Protein AF-A0A1V5T8A8-F1 (afdb_monomer_lite)

Foldseek 3Di:
DDDDDDDDDDDCPPVVVVVVVVVVVCVVVPPPPDPDPDPVVVVVVVPPDPDVVVVVVVVVVVVVVVVVVVVVVVVCVVVVPDDDDDPVVVVVVVLVVLLVQLVVLVVQLVVLVVVLVVLVVVLVVVLVVLVLVLVLQLLLLVLDPDDPVVSVVVNVVSVVVSVVVNVVSCVVSVVVNVVSVVSNVVSVVSNVVRDPVSNVVSVVVCVVPDPPVVVVVVVVVVVVVVVVVVVVVVVVVVVVVSVVVSVVVSVVSNVVSVVVVVVCCLQPPDDPDPLLVVLVVVVVPDPPPPDDPPPDPPDDPDPVPQDPVNVVVLVSNLVSLLVNLVVVLSRDDPDCVNVVSVVVSVVSVVVSVVVVVVVVVVVVVVVVVVVVVVVVVVVVVVVVVVVVVVVVVVVVVVVVVVVVVVVVVVVVVVVVVVVVVVVVVVVVVVPPPPPPVPPPVPPVPPVVPVVVVLVVCVVLVFQWFFQAQPDVFWTFIDGRQVCLVVQQPVQKAKKFWADPPGHGFWIWIWGDDPPRGTTTPGTDGDPPDGDDGGTTIGRDDD

Structure (mmCIF, N/CA/C/O backbone):
data_AF-A0A1V5T8A8-F1
#
_entry.id   AF-A0A1V5T8A8-F1
#
loop_
_atom_site.group_PDB
_atom_site.id
_atom_site.type_symbol
_atom_site.label_atom_id
_atom_site.label_alt_id
_atom_site.label_comp_id
_atom_site.label_asym_id
_atom_site.label_entity_id
_atom_site.label_seq_id
_atom_site.pdbx_PDB_ins_code
_atom_site.Cartn_x
_atom_site.Cartn_y
_atom_site.Cartn_z
_atom_site.occupancy
_atom_site.B_iso_or_equiv
_atom_site.auth_seq_id
_atom_site.auth_comp_id
_atom_site.auth_asym_id
_atom_site.auth_atom_id
_atom_site.pdbx_PDB_model_num
ATOM 1 N N . MET A 1 1 ? -7.784 -29.658 47.180 1.00 33.53 1 MET A N 1
ATOM 2 C CA . MET A 1 1 ? -7.733 -30.513 45.980 1.00 33.53 1 MET A CA 1
ATOM 3 C C . MET A 1 1 ? -7.025 -29.698 44.925 1.00 33.53 1 MET A C 1
ATOM 5 O O . MET A 1 1 ? -7.577 -28.691 44.500 1.00 33.53 1 MET A O 1
ATOM 9 N N . ASP A 1 2 ? -5.785 -30.075 44.631 1.00 36.66 2 ASP A N 1
ATOM 10 C CA . ASP A 1 2 ? -4.949 -29.460 43.602 1.00 36.66 2 ASP A CA 1
ATOM 11 C C . ASP A 1 2 ? -5.489 -29.826 42.221 1.00 36.66 2 ASP A C 1
ATOM 13 O O . ASP A 1 2 ? -5.793 -30.991 41.969 1.00 36.66 2 ASP A O 1
ATOM 17 N N . ASN A 1 3 ? -5.602 -28.842 41.333 1.00 31.80 3 ASN A N 1
ATOM 18 C CA . ASN A 1 3 ? -5.760 -29.086 39.905 1.00 31.80 3 ASN A CA 1
ATOM 19 C C . ASN A 1 3 ? -4.848 -28.121 39.148 1.00 31.80 3 ASN A C 1
ATOM 21 O O . ASN A 1 3 ? -5.209 -26.981 38.856 1.00 31.80 3 ASN A O 1
ATOM 25 N N . ASP A 1 4 ? -3.652 -28.624 38.852 1.00 34.47 4 ASP A N 1
ATOM 26 C CA . ASP A 1 4 ? -2.705 -28.050 37.909 1.00 34.47 4 ASP A CA 1
ATOM 27 C C . ASP A 1 4 ? -3.312 -28.052 36.501 1.00 34.47 4 ASP A C 1
ATOM 29 O O . ASP A 1 4 ? -3.495 -29.100 35.874 1.00 34.47 4 ASP A O 1
ATOM 33 N N . TYR A 1 5 ? -3.591 -26.863 35.971 1.00 35.16 5 TYR A N 1
ATOM 34 C CA . TYR A 1 5 ? -3.894 -26.690 34.555 1.00 35.16 5 TYR A CA 1
ATOM 35 C C . TYR A 1 5 ? -2.584 -26.784 33.759 1.00 35.16 5 TYR A C 1
ATOM 37 O O . TYR A 1 5 ? -1.827 -25.821 33.634 1.00 35.16 5 TYR A O 1
ATOM 45 N N . LYS A 1 6 ? -2.299 -27.974 33.219 1.00 36.78 6 LYS A N 1
ATOM 46 C CA . LYS A 1 6 ? -1.290 -28.161 32.170 1.00 36.78 6 LYS A CA 1
ATOM 47 C C . LYS A 1 6 ? -1.781 -27.491 30.888 1.00 36.78 6 LYS A C 1
ATOM 49 O O . LYS A 1 6 ? -2.694 -27.986 30.233 1.00 36.78 6 LYS A O 1
ATOM 54 N N . VAL A 1 7 ? -1.151 -26.376 30.534 1.00 34.00 7 VAL A N 1
ATOM 55 C CA . VAL A 1 7 ? -1.319 -25.709 29.240 1.00 34.00 7 VAL A CA 1
ATOM 56 C C . VAL A 1 7 ? -0.709 -26.600 28.156 1.00 34.00 7 VAL A C 1
ATOM 58 O O . VAL A 1 7 ? 0.489 -26.886 28.170 1.00 34.00 7 VAL A O 1
ATOM 61 N N . VAL A 1 8 ? -1.553 -27.068 27.237 1.00 33.59 8 VAL A N 1
ATOM 62 C CA . VAL A 1 8 ? -1.148 -27.785 26.026 1.00 33.59 8 VAL A CA 1
ATOM 63 C C . VAL A 1 8 ? -0.569 -26.762 25.053 1.00 33.59 8 VAL A C 1
ATOM 65 O O . VAL A 1 8 ? -1.260 -25.854 24.603 1.00 33.59 8 VAL A O 1
ATOM 68 N N . ALA A 1 9 ? 0.723 -26.894 24.770 1.00 35.62 9 ALA A N 1
ATOM 69 C CA . ALA A 1 9 ? 1.424 -26.104 23.774 1.00 35.62 9 ALA A CA 1
ATOM 70 C C . ALA A 1 9 ? 1.116 -26.647 22.371 1.00 35.62 9 ALA A C 1
ATOM 72 O O . ALA A 1 9 ? 1.514 -27.764 22.042 1.00 35.62 9 ALA A O 1
ATOM 73 N N . GLY A 1 10 ? 0.441 -25.844 21.549 1.00 36.66 10 GLY A N 1
ATOM 74 C CA . GLY A 1 10 ? 0.303 -26.090 20.115 1.00 36.66 10 GLY A CA 1
ATOM 75 C C . GLY A 1 10 ? -0.947 -25.449 19.524 1.00 36.66 10 GLY A C 1
ATOM 76 O O . GLY A 1 10 ? -1.948 -26.139 19.440 1.00 36.66 10 GLY A O 1
ATOM 77 N N . GLU A 1 11 ? -0.862 -24.152 19.176 1.00 36.62 11 GLU A N 1
ATOM 78 C CA . GLU A 1 11 ? -1.618 -23.423 18.113 1.00 36.62 11 GLU A CA 1
ATOM 79 C C . GLU A 1 11 ? -1.717 -21.888 18.321 1.00 36.62 11 GLU A C 1
ATOM 81 O O . GLU A 1 11 ? -2.344 -21.195 17.529 1.00 36.62 11 GLU A O 1
ATOM 86 N N . ASP A 1 12 ? -1.042 -21.295 19.314 1.00 37.47 12 ASP A N 1
ATOM 87 C CA . ASP A 1 12 ? -1.157 -19.848 19.609 1.00 37.47 12 ASP A CA 1
ATOM 88 C C . ASP A 1 12 ? 0.021 -18.980 19.112 1.00 37.47 12 ASP A C 1
ATOM 90 O O . ASP A 1 12 ? 0.523 -18.120 19.840 1.00 37.47 12 ASP A O 1
ATOM 94 N N . THR A 1 13 ? 0.503 -19.160 17.878 1.00 39.34 13 THR A N 1
ATOM 95 C CA . THR A 1 13 ? 1.603 -18.322 17.340 1.00 39.34 13 THR A CA 1
ATOM 96 C C . THR A 1 13 ? 1.157 -17.016 16.672 1.00 39.34 13 THR A C 1
ATOM 98 O O . THR A 1 13 ? 1.940 -16.066 16.656 1.00 39.34 13 THR A O 1
ATOM 101 N N . GLU A 1 14 ? -0.087 -16.895 16.194 1.00 40.00 14 GLU A N 1
ATOM 102 C CA . GLU A 1 14 ? -0.593 -15.626 15.629 1.00 40.00 14 GLU A CA 1
ATOM 103 C C . GLU A 1 14 ? -1.316 -14.747 16.657 1.00 40.00 14 GLU A C 1
ATOM 105 O O . GLU A 1 14 ? -1.090 -13.536 16.707 1.00 40.00 14 GLU A O 1
ATOM 110 N N . ARG A 1 15 ? -2.102 -15.346 17.564 1.00 42.12 15 ARG A N 1
ATOM 111 C CA . ARG A 1 15 ? -2.783 -14.613 18.649 1.00 42.12 15 ARG A CA 1
ATOM 112 C C . ARG A 1 15 ? -1.805 -13.949 19.621 1.00 42.12 15 ARG A C 1
ATOM 114 O O . ARG A 1 15 ? -2.069 -12.841 20.086 1.00 42.12 15 ARG A O 1
ATOM 121 N N . ASN A 1 16 ? -0.652 -14.576 19.867 1.00 36.88 16 ASN A N 1
ATOM 122 C CA . ASN A 1 16 ? 0.383 -14.013 20.736 1.00 36.88 16 ASN A CA 1
ATOM 123 C C . ASN A 1 16 ? 1.059 -12.773 20.146 1.00 36.88 16 ASN A C 1
ATOM 125 O O . ASN A 1 16 ? 1.419 -11.878 20.903 1.00 36.88 16 ASN A O 1
ATOM 129 N N . LYS A 1 17 ? 1.222 -12.679 18.818 1.00 36.81 17 LYS A N 1
ATOM 130 C CA . LYS A 1 17 ? 1.854 -11.502 18.201 1.00 36.81 17 LYS A CA 1
ATOM 131 C C . LYS A 1 17 ? 0.969 -10.267 18.357 1.00 36.81 17 LYS A C 1
ATOM 133 O O . LYS A 1 17 ? 1.447 -9.247 18.839 1.00 36.81 17 LYS A O 1
ATOM 138 N N . VAL A 1 18 ? -0.331 -10.384 18.081 1.00 45.72 18 VAL A N 1
ATOM 139 C CA . VAL A 1 18 ? -1.297 -9.282 18.256 1.00 45.72 18 VAL A CA 1
ATOM 140 C C . VAL A 1 18 ? -1.450 -8.889 19.737 1.00 45.72 18 VAL A C 1
ATOM 142 O O . VAL A 1 18 ? -1.528 -7.703 20.058 1.00 45.72 18 VAL A O 1
ATOM 145 N N . GLN A 1 19 ? -1.404 -9.856 20.664 1.00 40.72 19 GLN A N 1
ATOM 146 C CA . GLN A 1 19 ? -1.419 -9.569 22.105 1.00 40.72 19 GLN A CA 1
ATOM 147 C C . GLN A 1 19 ? -0.121 -8.927 22.614 1.00 40.72 19 GLN A C 1
ATOM 149 O O . GLN A 1 19 ? -0.190 -8.089 23.514 1.00 40.72 19 GLN A O 1
ATOM 154 N N . LEU A 1 20 ? 1.045 -9.237 22.034 1.00 42.56 20 LEU A N 1
ATOM 155 C CA . LEU A 1 20 ? 2.309 -8.600 22.420 1.00 42.56 20 LEU A CA 1
ATOM 156 C C . LEU A 1 20 ? 2.307 -7.098 22.092 1.00 42.56 20 LEU A C 1
ATOM 158 O O . LEU A 1 20 ? 2.737 -6.300 22.926 1.00 42.56 20 LEU A O 1
ATOM 162 N N . PHE A 1 21 ? 1.759 -6.703 20.937 1.00 45.31 21 PHE A N 1
ATOM 163 C CA . PHE A 1 21 ? 1.681 -5.295 20.520 1.00 45.31 21 PHE A CA 1
ATOM 164 C C . PHE A 1 21 ? 0.625 -4.493 21.296 1.00 45.31 21 PHE A C 1
ATOM 166 O O . PHE A 1 21 ? 0.893 -3.360 21.693 1.00 45.31 21 PHE A O 1
ATOM 173 N N . LEU A 1 22 ? -0.524 -5.095 21.623 1.00 48.53 22 LEU A N 1
ATOM 174 C CA . LEU A 1 22 ? -1.540 -4.474 22.488 1.00 48.53 22 LEU A CA 1
ATOM 175 C C . LEU A 1 22 ? -1.114 -4.415 23.967 1.00 48.53 22 LEU A C 1
ATOM 177 O O . LEU A 1 22 ? -1.538 -3.528 24.703 1.00 48.53 22 LEU A O 1
ATOM 181 N N . SER A 1 23 ? -0.257 -5.330 24.432 1.00 49.88 23 SER A N 1
ATOM 182 C CA . SER A 1 23 ? 0.177 -5.362 25.838 1.00 49.88 23 SER A CA 1
ATOM 183 C C . SER A 1 23 ? 1.047 -4.165 26.239 1.00 49.88 23 SER A C 1
ATOM 185 O O . SER A 1 23 ? 0.997 -3.735 27.394 1.00 49.88 23 SER A O 1
ATOM 187 N N . ASN A 1 24 ? 1.813 -3.597 25.300 1.00 42.34 24 ASN A N 1
ATOM 188 C CA . ASN A 1 24 ? 2.680 -2.448 25.566 1.00 42.34 24 ASN A CA 1
ATOM 189 C C . ASN A 1 24 ? 1.893 -1.131 25.656 1.00 42.34 24 ASN A C 1
ATOM 191 O O . ASN A 1 24 ? 2.228 -0.295 26.494 1.00 42.34 24 ASN A O 1
ATOM 195 N N . SER A 1 25 ? 0.813 -0.970 24.887 1.00 45.44 25 SER A N 1
ATOM 196 C CA . SER A 1 25 ? -0.089 0.189 24.976 1.00 45.44 25 SER A CA 1
ATOM 197 C C . SER A 1 25 ? -1.062 0.078 26.161 1.00 45.44 25 SER A C 1
ATOM 199 O O . SER A 1 25 ? -1.275 1.056 26.882 1.00 45.44 25 SER A O 1
ATOM 201 N N . LEU A 1 26 ? -1.547 -1.131 26.472 1.00 44.12 26 LEU A N 1
ATOM 202 C CA . LEU A 1 26 ? -2.392 -1.405 27.645 1.00 44.12 26 LEU A CA 1
ATOM 203 C C . LEU A 1 26 ? -1.619 -1.403 28.982 1.00 44.12 26 LEU A C 1
ATOM 205 O O . LEU A 1 26 ? -2.228 -1.278 30.044 1.00 44.12 26 LEU A O 1
ATOM 209 N N . LYS A 1 27 ? -0.280 -1.496 28.977 1.00 42.84 27 LYS A N 1
ATOM 210 C CA . LYS A 1 27 ? 0.548 -1.398 30.200 1.00 42.84 27 LYS A CA 1
ATOM 211 C C . LYS A 1 27 ? 0.484 -0.025 30.871 1.00 42.84 27 LYS A C 1
ATOM 213 O O . LYS A 1 27 ? 0.759 0.071 32.065 1.00 42.84 27 LYS A O 1
ATOM 218 N N . SER A 1 28 ? 0.080 1.014 30.142 1.00 40.41 28 SER A N 1
ATOM 219 C CA . SER A 1 28 ? -0.171 2.344 30.712 1.00 40.41 28 SER A CA 1
ATOM 220 C C . SER A 1 28 ? -1.431 2.407 31.596 1.00 40.41 28 SER A C 1
ATOM 222 O O . SER A 1 28 ? -1.601 3.369 32.340 1.00 40.41 28 SER A O 1
ATOM 224 N N . ILE A 1 29 ? -2.279 1.366 31.569 1.00 42.81 29 ILE A N 1
ATOM 225 C CA . ILE A 1 29 ? -3.621 1.351 32.178 1.00 42.81 29 ILE A CA 1
ATOM 226 C C . ILE A 1 29 ? -3.627 0.745 33.595 1.00 42.81 29 ILE A C 1
ATOM 228 O O . ILE A 1 29 ? -4.573 0.944 34.349 1.00 42.81 29 ILE A O 1
ATOM 232 N N . ARG A 1 30 ? -2.560 0.060 34.032 1.00 35.62 30 ARG A N 1
ATOM 233 C CA . ARG A 1 30 ? -2.426 -0.399 35.430 1.00 35.62 30 ARG A CA 1
ATOM 234 C C . ARG A 1 30 ? -1.570 0.567 36.246 1.00 35.62 30 ARG A C 1
ATOM 236 O O . ARG A 1 30 ? -0.397 0.305 36.499 1.00 35.62 30 ARG A O 1
ATOM 243 N N . ARG A 1 31 ? -2.169 1.667 36.698 1.00 36.31 31 ARG A N 1
ATOM 244 C CA . ARG A 1 31 ? -1.661 2.465 37.827 1.00 36.31 31 ARG A CA 1
ATOM 245 C C . ARG A 1 31 ? -2.631 2.412 39.007 1.00 36.31 31 ARG A C 1
ATOM 247 O O . ARG A 1 31 ? -3.007 3.439 39.544 1.00 36.31 31 ARG A O 1
ATOM 254 N N . ASP A 1 32 ? -2.970 1.201 39.435 1.00 36.19 32 ASP A N 1
ATOM 255 C CA . ASP A 1 32 ? -3.509 0.969 40.775 1.00 36.19 32 ASP A CA 1
ATOM 256 C C . ASP A 1 32 ? -2.408 0.345 41.630 1.00 36.19 32 ASP A C 1
ATOM 258 O O . ASP A 1 32 ? -2.313 -0.870 41.794 1.00 36.19 32 ASP A O 1
ATOM 262 N N . THR A 1 33 ? -1.519 1.190 42.147 1.00 35.84 33 THR A N 1
ATOM 263 C CA . THR A 1 33 ? -0.765 0.844 43.354 1.00 35.84 33 THR A CA 1
ATOM 264 C C . THR A 1 33 ? -1.581 1.344 44.542 1.00 35.84 33 THR A C 1
ATOM 266 O O . THR A 1 33 ? -1.665 2.562 44.722 1.00 35.84 33 THR A O 1
ATOM 269 N N . PRO A 1 34 ? -2.196 0.460 45.348 1.00 37.91 34 PRO A N 1
ATOM 270 C CA . PRO A 1 34 ? -2.836 0.882 46.581 1.00 37.91 34 PRO A CA 1
ATOM 271 C C . PRO A 1 34 ? -1.753 1.444 47.504 1.00 37.91 34 PRO A C 1
ATOM 273 O O . PRO A 1 34 ? -0.774 0.768 47.820 1.00 37.91 34 PRO A O 1
ATOM 276 N N . ILE A 1 35 ? -1.912 2.701 47.914 1.00 41.31 35 ILE A N 1
ATOM 277 C CA . ILE A 1 35 ? -1.101 3.297 48.974 1.00 41.31 35 ILE A CA 1
ATOM 278 C C . ILE A 1 35 ? -1.518 2.584 50.264 1.00 41.31 35 ILE A C 1
ATOM 280 O O . ILE A 1 35 ? -2.525 2.932 50.877 1.00 41.31 35 ILE A O 1
ATOM 284 N N . SER A 1 36 ? -0.795 1.529 50.643 1.00 38.91 36 SER A N 1
ATOM 285 C CA . SER A 1 36 ? -1.018 0.850 51.916 1.00 38.91 36 SER A CA 1
ATOM 286 C C . SER A 1 36 ? -0.518 1.754 53.039 1.00 38.91 36 SER A C 1
ATOM 288 O O . SER A 1 36 ? 0.684 1.991 53.169 1.00 38.91 36 SER A O 1
ATOM 290 N N . TYR A 1 37 ? -1.444 2.279 53.836 1.00 42.69 37 TYR A N 1
ATOM 291 C CA . TYR A 1 37 ? -1.119 2.958 55.083 1.00 42.69 37 TYR A CA 1
ATOM 292 C C . TYR A 1 37 ? -0.595 1.911 56.076 1.00 42.69 37 TYR A C 1
ATOM 294 O O . TYR A 1 37 ? -1.356 1.085 56.578 1.00 42.69 37 TYR A O 1
ATOM 302 N N . ASP A 1 38 ? 0.720 1.899 56.279 1.00 53.09 38 ASP A N 1
ATOM 303 C CA . ASP A 1 38 ? 1.415 0.912 57.101 1.00 53.09 38 ASP A CA 1
ATOM 304 C C . ASP A 1 38 ? 1.398 1.346 58.577 1.00 53.09 38 ASP A C 1
ATOM 306 O O . ASP A 1 38 ? 2.147 2.228 59.009 1.00 53.09 38 ASP A O 1
ATOM 310 N N . LEU A 1 39 ? 0.493 0.738 59.349 1.00 59.09 39 LEU A N 1
ATOM 311 C CA . LEU A 1 39 ? 0.332 0.986 60.784 1.00 59.09 39 LEU A CA 1
ATOM 312 C C . LEU A 1 39 ? 1.588 0.594 61.580 1.00 59.09 39 LEU A C 1
ATOM 314 O O . LEU A 1 39 ? 1.850 1.195 62.625 1.00 59.09 39 LEU A O 1
ATOM 318 N N . GLU A 1 40 ? 2.397 -0.352 61.089 1.00 59.75 40 GLU A N 1
ATOM 319 C CA . GLU A 1 40 ? 3.650 -0.758 61.729 1.00 59.75 40 GLU A CA 1
ATOM 320 C C . GLU A 1 40 ? 4.695 0.371 61.694 1.00 59.75 40 GLU A C 1
ATOM 322 O O . GLU A 1 40 ? 5.435 0.564 62.667 1.00 59.75 40 GLU A O 1
ATOM 327 N N . TYR A 1 41 ? 4.733 1.160 60.613 1.00 61.59 41 TYR A N 1
ATOM 328 C CA . TYR A 1 41 ? 5.660 2.288 60.473 1.00 61.59 41 TYR A CA 1
ATOM 329 C C . TYR A 1 41 ? 5.347 3.420 61.466 1.00 61.59 41 TYR A C 1
ATOM 331 O O . TYR A 1 41 ? 6.248 3.944 62.130 1.00 61.59 41 TYR A O 1
ATOM 339 N N . GLU A 1 42 ? 4.067 3.753 61.641 1.00 63.03 42 GLU A N 1
ATOM 340 C CA . GLU A 1 42 ? 3.614 4.776 62.597 1.00 63.03 42 GLU A CA 1
ATOM 341 C C . GLU A 1 42 ? 3.785 4.316 64.061 1.00 63.03 42 GLU A C 1
ATOM 343 O O . GLU A 1 42 ? 4.237 5.085 64.919 1.00 63.03 42 GLU A O 1
ATOM 348 N N . PHE A 1 43 ? 3.545 3.031 64.362 1.00 56.28 43 PHE A N 1
ATOM 349 C CA . PHE A 1 43 ? 3.823 2.457 65.689 1.00 56.28 43 PHE A CA 1
ATOM 350 C C . PHE A 1 43 ? 5.321 2.436 66.033 1.00 56.28 43 PHE A C 1
ATOM 352 O O . PHE A 1 43 ? 5.700 2.601 67.197 1.00 56.28 43 PHE A O 1
ATOM 359 N N . GLY A 1 44 ? 6.202 2.289 65.038 1.00 62.41 44 GLY A N 1
ATOM 360 C CA . GLY A 1 44 ? 7.652 2.379 65.228 1.00 62.41 44 GLY A CA 1
ATOM 361 C C . GLY A 1 44 ? 8.108 3.754 65.728 1.00 62.41 44 GLY A C 1
ATOM 362 O O . GLY A 1 44 ? 9.055 3.853 66.516 1.00 62.41 44 GLY A O 1
ATOM 363 N N . ARG A 1 45 ? 7.394 4.815 65.339 1.00 57.41 45 ARG A N 1
ATOM 364 C CA . ARG A 1 45 ? 7.734 6.206 65.658 1.00 57.41 45 ARG A CA 1
ATOM 365 C C . ARG A 1 45 ? 7.317 6.630 67.072 1.00 57.41 45 ARG A C 1
ATOM 367 O O . ARG A 1 45 ? 7.967 7.485 67.669 1.00 57.41 45 ARG A O 1
ATOM 374 N N . THR A 1 46 ? 6.302 5.994 67.658 1.00 54.75 46 THR A N 1
ATOM 375 C CA . THR A 1 46 ? 5.843 6.276 69.035 1.00 54.75 46 THR A CA 1
ATOM 376 C C . THR A 1 46 ? 6.671 5.574 70.117 1.00 54.75 46 THR A C 1
ATOM 378 O O . THR A 1 46 ? 6.646 5.981 71.278 1.00 54.75 46 THR A O 1
ATOM 381 N N . LYS A 1 47 ? 7.485 4.568 69.765 1.00 54.66 47 LYS A N 1
ATOM 382 C CA . LYS A 1 47 ? 8.270 3.783 70.738 1.00 54.66 47 LYS A CA 1
ATOM 383 C C . LYS A 1 47 ? 9.517 4.499 71.287 1.00 54.66 47 LYS A C 1
ATOM 385 O O . LYS A 1 47 ? 10.074 4.046 72.288 1.00 54.66 47 LYS A O 1
ATOM 390 N N . GLN A 1 48 ? 9.964 5.593 70.660 1.00 55.72 48 GLN A N 1
ATOM 391 C CA . GLN A 1 48 ? 11.207 6.292 71.032 1.00 55.72 48 GLN A CA 1
ATOM 392 C C . GLN A 1 48 ? 11.020 7.487 71.982 1.00 55.72 48 GLN A C 1
ATOM 394 O O . GLN A 1 48 ? 11.967 7.833 72.682 1.00 55.72 48 GLN A O 1
ATOM 399 N N . ASN A 1 49 ? 9.813 8.051 72.104 1.00 55.47 49 ASN A N 1
ATOM 400 C CA . ASN A 1 49 ? 9.518 9.123 73.062 1.00 55.47 49 ASN A CA 1
ATOM 401 C C . ASN A 1 49 ? 8.663 8.588 74.216 1.00 55.47 49 ASN A C 1
ATOM 403 O O . ASN A 1 49 ? 7.446 8.756 74.247 1.00 55.47 49 ASN A O 1
ATOM 407 N N . LYS A 1 50 ? 9.308 7.920 75.180 1.00 57.16 50 LYS A N 1
ATOM 408 C CA . LYS A 1 50 ? 8.665 7.586 76.457 1.00 57.16 50 LYS A CA 1
ATOM 409 C C . LYS A 1 50 ? 8.499 8.868 77.269 1.00 57.16 50 LYS A C 1
ATOM 411 O O . LYS A 1 50 ? 9.426 9.293 77.952 1.00 57.16 50 LYS A O 1
ATOM 416 N N . ASP A 1 51 ? 7.329 9.483 77.178 1.00 63.84 51 ASP A N 1
ATOM 417 C CA . ASP A 1 51 ? 6.991 10.633 78.006 1.00 63.84 51 ASP A CA 1
ATOM 418 C C . ASP A 1 51 ? 6.671 10.166 79.438 1.00 63.84 51 ASP A C 1
ATOM 420 O O . ASP A 1 51 ? 5.620 9.579 79.715 1.00 63.84 51 ASP A O 1
ATOM 424 N N . TYR A 1 52 ? 7.607 10.391 80.363 1.00 65.00 52 TYR A N 1
ATOM 425 C CA . TYR A 1 52 ? 7.445 10.066 81.784 1.00 65.00 52 TYR A CA 1
ATOM 426 C C . TYR A 1 52 ? 6.261 10.814 82.428 1.00 65.00 52 TYR A C 1
ATOM 428 O O . TYR A 1 52 ? 5.749 10.370 83.459 1.00 65.00 52 TYR A O 1
ATOM 436 N N . PHE A 1 53 ? 5.781 11.900 81.811 1.00 68.00 53 PHE A N 1
ATOM 437 C CA . PHE A 1 53 ? 4.589 12.625 82.242 1.00 68.00 53 PHE A CA 1
ATOM 438 C C . PHE A 1 53 ? 3.295 11.830 82.000 1.00 68.00 53 PHE A C 1
ATOM 440 O O . PHE A 1 53 ? 2.431 11.770 82.872 1.00 68.00 53 PHE A O 1
ATOM 447 N N . ALA A 1 54 ? 3.178 11.128 80.869 1.00 65.62 54 ALA A N 1
ATOM 448 C CA . ALA A 1 54 ? 2.014 10.284 80.590 1.00 65.62 54 ALA A CA 1
ATOM 449 C C . ALA A 1 54 ? 1.933 9.083 81.552 1.00 65.62 54 ALA A C 1
ATOM 451 O O . ALA A 1 54 ? 0.856 8.727 82.032 1.00 65.62 54 ALA A O 1
ATOM 452 N N . ILE A 1 55 ? 3.084 8.494 81.900 1.00 71.38 55 ILE A N 1
ATOM 453 C CA . ILE A 1 55 ? 3.158 7.379 82.859 1.00 71.38 55 ILE A CA 1
ATOM 454 C C . ILE A 1 55 ? 2.751 7.836 84.271 1.00 71.38 55 ILE A C 1
ATOM 456 O O . ILE A 1 55 ? 2.056 7.096 84.970 1.00 71.38 55 ILE A O 1
ATOM 460 N N . SER A 1 56 ? 3.124 9.050 84.694 1.00 70.75 56 SER A N 1
ATOM 461 C CA . SER A 1 56 ? 2.753 9.567 86.020 1.00 70.75 56 SER A CA 1
ATOM 462 C C . SER A 1 56 ? 1.254 9.876 86.141 1.00 70.75 56 SER A C 1
ATOM 464 O O . SER A 1 56 ? 0.667 9.625 87.196 1.00 70.75 56 SER A O 1
ATOM 466 N N . ILE A 1 57 ? 0.606 10.325 85.059 1.00 78.25 57 ILE A N 1
ATOM 467 C CA . ILE A 1 57 ? -0.853 10.510 85.004 1.00 78.25 57 ILE A CA 1
ATOM 468 C C . ILE A 1 57 ? -1.579 9.167 85.115 1.00 78.25 57 ILE A C 1
ATOM 470 O O . ILE A 1 57 ? -2.497 9.033 85.922 1.00 78.25 57 ILE A O 1
ATOM 474 N N . ILE A 1 58 ? -1.152 8.148 84.363 1.00 78.00 58 ILE A N 1
ATOM 475 C CA . ILE A 1 58 ? -1.772 6.814 84.428 1.00 78.00 58 ILE A CA 1
ATOM 476 C C . ILE A 1 58 ? -1.619 6.218 85.836 1.00 78.00 58 ILE A C 1
ATOM 478 O O . ILE A 1 58 ? -2.574 5.664 86.382 1.00 78.00 58 ILE A O 1
ATOM 482 N N . ALA A 1 59 ? -0.448 6.380 86.460 1.00 79.88 59 ALA A N 1
ATOM 483 C CA . ALA A 1 59 ? -0.212 5.918 87.825 1.00 79.88 59 ALA A CA 1
ATOM 484 C C . ALA A 1 59 ? -1.087 6.650 88.859 1.00 79.88 59 ALA A C 1
ATOM 486 O O . ALA A 1 59 ? -1.616 6.008 89.767 1.00 79.88 59 ALA A O 1
ATOM 487 N N . SER A 1 60 ? -1.288 7.967 88.724 1.00 77.56 60 SER A N 1
ATOM 488 C CA . SER A 1 60 ? -2.126 8.731 89.660 1.00 77.56 60 SER A CA 1
ATOM 489 C C . SER A 1 60 ? -3.605 8.347 89.557 1.00 77.56 60 SER A C 1
ATOM 491 O O . SER A 1 60 ? -4.258 8.157 90.584 1.00 77.56 60 SER A O 1
ATOM 493 N N . VAL A 1 61 ? -4.112 8.129 88.339 1.00 79.06 61 VAL A N 1
ATOM 494 C CA . VAL A 1 61 ? -5.483 7.653 88.101 1.00 79.06 61 VAL A CA 1
ATOM 495 C C . VAL A 1 61 ? -5.669 6.242 88.657 1.00 79.06 61 VAL A C 1
ATOM 497 O O . VAL A 1 61 ? -6.665 5.979 89.327 1.00 79.06 61 VAL A O 1
ATOM 500 N N . ALA A 1 62 ? -4.698 5.345 88.465 1.00 79.31 62 ALA A N 1
ATOM 501 C CA . ALA A 1 62 ? -4.758 3.995 89.023 1.00 79.31 62 ALA A CA 1
ATOM 502 C C . ALA A 1 62 ? -4.800 4.004 90.563 1.00 79.31 62 ALA A C 1
ATOM 504 O O . ALA A 1 62 ? -5.619 3.304 91.160 1.00 79.31 62 ALA A O 1
ATOM 505 N N . ILE A 1 63 ? -3.979 4.836 91.216 1.00 84.06 63 ILE A N 1
ATOM 506 C CA . ILE A 1 63 ? -3.993 4.997 92.681 1.00 84.06 63 ILE A CA 1
ATOM 507 C C . ILE A 1 63 ? -5.336 5.565 93.153 1.00 84.06 63 ILE A C 1
ATOM 509 O O . ILE A 1 63 ? -5.881 5.101 94.155 1.00 84.06 63 ILE A O 1
ATOM 513 N N . LEU A 1 64 ? -5.896 6.532 92.425 1.00 81.81 64 LEU A N 1
ATOM 514 C CA . LEU A 1 64 ? -7.190 7.127 92.747 1.00 81.81 64 LEU A CA 1
ATOM 515 C C . LEU A 1 64 ? -8.327 6.102 92.643 1.00 81.81 64 LEU A C 1
ATOM 517 O O . LEU A 1 64 ? -9.161 6.031 93.542 1.00 81.81 64 LEU A O 1
ATOM 521 N N . ILE A 1 65 ? -8.324 5.254 91.610 1.00 81.19 65 ILE A N 1
ATOM 522 C CA . ILE A 1 65 ? -9.295 4.160 91.463 1.00 81.19 65 ILE A CA 1
ATOM 523 C C . ILE A 1 65 ? -9.172 3.174 92.629 1.00 81.19 65 ILE A C 1
ATOM 525 O O . ILE A 1 65 ? -10.186 2.808 93.221 1.00 81.19 65 ILE A O 1
ATOM 529 N N . ILE A 1 66 ? -7.952 2.788 93.018 1.00 81.56 66 ILE A N 1
ATOM 530 C CA . ILE A 1 66 ? -7.727 1.890 94.163 1.00 81.56 66 ILE A CA 1
ATOM 531 C C . ILE A 1 66 ? -8.241 2.527 95.464 1.00 81.56 66 ILE A C 1
ATOM 533 O O . ILE A 1 66 ? -8.916 1.860 96.249 1.00 81.56 66 ILE A O 1
ATOM 537 N N . ALA A 1 67 ? -7.980 3.818 95.681 1.00 79.94 67 ALA A N 1
ATOM 538 C CA . ALA A 1 67 ? -8.438 4.543 96.864 1.00 79.94 67 ALA A CA 1
ATOM 539 C C . ALA A 1 67 ? -9.970 4.649 96.921 1.00 79.94 67 ALA A C 1
ATOM 541 O O . ALA A 1 67 ? -10.569 4.336 97.951 1.00 79.94 67 ALA A O 1
ATOM 542 N N . VAL A 1 68 ? -10.616 5.022 95.811 1.00 80.44 68 VAL A N 1
ATOM 543 C CA . VAL A 1 68 ? -12.082 5.094 95.706 1.00 80.44 68 VAL A CA 1
ATOM 544 C C . VAL A 1 68 ? -12.696 3.715 95.922 1.00 80.44 68 VAL A C 1
ATOM 546 O O . VAL A 1 68 ? -13.628 3.579 96.711 1.00 80.44 68 VAL A O 1
ATOM 549 N N . SER A 1 69 ? -12.134 2.673 95.310 1.00 78.62 69 SER A N 1
ATOM 550 C CA . SER A 1 69 ? -12.609 1.300 95.483 1.00 78.62 69 SER A CA 1
ATOM 551 C C . SER A 1 69 ? -12.454 0.824 96.933 1.00 78.62 69 SER A C 1
ATOM 553 O O . SER A 1 69 ? -13.351 0.165 97.460 1.00 78.62 69 SER A O 1
ATOM 555 N N . GLY A 1 70 ? -11.370 1.201 97.620 1.00 79.56 70 GLY A N 1
ATOM 556 C CA . GLY A 1 70 ? -11.171 0.932 99.048 1.00 79.56 70 GLY A CA 1
ATOM 557 C C . GLY A 1 70 ? -12.194 1.643 99.940 1.00 79.56 70 GLY A C 1
ATOM 558 O O . GLY A 1 70 ? -12.762 1.021 100.839 1.00 79.56 70 GLY A O 1
ATOM 559 N N . ILE A 1 71 ? -12.491 2.916 99.657 1.00 79.44 71 ILE A N 1
ATOM 560 C CA . ILE A 1 71 ? -13.509 3.704 100.371 1.00 79.44 71 ILE A CA 1
ATOM 561 C C . ILE A 1 71 ? -14.902 3.096 100.168 1.00 79.44 71 ILE A C 1
ATOM 563 O O . ILE A 1 71 ? -15.619 2.882 101.144 1.00 79.44 71 ILE A O 1
ATOM 567 N N . VAL A 1 72 ? -15.268 2.762 98.927 1.00 79.00 72 VAL A N 1
ATOM 568 C CA . VAL A 1 72 ? -16.555 2.134 98.585 1.00 79.00 72 VAL A CA 1
ATOM 569 C C . VAL A 1 72 ? -16.685 0.777 99.272 1.00 79.00 72 VAL A C 1
ATOM 571 O O . VAL A 1 72 ? -17.702 0.505 99.903 1.00 79.00 72 VAL A O 1
ATOM 574 N N . THR A 1 73 ? -15.635 -0.046 99.246 1.00 79.44 73 THR A N 1
ATOM 575 C CA . THR A 1 73 ? -15.634 -1.357 99.912 1.00 79.44 73 THR A CA 1
ATOM 576 C C . THR A 1 73 ? -15.807 -1.213 101.424 1.00 79.44 73 THR A C 1
ATOM 578 O O . THR A 1 73 ? -16.608 -1.928 102.023 1.00 79.44 73 THR A O 1
ATOM 581 N N . ALA A 1 74 ? -15.120 -0.257 102.057 1.00 74.00 74 ALA A N 1
ATOM 582 C CA . ALA A 1 74 ? -15.274 0.018 103.485 1.00 74.00 74 ALA A CA 1
ATOM 583 C C . ALA A 1 74 ? -16.676 0.554 103.831 1.00 74.00 74 ALA A C 1
ATOM 585 O O . ALA A 1 74 ? -17.236 0.189 104.867 1.00 74.00 74 ALA A O 1
ATOM 586 N N . PHE A 1 75 ? -17.264 1.379 102.962 1.00 75.88 75 PHE A N 1
ATO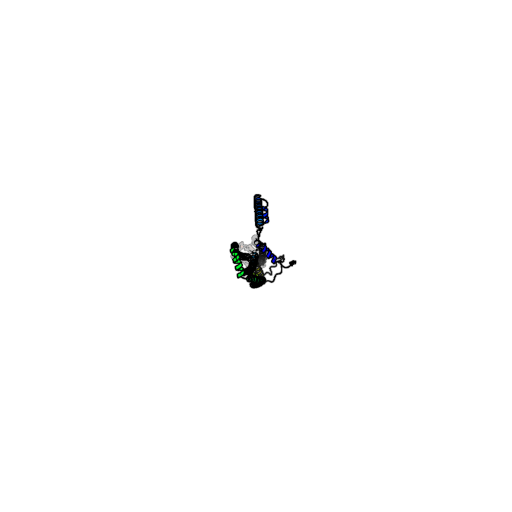M 587 C CA . PHE A 1 75 ? -18.609 1.933 103.132 1.00 75.88 75 PHE A CA 1
ATOM 588 C C . PHE A 1 75 ? -19.702 0.865 102.976 1.00 75.88 75 PHE A C 1
ATOM 590 O O . PHE A 1 75 ? -20.629 0.802 103.788 1.00 75.88 75 PHE A O 1
ATOM 597 N N . ILE A 1 76 ? -19.553 -0.030 101.995 1.00 69.06 76 ILE A N 1
ATOM 598 C CA . ILE A 1 76 ? -20.433 -1.187 101.787 1.00 69.06 76 ILE A CA 1
ATOM 599 C C . ILE A 1 76 ? -20.326 -2.142 102.973 1.00 69.06 76 ILE A C 1
ATOM 601 O O . ILE A 1 76 ? -21.345 -2.540 103.526 1.00 69.06 76 ILE A O 1
ATOM 605 N N . ASN A 1 77 ? -19.116 -2.462 103.437 1.00 66.06 77 ASN A N 1
ATOM 606 C CA . ASN A 1 77 ? -18.936 -3.393 104.554 1.00 66.06 77 ASN A CA 1
ATOM 607 C C . ASN A 1 77 ? -19.501 -2.833 105.876 1.00 66.06 77 ASN A C 1
ATOM 609 O O . ASN A 1 77 ? -19.948 -3.586 106.740 1.00 66.06 77 ASN A O 1
ATOM 613 N N . ARG A 1 78 ? -19.548 -1.499 106.019 1.00 62.44 78 ARG A N 1
ATOM 614 C CA . ARG A 1 78 ? -20.192 -0.816 107.151 1.00 62.44 78 ARG A CA 1
ATOM 615 C C . ARG A 1 78 ? -21.721 -0.762 107.027 1.00 62.44 78 ARG A C 1
ATOM 617 O O . ARG A 1 78 ? -22.388 -0.799 108.055 1.00 62.44 78 ARG A O 1
ATOM 624 N N . SER A 1 79 ? -22.258 -0.728 105.805 1.00 57.75 79 SER A N 1
ATOM 625 C CA . SER A 1 79 ? -23.708 -0.731 105.527 1.00 57.75 79 SER A CA 1
ATOM 626 C C . SER A 1 79 ? -24.320 -2.133 105.382 1.00 57.75 79 SER A C 1
ATOM 628 O O . SER A 1 79 ? -25.533 -2.274 105.458 1.00 57.75 79 SER A O 1
ATOM 630 N N . SER A 1 80 ? -23.509 -3.182 105.208 1.00 48.34 80 SER A N 1
ATOM 631 C CA . SER A 1 80 ? -23.971 -4.559 104.950 1.00 48.34 80 SER A CA 1
ATOM 632 C C . SER A 1 80 ? -24.307 -5.365 106.220 1.00 48.34 80 SER A C 1
ATOM 634 O O . SER A 1 80 ? -24.704 -6.528 106.155 1.00 48.34 80 SER A O 1
ATOM 636 N N . ARG A 1 81 ? -24.203 -4.768 107.416 1.00 50.69 81 ARG A N 1
ATOM 637 C CA . ARG A 1 81 ? -24.789 -5.364 108.627 1.00 50.69 81 ARG A CA 1
ATOM 638 C C . ARG A 1 81 ? -26.257 -4.953 108.724 1.00 50.69 81 ARG A C 1
ATOM 640 O O . ARG A 1 81 ? -26.558 -3.913 109.296 1.00 50.69 81 ARG A O 1
ATOM 647 N N . ASN A 1 82 ? -27.119 -5.829 108.207 1.00 51.62 82 ASN A N 1
ATOM 648 C CA . ASN A 1 82 ? -28.590 -5.817 108.228 1.00 51.62 82 ASN A CA 1
ATOM 649 C C . ASN A 1 82 ? -29.255 -5.239 106.973 1.00 51.62 82 ASN A C 1
ATOM 651 O O . ASN A 1 82 ? -29.768 -4.125 106.995 1.00 51.62 82 ASN A O 1
ATOM 655 N N . VAL A 1 83 ? -29.363 -6.053 105.922 1.00 46.56 83 VAL A N 1
ATOM 656 C CA . VAL A 1 83 ? -30.437 -5.897 104.932 1.00 46.56 83 VAL A CA 1
ATOM 657 C C . VAL A 1 83 ? -31.047 -7.275 104.678 1.00 46.56 83 VAL A C 1
ATOM 659 O O . VAL A 1 83 ? -30.370 -8.190 104.215 1.00 46.56 83 VAL A O 1
ATOM 662 N N . ALA A 1 84 ? -32.312 -7.433 105.065 1.00 43.59 84 ALA A N 1
ATOM 663 C CA . ALA A 1 84 ? -33.121 -8.607 104.766 1.00 43.59 84 ALA A CA 1
ATOM 664 C C . ALA A 1 84 ? -33.477 -8.600 103.271 1.00 43.59 84 ALA A C 1
ATOM 666 O O . ALA A 1 84 ? -33.856 -7.562 102.734 1.00 43.59 84 ALA A O 1
ATOM 667 N N . VAL A 1 85 ? -33.322 -9.743 102.603 1.00 49.38 85 VAL A N 1
ATOM 668 C CA . VAL A 1 85 ? -33.624 -9.891 101.173 1.00 49.38 85 VAL A CA 1
ATOM 669 C C . VAL A 1 85 ? -35.138 -10.004 100.999 1.00 49.38 85 VAL A C 1
ATOM 671 O O . VAL A 1 85 ? -35.734 -10.997 101.414 1.00 49.38 85 VAL A O 1
ATOM 674 N N . ASP A 1 86 ? -35.737 -8.972 100.409 1.00 42.00 86 ASP A N 1
ATOM 675 C CA . ASP A 1 86 ? -37.150 -8.914 100.032 1.00 42.00 86 ASP A CA 1
ATOM 676 C C . ASP A 1 86 ? -37.363 -9.548 98.640 1.00 42.00 86 ASP A C 1
ATOM 678 O O . ASP A 1 86 ? -36.510 -9.460 97.753 1.00 42.00 86 ASP A O 1
ATOM 682 N N . ILE A 1 87 ? -38.494 -10.227 98.451 1.00 50.53 87 ILE A N 1
ATOM 683 C CA . ILE A 1 87 ? -38.813 -11.105 97.304 1.00 50.53 87 ILE A CA 1
ATOM 684 C C . ILE A 1 87 ? -39.200 -10.309 96.033 1.00 50.53 87 ILE A C 1
ATOM 686 O O . ILE A 1 87 ? -39.471 -10.887 94.984 1.00 50.53 87 ILE A O 1
ATOM 690 N N . THR A 1 88 ? -39.125 -8.980 96.063 1.00 55.03 88 THR A N 1
ATOM 691 C CA . THR A 1 88 ? -39.376 -8.072 94.925 1.00 55.03 88 THR A CA 1
ATOM 692 C C . THR A 1 88 ? -38.275 -8.068 93.853 1.00 55.03 88 THR A C 1
ATOM 694 O O . THR A 1 88 ? -38.514 -7.644 92.728 1.00 55.03 88 THR A O 1
ATOM 697 N N . VAL A 1 89 ? -37.086 -8.614 94.135 1.00 52.66 89 VAL A N 1
ATOM 698 C CA . VAL A 1 89 ? -35.960 -8.667 93.171 1.00 52.66 89 VAL A CA 1
ATOM 699 C C . VAL A 1 89 ? -36.185 -9.695 92.043 1.00 52.66 89 VAL A C 1
ATOM 701 O O . VAL A 1 89 ? -35.565 -9.609 90.981 1.00 52.66 89 VAL A O 1
ATOM 704 N N . PHE A 1 90 ? -37.086 -10.666 92.229 1.00 48.28 90 PHE A N 1
ATOM 705 C CA . PHE A 1 90 ? -37.332 -11.724 91.240 1.00 48.28 90 PHE A CA 1
ATOM 706 C C . PHE A 1 90 ? -38.292 -11.317 90.103 1.00 48.28 90 PHE A C 1
ATOM 708 O O . PHE A 1 90 ? -38.212 -11.907 89.025 1.00 48.28 90 PHE A O 1
ATOM 715 N N . GLU A 1 91 ? -39.139 -10.295 90.287 1.00 54.41 91 GLU A N 1
ATOM 716 C CA . GLU A 1 91 ? -39.960 -9.722 89.200 1.00 54.41 91 GLU A CA 1
ATOM 717 C C . GLU A 1 91 ? -39.115 -8.871 88.234 1.00 54.41 91 GLU A C 1
ATOM 719 O O . GLU A 1 91 ? -39.218 -9.042 87.016 1.00 54.41 91 GLU A O 1
ATOM 724 N N . ASP A 1 92 ? -38.189 -8.062 88.760 1.00 53.66 92 ASP A N 1
ATOM 725 C CA . ASP A 1 92 ? -37.258 -7.234 87.971 1.00 53.66 92 ASP A CA 1
ATOM 726 C C . ASP A 1 92 ? -36.298 -8.066 87.098 1.00 53.66 92 ASP A C 1
ATOM 728 O O . ASP A 1 92 ? -35.987 -7.705 85.958 1.00 53.66 92 ASP A O 1
ATOM 732 N N . LEU A 1 93 ? -35.847 -9.225 87.597 1.00 55.06 93 LEU A N 1
ATOM 733 C CA . LEU A 1 93 ? -34.993 -10.155 86.844 1.00 55.06 93 LEU A CA 1
ATOM 734 C C . LEU A 1 93 ? -35.719 -10.789 85.648 1.00 55.06 93 LEU A C 1
ATOM 736 O O . LEU A 1 93 ? -35.096 -11.049 84.616 1.00 55.06 93 LEU A O 1
ATOM 740 N N . ASN A 1 94 ? -37.028 -11.021 85.758 1.00 59.06 94 ASN A N 1
ATOM 741 C CA . ASN A 1 94 ? -37.831 -11.567 84.666 1.00 59.06 94 ASN A CA 1
ATOM 742 C C . ASN A 1 94 ? -38.090 -10.502 83.585 1.00 59.06 94 ASN A C 1
ATOM 744 O O . ASN A 1 94 ? -37.951 -10.782 82.396 1.00 59.06 94 ASN A O 1
ATOM 748 N N . LEU A 1 95 ? -38.368 -9.258 83.991 1.00 64.94 95 LEU A N 1
ATOM 749 C CA . LEU A 1 95 ? -38.590 -8.137 83.074 1.00 64.94 95 LEU A CA 1
ATOM 750 C C . LEU A 1 95 ? -37.341 -7.816 82.243 1.00 64.94 95 LEU A C 1
ATOM 752 O O . LEU A 1 95 ? -37.422 -7.651 81.025 1.00 64.94 95 LEU A O 1
ATOM 756 N N . LYS A 1 96 ? -36.167 -7.795 82.887 1.00 67.31 96 LYS A N 1
ATOM 757 C CA . LYS A 1 96 ? -34.884 -7.574 82.209 1.00 67.31 96 LYS A CA 1
ATOM 758 C C . LYS A 1 96 ? -34.575 -8.673 81.194 1.00 67.31 96 LYS A C 1
ATOM 760 O O . LYS A 1 96 ? -34.182 -8.359 80.076 1.00 67.31 96 LYS A O 1
ATOM 765 N N . ASN A 1 97 ? -34.808 -9.937 81.546 1.00 70.38 97 ASN A N 1
ATOM 766 C CA . ASN A 1 97 ? -34.598 -11.057 80.628 1.00 70.38 97 ASN A CA 1
ATOM 767 C C . ASN A 1 97 ? -35.550 -11.016 79.426 1.00 70.38 97 ASN A C 1
ATOM 769 O O . ASN A 1 97 ? -35.115 -11.291 78.312 1.00 70.38 97 ASN A O 1
ATOM 773 N N . VAL A 1 98 ? -36.823 -10.651 79.624 1.00 71.06 98 VAL A N 1
ATOM 774 C CA . VAL A 1 98 ? -37.789 -10.480 78.523 1.00 71.06 98 VAL A CA 1
ATOM 775 C C . VAL A 1 98 ? -37.367 -9.334 77.602 1.00 71.06 98 VAL A C 1
ATOM 777 O O . VAL A 1 98 ? -37.420 -9.486 76.384 1.00 71.06 98 VAL A O 1
ATOM 780 N N . LEU A 1 99 ? -36.893 -8.219 78.163 1.00 69.56 99 LEU A N 1
ATOM 781 C CA . LEU A 1 99 ? -36.409 -7.078 77.389 1.00 69.56 99 LEU A CA 1
ATOM 782 C C . LEU A 1 99 ? -35.112 -7.395 76.625 1.00 69.56 99 LEU A C 1
ATOM 784 O O . LEU A 1 99 ? -34.991 -7.017 75.463 1.00 69.56 99 LEU A O 1
ATOM 788 N N . ASP A 1 100 ? -34.168 -8.111 77.240 1.00 76.88 100 ASP A N 1
ATOM 789 C CA . ASP A 1 100 ? -32.929 -8.546 76.584 1.00 76.88 100 ASP A CA 1
ATOM 790 C C . ASP A 1 100 ? -33.217 -9.580 75.478 1.00 76.88 100 ASP A C 1
ATOM 792 O O . ASP A 1 100 ? -32.602 -9.520 74.412 1.00 76.88 100 ASP A O 1
ATOM 796 N N . LEU A 1 101 ? -34.185 -10.491 75.673 1.00 78.00 101 LEU A N 1
ATOM 797 C CA . LEU A 1 101 ? -34.633 -11.416 74.622 1.00 78.00 101 LEU A CA 1
ATOM 798 C C . LEU A 1 101 ? -35.303 -10.674 73.460 1.00 78.00 101 LEU A C 1
ATOM 800 O O . LEU A 1 101 ? -35.006 -10.973 72.305 1.00 78.00 101 LEU A O 1
ATOM 804 N N . ALA A 1 102 ? -36.180 -9.713 73.763 1.00 76.50 102 ALA A N 1
ATOM 805 C CA . ALA A 1 102 ? -36.861 -8.901 72.760 1.00 76.50 102 ALA A CA 1
ATOM 806 C C . ALA A 1 102 ? -35.857 -8.064 71.958 1.00 76.50 102 ALA A C 1
ATOM 808 O O . ALA A 1 102 ? -35.888 -8.085 70.730 1.00 76.50 102 ALA A O 1
ATOM 809 N N . LYS A 1 103 ? -34.896 -7.421 72.634 1.00 77.12 103 LYS A N 1
ATOM 810 C CA . LYS A 1 103 ? -33.815 -6.673 71.984 1.00 77.12 103 LYS A CA 1
ATOM 811 C C . LYS A 1 103 ? -32.959 -7.576 71.100 1.00 77.12 103 LYS A C 1
ATOM 813 O O . LYS A 1 103 ? -32.667 -7.225 69.967 1.00 77.12 103 LYS A O 1
ATOM 818 N N . LYS A 1 104 ? -32.611 -8.775 71.573 1.00 81.06 104 LYS A N 1
ATOM 819 C CA . LYS A 1 104 ? -31.859 -9.755 70.778 1.00 81.06 104 LYS A CA 1
ATOM 820 C C . LYS A 1 104 ? -32.640 -10.230 69.547 1.00 81.06 104 LYS A C 1
ATOM 822 O O . LYS A 1 104 ? -32.028 -10.496 68.515 1.00 81.06 104 LYS A O 1
ATOM 827 N N . ALA A 1 105 ? -33.965 -10.345 69.642 1.00 79.81 105 ALA A N 1
ATOM 828 C CA . ALA A 1 105 ? -34.826 -10.678 68.509 1.00 79.81 105 ALA A CA 1
ATOM 829 C C . ALA A 1 105 ? -34.933 -9.518 67.502 1.00 79.81 105 ALA A C 1
ATOM 831 O O . ALA A 1 105 ? -34.827 -9.761 66.301 1.00 79.81 105 ALA A O 1
ATOM 832 N N . GLU A 1 106 ? -35.065 -8.272 67.974 1.00 73.69 106 GLU A N 1
ATOM 833 C CA . GLU A 1 106 ? -35.011 -7.057 67.143 1.00 73.69 106 GLU A CA 1
ATOM 834 C C . GLU A 1 106 ? -33.645 -6.924 66.440 1.00 73.69 106 GLU A C 1
ATOM 836 O O . GLU A 1 106 ? -33.598 -6.774 65.221 1.00 73.69 106 GLU A O 1
ATOM 841 N N . ASP A 1 107 ? -32.534 -7.092 67.167 1.00 78.19 107 ASP A N 1
ATOM 842 C CA . ASP A 1 107 ? -31.170 -7.064 66.616 1.00 78.19 107 ASP A CA 1
ATOM 843 C C . ASP A 1 107 ? -30.953 -8.175 65.571 1.00 78.19 107 ASP A C 1
ATOM 845 O O . ASP A 1 107 ? -30.272 -7.971 64.562 1.00 78.19 107 ASP A O 1
ATOM 849 N N . ASN A 1 108 ? -31.537 -9.360 65.785 1.00 83.31 108 ASN A N 1
ATOM 850 C CA . ASN A 1 108 ? -31.492 -10.451 64.813 1.00 83.31 108 ASN A CA 1
ATOM 851 C C . ASN A 1 108 ? -32.279 -10.103 63.540 1.00 83.31 108 ASN A C 1
ATOM 853 O O . ASN A 1 108 ? -31.755 -10.275 62.439 1.00 83.31 108 ASN A O 1
ATOM 857 N N . LEU A 1 109 ? -33.500 -9.571 63.675 1.00 79.69 109 LEU A N 1
ATOM 858 C CA . LEU A 1 109 ? -34.306 -9.110 62.541 1.00 79.69 109 LEU A CA 1
ATOM 859 C C . LEU A 1 109 ? -33.563 -8.041 61.732 1.00 79.69 109 LEU A C 1
ATOM 861 O O . LEU A 1 109 ? -33.453 -8.167 60.510 1.00 79.69 109 LEU A O 1
ATOM 865 N N . ASP A 1 110 ? -33.002 -7.038 62.407 1.00 76.06 110 ASP A N 1
ATOM 866 C CA . ASP A 1 110 ? -32.202 -5.990 61.776 1.00 76.06 110 ASP A CA 1
ATOM 867 C C . ASP A 1 110 ? -30.970 -6.574 61.075 1.00 76.06 110 ASP A C 1
ATOM 869 O O . ASP A 1 110 ? -30.688 -6.219 59.930 1.00 76.06 110 ASP A O 1
ATOM 873 N N . SER A 1 111 ? -30.257 -7.512 61.706 1.00 83.69 111 SER A N 1
ATOM 874 C CA . SER A 1 111 ? -29.088 -8.165 61.108 1.00 83.69 111 SER A CA 1
ATOM 875 C C . SER A 1 111 ? -29.440 -8.926 59.828 1.00 83.69 111 SER A C 1
ATOM 877 O O . SER A 1 111 ? -28.753 -8.774 58.813 1.00 83.69 111 SER A O 1
ATOM 879 N N . VAL A 1 112 ? -30.512 -9.726 59.838 1.00 83.38 112 VAL A N 1
ATOM 880 C CA . VAL A 1 112 ? -30.952 -10.479 58.653 1.00 83.38 112 VAL A CA 1
ATOM 881 C C . VAL A 1 112 ? -31.444 -9.531 57.558 1.00 83.38 112 VAL A C 1
ATOM 883 O O . VAL A 1 112 ? -31.080 -9.706 56.393 1.00 83.38 112 VAL A O 1
ATOM 886 N N . LEU A 1 113 ? -32.192 -8.483 57.915 1.00 78.75 113 LEU A N 1
ATOM 887 C CA . LEU A 1 113 ? -32.646 -7.462 56.971 1.00 78.75 113 LEU A CA 1
ATOM 888 C C . LEU A 1 113 ? -31.466 -6.741 56.307 1.00 78.75 113 LEU A C 1
ATOM 890 O O . LEU A 1 113 ? -31.458 -6.581 55.087 1.00 78.75 113 LEU A O 1
ATOM 894 N N . GLN A 1 114 ? -30.448 -6.346 57.078 1.00 76.44 114 GLN A N 1
ATOM 895 C CA . GLN A 1 114 ? -29.236 -5.723 56.539 1.00 76.44 114 GLN A CA 1
ATOM 896 C C . GLN A 1 114 ? -28.479 -6.671 55.607 1.00 76.44 114 GLN A C 1
ATOM 898 O O . GLN A 1 114 ? -28.081 -6.259 54.520 1.00 76.44 114 GLN A O 1
ATOM 903 N N . LYS A 1 115 ? -28.333 -7.952 55.971 1.00 84.31 115 LYS A N 1
ATOM 904 C CA . LYS A 1 115 ? -27.708 -8.961 55.098 1.00 84.31 115 LYS A CA 1
ATOM 905 C C . LYS A 1 115 ? -28.462 -9.123 53.780 1.00 84.31 115 LYS A C 1
ATOM 907 O O . LYS A 1 115 ? -27.827 -9.191 52.732 1.00 84.31 115 LYS A O 1
ATOM 912 N N . ARG A 1 116 ? -29.797 -9.129 53.812 1.00 85.62 116 ARG A N 1
ATOM 913 C CA . ARG A 1 116 ? -30.644 -9.180 52.611 1.00 85.62 116 ARG A CA 1
ATOM 914 C C . ARG A 1 116 ? -30.442 -7.957 51.720 1.00 85.62 116 ARG A C 1
ATOM 916 O O . ARG A 1 116 ? -30.209 -8.112 50.527 1.00 85.62 116 ARG A O 1
ATOM 923 N N . ILE A 1 117 ? -30.497 -6.755 52.294 1.00 76.88 117 ILE A N 1
ATOM 924 C CA . ILE A 1 117 ? -30.291 -5.499 51.555 1.00 76.88 117 ILE A CA 1
ATOM 925 C C . ILE A 1 117 ? -28.887 -5.463 50.941 1.00 76.88 117 ILE A C 1
ATOM 927 O O . ILE A 1 117 ? -28.743 -5.141 49.764 1.00 76.88 117 ILE A O 1
ATOM 931 N N . ALA A 1 118 ? -27.859 -5.847 51.702 1.00 78.44 118 ALA A N 1
ATOM 932 C CA . ALA A 1 118 ? -26.488 -5.921 51.209 1.00 78.44 118 ALA A CA 1
ATOM 933 C C . ALA A 1 118 ? -26.347 -6.938 50.066 1.00 78.44 118 ALA A C 1
ATOM 935 O O . ALA A 1 118 ? -25.731 -6.630 49.048 1.00 78.44 118 ALA A O 1
ATOM 936 N N . ARG A 1 119 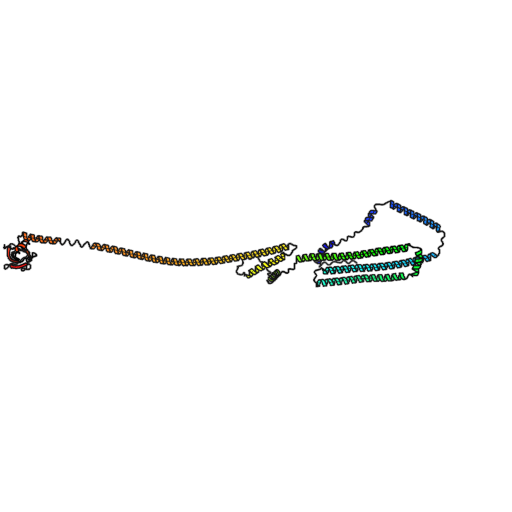? -26.961 -8.124 50.184 1.00 85.81 119 ARG A N 1
ATOM 937 C CA . ARG A 1 119 ? -26.919 -9.149 49.128 1.00 85.81 119 ARG A CA 1
ATOM 938 C C . ARG A 1 119 ? -27.642 -8.696 47.859 1.00 85.81 119 ARG A C 1
ATOM 940 O O . ARG A 1 119 ? -27.129 -8.917 46.767 1.00 85.81 119 ARG A O 1
ATOM 947 N N . GLN A 1 120 ? -28.774 -8.009 48.005 1.00 81.62 120 GLN A N 1
ATOM 948 C CA . GLN A 1 120 ? -29.506 -7.400 46.894 1.00 81.62 120 GLN A CA 1
ATOM 949 C C . GLN A 1 120 ? -28.700 -6.284 46.212 1.00 81.62 120 GLN A C 1
ATOM 951 O O . GLN A 1 120 ? -28.730 -6.186 44.988 1.00 81.62 120 GLN A O 1
ATOM 956 N N . SER A 1 121 ? -27.978 -5.458 46.979 1.00 74.75 121 SER A N 1
ATOM 957 C CA . SER A 1 121 ? -27.072 -4.446 46.418 1.00 74.75 121 SER A CA 1
ATOM 958 C C . SER A 1 121 ? -25.971 -5.095 45.595 1.00 74.75 121 SER A C 1
ATOM 960 O O . SER A 1 121 ? -25.805 -4.735 44.440 1.00 74.75 121 SER A O 1
ATOM 962 N N . LEU A 1 122 ? -25.273 -6.090 46.155 1.00 85.25 122 LEU A N 1
ATOM 963 C CA . LEU A 1 122 ? -24.195 -6.794 45.452 1.00 85.25 122 LEU A CA 1
ATOM 964 C C . LEU A 1 122 ? -24.680 -7.401 44.132 1.00 85.25 122 LEU A C 1
ATOM 966 O O . LEU A 1 122 ? -23.991 -7.302 43.123 1.00 85.25 122 LEU A O 1
ATOM 970 N N . PHE A 1 123 ? -25.891 -7.967 44.118 1.00 87.88 123 PHE A N 1
ATOM 971 C CA . PHE A 1 123 ? -26.509 -8.449 42.886 1.00 87.88 123 PHE A CA 1
ATOM 972 C C . PHE A 1 123 ? -26.699 -7.332 41.850 1.00 87.88 123 PHE A C 1
ATOM 974 O O . PHE A 1 123 ? -26.389 -7.531 40.678 1.00 87.88 123 PHE A O 1
ATOM 981 N N . GLN A 1 124 ? -27.216 -6.169 42.260 1.00 83.38 124 GLN A N 1
ATOM 982 C CA . GLN A 1 124 ? -27.403 -5.031 41.355 1.00 83.38 124 GLN A CA 1
ATOM 983 C C . GLN A 1 124 ? -26.068 -4.494 40.832 1.00 83.38 124 GLN A C 1
ATOM 985 O O . GLN A 1 124 ? -25.959 -4.231 39.637 1.00 83.38 124 GLN A O 1
ATOM 990 N N . ASP A 1 125 ? -25.053 -4.407 41.691 1.00 79.19 125 ASP A N 1
ATOM 991 C CA . ASP A 1 125 ? -23.716 -3.934 41.332 1.00 79.19 125 ASP A CA 1
ATOM 992 C C . ASP A 1 125 ? -23.037 -4.893 40.330 1.00 79.19 125 ASP A C 1
ATOM 994 O O . ASP A 1 125 ? -22.499 -4.469 39.306 1.00 79.19 125 ASP A O 1
ATOM 998 N N . GLU A 1 126 ? -23.101 -6.208 40.568 1.00 87.25 126 GLU A N 1
ATOM 999 C CA . GLU A 1 126 ? -22.572 -7.218 39.639 1.00 87.25 126 GLU A CA 1
ATOM 1000 C C . GLU A 1 126 ? -23.355 -7.269 38.321 1.00 87.25 126 GLU A C 1
ATOM 1002 O O . GLU A 1 126 ? -22.755 -7.434 37.256 1.00 87.25 126 GLU A O 1
ATOM 1007 N N . LEU A 1 127 ? -24.677 -7.073 38.361 1.00 90.00 127 LEU A N 1
ATOM 1008 C CA . LEU A 1 127 ? -25.508 -7.003 37.160 1.00 90.00 127 LEU A CA 1
ATOM 1009 C C . LEU A 1 127 ? -25.172 -5.770 36.310 1.00 90.00 127 LEU A C 1
ATOM 1011 O O . LEU A 1 127 ? -25.042 -5.900 35.092 1.00 90.00 127 LEU A O 1
ATOM 1015 N N . ALA A 1 128 ? -24.991 -4.605 36.937 1.00 82.00 128 ALA A N 1
ATOM 1016 C CA . ALA A 1 128 ? -24.589 -3.376 36.257 1.00 82.00 128 ALA A CA 1
ATOM 1017 C C . ALA A 1 128 ? -23.203 -3.521 35.610 1.00 82.00 128 ALA A C 1
ATOM 1019 O O . ALA A 1 128 ? -23.021 -3.170 34.443 1.00 82.00 128 ALA A O 1
ATOM 1020 N N . ASN A 1 129 ? -22.244 -4.128 36.319 1.00 82.00 129 ASN A N 1
ATOM 1021 C CA . ASN A 1 129 ? -20.919 -4.432 35.773 1.00 82.00 129 ASN A CA 1
ATOM 1022 C C . ASN A 1 129 ? -20.990 -5.369 34.557 1.00 82.00 129 ASN A C 1
ATOM 1024 O O . ASN A 1 129 ? -20.301 -5.142 33.561 1.00 82.00 129 ASN A O 1
ATOM 1028 N N . LEU A 1 130 ? -21.827 -6.408 34.616 1.00 88.81 130 LEU A N 1
ATOM 1029 C CA . LEU A 1 130 ? -22.026 -7.334 33.502 1.00 88.81 130 LEU A CA 1
ATOM 1030 C C . LEU A 1 130 ? -22.672 -6.638 32.290 1.00 88.81 130 LEU A C 1
ATOM 1032 O O . LEU A 1 130 ? -22.272 -6.878 31.152 1.00 88.81 130 LEU A O 1
ATOM 1036 N N . GLU A 1 131 ? -23.651 -5.759 32.516 1.00 87.06 131 GLU A N 1
ATOM 1037 C CA . GLU A 1 131 ? -24.288 -4.971 31.455 1.00 87.06 131 GLU A CA 1
ATOM 1038 C C . GLU A 1 131 ? -23.314 -3.980 30.810 1.00 87.06 131 GLU A C 1
ATOM 1040 O O . GLU A 1 131 ? -23.302 -3.832 29.587 1.00 87.06 131 GLU A O 1
ATOM 1045 N N . LEU A 1 132 ? -22.442 -3.354 31.601 1.00 80.38 132 LEU A N 1
ATOM 1046 C CA . LEU A 1 132 ? -21.389 -2.479 31.094 1.00 80.38 132 LEU A CA 1
ATOM 1047 C C . LEU A 1 132 ? -20.392 -3.238 30.208 1.00 80.38 132 LEU A C 1
ATOM 1049 O O . LEU A 1 132 ? -20.041 -2.750 29.132 1.00 80.38 132 LEU A O 1
ATOM 1053 N N . GLN A 1 133 ? -19.957 -4.432 30.628 1.00 81.56 133 GLN A N 1
ATOM 1054 C CA . GLN A 1 133 ? -19.076 -5.292 29.827 1.00 81.56 133 GLN A CA 1
ATOM 1055 C C . GLN A 1 133 ? -19.725 -5.654 28.491 1.00 81.56 133 GLN A C 1
ATOM 1057 O O . GLN A 1 133 ? -19.120 -5.450 27.440 1.00 81.56 133 GLN A O 1
ATOM 1062 N N . TYR A 1 134 ? -20.986 -6.089 28.523 1.00 89.25 134 TYR A N 1
ATOM 1063 C CA . TYR A 1 134 ? -21.761 -6.381 27.321 1.00 89.25 134 TYR A CA 1
ATOM 1064 C C . TYR A 1 134 ? -21.868 -5.167 26.387 1.00 89.25 134 TYR A C 1
ATOM 1066 O O . TYR A 1 134 ? -21.581 -5.271 25.194 1.00 89.25 134 TYR A O 1
ATOM 1074 N N . ARG A 1 135 ? -22.226 -3.990 26.915 1.00 84.75 135 ARG A N 1
ATOM 1075 C CA . ARG A 1 135 ? -22.325 -2.757 26.118 1.00 84.75 135 ARG A CA 1
ATOM 1076 C C . ARG A 1 135 ? -20.991 -2.389 25.472 1.00 84.75 135 ARG A C 1
ATOM 1078 O O . ARG A 1 135 ? -20.977 -2.049 24.292 1.00 84.75 135 ARG A O 1
ATOM 1085 N N . SER A 1 136 ? -19.895 -2.495 26.223 1.00 76.12 136 SER A N 1
ATOM 1086 C CA . SER A 1 136 ? -18.546 -2.239 25.716 1.00 76.12 136 SER A CA 1
ATOM 1087 C C . SER A 1 136 ? -18.175 -3.209 24.592 1.00 76.12 136 SER A C 1
ATOM 1089 O O . SER A 1 136 ? -17.701 -2.767 23.551 1.00 76.12 136 SER A O 1
ATOM 1091 N N . GLU A 1 137 ? -18.444 -4.509 24.737 1.00 82.31 137 GLU A N 1
ATOM 1092 C CA . GLU A 1 137 ? -18.171 -5.493 23.681 1.00 82.31 137 GLU A CA 1
ATOM 1093 C C . GLU A 1 137 ? -18.966 -5.215 22.398 1.00 82.31 137 GLU A C 1
ATOM 1095 O O . GLU A 1 137 ? -18.408 -5.272 21.300 1.00 82.31 137 GLU A O 1
ATOM 1100 N N . ILE A 1 138 ? -20.248 -4.857 22.515 1.00 87.88 138 ILE A N 1
ATOM 1101 C CA . ILE A 1 138 ? -21.087 -4.495 21.363 1.00 87.88 138 ILE A CA 1
ATOM 1102 C C . ILE A 1 138 ? -20.565 -3.237 20.658 1.00 87.88 138 ILE A C 1
ATOM 1104 O O . ILE A 1 138 ? -20.537 -3.190 19.426 1.00 87.88 138 ILE A O 1
ATOM 1108 N N . GLU A 1 139 ? -20.129 -2.232 21.414 1.00 80.12 139 GLU A N 1
ATOM 1109 C CA . GLU A 1 139 ? -19.559 -1.001 20.862 1.00 80.12 139 GLU A CA 1
ATOM 1110 C C . GLU A 1 139 ? -18.243 -1.276 20.118 1.00 80.12 139 GLU A C 1
ATOM 1112 O O . GLU A 1 139 ? -18.060 -0.821 18.986 1.00 80.12 139 GLU A O 1
ATOM 1117 N N . VAL A 1 140 ? -17.383 -2.131 20.684 1.00 77.19 140 VAL A N 1
ATOM 1118 C CA . VAL A 1 140 ? -16.150 -2.598 20.035 1.00 77.19 140 VAL A CA 1
ATOM 1119 C C . VAL A 1 140 ? -16.445 -3.335 18.724 1.00 77.19 140 VAL A C 1
ATOM 1121 O O . VAL A 1 140 ? -15.765 -3.110 17.724 1.00 77.19 140 VAL A O 1
ATOM 1124 N N . LEU A 1 141 ? -17.481 -4.177 18.670 1.00 83.56 141 LEU A N 1
ATOM 1125 C CA . LEU A 1 141 ? -17.900 -4.834 17.423 1.00 83.56 141 LEU A CA 1
ATOM 1126 C C . LEU A 1 141 ? -18.412 -3.845 16.361 1.00 83.56 141 LEU A C 1
ATOM 1128 O O . LEU A 1 141 ? -18.324 -4.134 15.163 1.00 83.56 141 LEU A O 1
ATOM 1132 N N . GLY A 1 142 ? -18.946 -2.695 16.782 1.00 79.12 142 GLY A N 1
ATOM 1133 C CA . GLY A 1 142 ? -19.414 -1.630 15.895 1.00 79.12 142 GLY A CA 1
ATOM 1134 C C . GLY A 1 142 ? -18.282 -0.917 15.156 1.00 79.12 142 GLY A C 1
ATOM 1135 O O . GLY A 1 142 ? -18.439 -0.583 13.983 1.00 79.12 142 GLY A O 1
ATOM 1136 N N . VAL A 1 143 ? -17.133 -0.735 15.811 1.00 78.62 143 VAL A N 1
ATOM 1137 C CA . VAL A 1 143 ? -15.969 -0.025 15.245 1.00 78.62 143 VAL A CA 1
ATOM 1138 C C . VAL A 1 143 ? -15.007 -0.935 14.471 1.00 78.62 143 VAL A C 1
ATOM 1140 O O . VAL A 1 143 ? -14.192 -0.451 13.689 1.00 78.62 143 VAL A O 1
ATOM 1143 N N . GLN A 1 144 ? -15.097 -2.257 14.636 1.00 73.19 144 GLN A N 1
ATOM 1144 C CA . GLN A 1 144 ? -14.271 -3.205 13.882 1.00 73.19 144 GLN A CA 1
ATOM 1145 C C . GLN A 1 144 ? -14.704 -3.310 12.402 1.00 73.19 144 GLN A C 1
ATOM 1147 O O . GLN A 1 144 ? -15.894 -3.448 12.085 1.00 73.19 144 GLN A O 1
ATOM 1152 N N . ARG A 1 145 ? -13.722 -3.342 11.480 1.00 73.62 145 ARG A N 1
ATOM 1153 C CA . ARG A 1 145 ? -13.922 -3.703 10.058 1.00 73.62 145 ARG A CA 1
ATOM 1154 C C . ARG A 1 145 ? -14.171 -5.209 9.928 1.00 73.62 145 ARG A C 1
ATOM 1156 O O . ARG A 1 145 ? -13.300 -5.969 9.532 1.00 73.62 145 ARG A O 1
ATOM 1163 N N . LEU A 1 146 ? -15.374 -5.627 10.297 1.00 80.31 146 LEU A N 1
ATOM 1164 C CA . LEU A 1 146 ? -15.893 -6.972 10.060 1.00 80.31 146 LEU A CA 1
ATOM 1165 C C . LEU A 1 146 ? -16.859 -6.941 8.879 1.00 80.31 146 LEU A C 1
ATOM 1167 O O . LEU A 1 146 ? -17.603 -5.964 8.707 1.00 80.31 146 LEU A O 1
ATOM 1171 N N . SER A 1 147 ? -16.907 -8.026 8.107 1.00 81.88 147 SER A N 1
ATOM 1172 C CA . SER A 1 147 ? -18.012 -8.232 7.173 1.00 81.88 147 SER A CA 1
ATOM 1173 C C . SER A 1 147 ? -19.344 -8.289 7.936 1.00 81.88 147 SER A C 1
ATOM 1175 O O . SER A 1 147 ? -19.395 -8.603 9.129 1.00 81.88 147 SER A O 1
ATOM 1177 N N . ASN A 1 148 ? -20.460 -8.003 7.258 1.00 82.75 148 ASN A N 1
ATOM 1178 C CA . ASN A 1 148 ? -21.780 -8.043 7.902 1.00 82.75 148 ASN A CA 1
ATOM 1179 C C . ASN A 1 148 ? -22.105 -9.429 8.488 1.00 82.75 148 ASN A C 1
ATOM 1181 O O . ASN A 1 148 ? -22.709 -9.515 9.557 1.00 82.75 148 ASN A O 1
ATOM 1185 N N . SER A 1 149 ? -21.654 -10.497 7.821 1.00 83.06 149 SER A N 1
ATOM 1186 C CA . SER A 1 149 ? -21.812 -11.877 8.290 1.00 83.06 149 SER A CA 1
ATOM 1187 C C . SER A 1 149 ? -21.021 -12.134 9.576 1.00 83.06 149 SER A C 1
ATOM 1189 O O . SER A 1 149 ? -21.587 -12.576 10.576 1.00 83.06 149 SER A O 1
ATOM 1191 N N . GLU A 1 150 ? -19.731 -11.782 9.599 1.00 84.50 150 GLU A N 1
ATOM 1192 C CA . GLU A 1 150 ? -18.877 -11.965 10.781 1.00 84.50 150 GLU A CA 1
ATOM 1193 C C . GLU A 1 150 ? -19.345 -11.119 11.965 1.00 84.50 150 GLU A C 1
ATOM 1195 O O . GLU A 1 150 ? -19.362 -11.599 13.099 1.00 84.50 150 GLU A O 1
ATOM 1200 N N . ARG A 1 151 ? -19.773 -9.874 11.712 1.00 88.94 151 ARG A N 1
ATOM 1201 C CA . ARG A 1 151 ? -20.341 -8.999 12.744 1.00 88.94 151 ARG A CA 1
ATOM 1202 C C . ARG A 1 151 ? -21.590 -9.621 13.358 1.00 88.94 151 ARG A C 1
ATOM 1204 O O . ARG A 1 151 ? -21.716 -9.635 14.580 1.00 88.94 151 ARG A O 1
ATOM 1211 N N . SER A 1 152 ? -22.491 -10.156 12.533 1.00 90.75 152 SER A N 1
ATOM 1212 C CA . SER A 1 152 ? -23.696 -10.833 13.018 1.00 90.75 152 SER A CA 1
ATOM 1213 C C . SER A 1 152 ? -23.349 -12.065 13.855 1.00 90.75 152 SER A C 1
ATOM 1215 O O . SER A 1 152 ? -23.882 -12.216 14.950 1.00 90.75 152 SER A O 1
ATOM 1217 N N . ALA A 1 153 ? -22.428 -12.912 13.384 1.00 91.31 153 ALA A N 1
ATOM 1218 C CA . ALA A 1 153 ? -22.019 -14.120 14.098 1.00 91.31 153 ALA A CA 1
ATOM 1219 C C . ALA A 1 153 ? -21.388 -13.799 15.463 1.00 91.31 153 ALA A C 1
ATOM 1221 O O . ALA A 1 153 ? -21.764 -14.387 16.479 1.00 91.31 153 ALA A O 1
ATOM 1222 N N . LYS A 1 154 ? -20.474 -12.818 15.510 1.00 91.44 154 LYS A N 1
ATOM 1223 C CA . LYS A 1 154 ? -19.864 -12.361 16.767 1.00 91.44 154 LYS A CA 1
ATOM 1224 C C . LYS A 1 154 ? -20.885 -11.733 17.708 1.00 91.44 154 LYS A C 1
ATOM 1226 O O . LYS A 1 154 ? -20.842 -12.010 18.901 1.00 91.44 154 LYS A O 1
ATOM 1231 N N . ARG A 1 155 ? -21.821 -10.935 17.190 1.00 94.00 155 ARG A N 1
ATOM 1232 C CA . ARG A 1 155 ? -22.886 -10.346 18.008 1.00 94.00 155 ARG A CA 1
ATOM 1233 C C . ARG A 1 155 ? -23.760 -11.419 18.651 1.00 94.00 155 ARG A C 1
ATOM 1235 O O . ARG A 1 155 ? -23.971 -11.369 19.852 1.00 94.00 155 ARG A O 1
ATOM 1242 N N . THR A 1 156 ? -24.188 -12.429 17.893 1.00 94.69 156 THR A N 1
ATOM 1243 C CA . THR A 1 156 ? -24.961 -13.553 18.443 1.00 94.69 156 THR A CA 1
ATOM 1244 C C . THR A 1 156 ? -24.192 -14.301 19.535 1.00 94.69 156 THR A C 1
ATOM 1246 O O . THR A 1 156 ? -24.780 -14.681 20.548 1.00 94.69 156 THR A O 1
ATOM 1249 N N . LEU A 1 157 ? -22.877 -14.482 19.369 1.00 93.69 157 LEU A N 1
ATOM 1250 C CA . LEU A 1 157 ? -22.034 -15.087 20.399 1.00 93.69 157 LEU A CA 1
ATOM 1251 C C . LEU A 1 157 ? -22.015 -14.241 21.683 1.00 93.69 157 LEU A C 1
ATOM 1253 O O . LEU A 1 157 ? -22.245 -14.789 22.763 1.00 93.69 157 LEU A O 1
ATOM 1257 N N . VAL A 1 158 ? -21.803 -12.927 21.568 1.00 93.19 158 VAL A N 1
ATOM 1258 C CA . VAL A 1 158 ? -21.823 -11.986 22.703 1.00 93.19 158 VAL A CA 1
ATOM 1259 C C . VAL A 1 158 ? -23.191 -11.994 23.395 1.00 93.19 158 VAL A C 1
ATOM 1261 O O . VAL A 1 158 ? -23.254 -12.175 24.610 1.00 93.19 158 VAL A O 1
ATOM 1264 N N . ASP A 1 159 ? -24.287 -11.919 22.634 1.00 94.94 159 ASP A N 1
ATOM 1265 C CA . ASP A 1 159 ? -25.659 -11.952 23.160 1.00 94.94 159 ASP A CA 1
ATOM 1266 C C . ASP A 1 159 ? -25.928 -13.243 23.955 1.00 94.94 159 ASP A C 1
ATOM 1268 O O . ASP A 1 159 ? -26.450 -13.208 25.073 1.00 94.94 159 ASP A O 1
ATOM 1272 N N . SER A 1 160 ? -25.537 -14.398 23.402 1.00 95.69 160 SER A N 1
ATOM 1273 C CA . SER A 1 160 ? -25.718 -15.699 24.059 1.00 95.69 160 SER A CA 1
ATOM 1274 C C . SER A 1 160 ? -24.873 -15.841 25.329 1.00 95.69 160 SER A C 1
ATOM 1276 O O . SER A 1 160 ? -25.350 -16.371 26.336 1.00 95.69 160 SER A O 1
ATOM 1278 N N . THR A 1 161 ? -23.647 -15.311 25.310 1.00 93.88 161 THR A N 1
ATOM 1279 C CA . THR A 1 161 ? -22.728 -15.329 26.452 1.00 93.88 161 THR A CA 1
ATOM 1280 C C . THR A 1 161 ? -23.261 -14.449 27.578 1.00 93.88 161 THR A C 1
ATOM 1282 O O . THR A 1 161 ? -23.358 -14.906 28.717 1.00 93.88 161 THR A O 1
ATOM 1285 N N . TYR A 1 162 ? -23.700 -13.227 27.261 1.00 95.25 162 TYR A N 1
ATOM 1286 C CA . TYR A 1 162 ? -24.327 -12.316 28.219 1.00 95.25 162 TYR A CA 1
ATOM 1287 C C . TYR A 1 162 ? -25.584 -12.929 28.845 1.00 95.25 162 TYR A C 1
ATOM 1289 O O . TYR A 1 162 ? -25.725 -12.931 30.068 1.00 95.25 162 TYR A O 1
ATOM 1297 N N . ALA A 1 163 ? -26.475 -13.510 28.034 1.00 96.25 163 ALA A N 1
ATOM 1298 C CA . ALA A 1 163 ? -27.679 -14.166 28.537 1.00 96.25 163 ALA A CA 1
ATOM 1299 C C . ALA A 1 163 ? -27.348 -15.330 29.489 1.00 96.25 163 ALA A C 1
ATOM 1301 O O . ALA A 1 163 ? -27.966 -15.453 30.550 1.00 96.25 163 ALA A O 1
ATOM 1302 N N . GLY A 1 164 ? -26.349 -16.152 29.147 1.00 96.06 164 GLY A N 1
ATOM 1303 C CA . GLY A 1 164 ? -25.867 -17.243 29.996 1.00 96.06 164 GLY A CA 1
ATOM 1304 C C . GLY A 1 164 ? -25.302 -16.748 31.328 1.00 96.06 164 GLY A C 1
ATOM 1305 O O . GLY A 1 164 ? -25.726 -17.209 32.389 1.00 96.06 164 GLY A O 1
ATOM 1306 N N . LEU A 1 165 ? -24.398 -15.765 31.291 1.00 94.94 165 LEU A N 1
ATOM 1307 C CA . LEU A 1 165 ? -23.799 -15.169 32.489 1.00 94.94 165 LEU A CA 1
ATOM 1308 C C . LEU A 1 165 ? -24.850 -14.505 33.384 1.00 94.94 165 LEU A C 1
ATOM 1310 O O . LEU A 1 165 ? -24.857 -14.742 34.590 1.00 94.94 165 LEU A O 1
ATOM 1314 N N . ARG A 1 166 ? -25.785 -13.745 32.804 1.00 95.81 166 ARG A N 1
ATOM 1315 C CA . ARG A 1 166 ? -26.877 -13.089 33.536 1.00 95.81 166 ARG A CA 1
ATOM 1316 C C . ARG A 1 166 ? -27.778 -14.099 34.240 1.00 95.81 166 ARG A C 1
ATOM 1318 O O . ARG A 1 166 ? -28.148 -13.884 35.392 1.00 95.81 166 ARG A O 1
ATOM 1325 N N . ASN A 1 167 ? -28.127 -15.196 33.570 1.00 95.56 167 ASN A N 1
ATOM 1326 C CA . ASN A 1 167 ? -28.966 -16.243 34.154 1.00 95.56 167 ASN A CA 1
ATOM 1327 C C . ASN A 1 167 ? -28.244 -16.999 35.275 1.00 95.56 167 ASN A C 1
ATOM 1329 O O . ASN A 1 167 ? -28.854 -17.273 36.309 1.00 95.56 167 ASN A O 1
ATOM 1333 N N . ASN A 1 168 ? -26.952 -17.289 35.105 1.00 94.62 168 ASN A N 1
ATOM 1334 C CA . ASN A 1 168 ? -26.132 -17.915 36.144 1.00 94.62 168 ASN A CA 1
ATOM 1335 C C . ASN A 1 168 ? -25.998 -17.005 37.371 1.00 94.62 168 ASN A C 1
ATOM 1337 O O . ASN A 1 168 ? -26.223 -17.455 38.495 1.00 94.62 168 ASN A O 1
ATOM 1341 N N . LEU A 1 169 ? -25.714 -15.718 37.148 1.00 93.56 169 LEU A N 1
ATOM 1342 C CA . LEU A 1 169 ? -25.643 -14.705 38.196 1.00 93.56 169 LEU A CA 1
ATOM 1343 C C . LEU A 1 169 ? -26.972 -14.618 38.953 1.00 93.56 169 LEU A C 1
ATOM 1345 O O . LEU A 1 169 ? -27.009 -14.777 40.171 1.00 93.56 169 LEU A O 1
ATOM 1349 N N . LYS A 1 170 ? -28.083 -14.459 38.227 1.00 93.69 170 LYS A N 1
ATOM 1350 C CA . LYS A 1 170 ? -29.420 -14.410 38.821 1.00 93.69 170 LYS A CA 1
ATOM 1351 C C . LYS A 1 170 ? -29.735 -15.664 39.640 1.00 93.69 170 LYS A C 1
ATOM 1353 O O . LYS A 1 170 ? -30.195 -15.539 40.766 1.00 93.69 170 LYS A O 1
ATOM 1358 N N . SER A 1 171 ? -29.453 -16.852 39.110 1.00 93.44 171 SER A N 1
ATOM 1359 C CA . SER A 1 171 ? -29.743 -18.116 39.801 1.00 93.44 171 SER A CA 1
ATOM 1360 C C . SER A 1 171 ? -28.945 -18.262 41.100 1.00 93.44 171 SER A C 1
ATOM 1362 O O . SER A 1 171 ? -29.493 -18.703 42.109 1.00 93.44 171 SER A O 1
ATOM 1364 N N . SER A 1 172 ? -27.670 -17.853 41.099 1.00 90.38 172 SER A N 1
ATOM 1365 C CA . SER A 1 172 ? -26.826 -17.885 42.300 1.00 90.38 172 SER A CA 1
ATOM 1366 C C . SER A 1 172 ? -27.369 -16.968 43.396 1.00 90.38 172 SER A C 1
ATOM 1368 O O . SER A 1 172 ? -27.439 -17.370 44.555 1.00 90.38 172 SER A O 1
ATOM 1370 N N . TYR A 1 173 ? -27.774 -15.748 43.040 1.00 93.44 173 TYR A N 1
ATOM 1371 C CA . TYR A 1 173 ? -28.285 -14.779 44.009 1.00 93.44 173 TYR A CA 1
ATOM 1372 C C . TYR A 1 173 ? -29.718 -15.081 44.455 1.00 93.44 173 TYR A C 1
ATOM 1374 O O . TYR A 1 173 ? -30.017 -14.910 45.633 1.00 93.44 173 TYR A O 1
ATOM 1382 N N . ASP A 1 174 ? -30.594 -15.563 43.568 1.00 90.88 174 ASP A N 1
ATOM 1383 C CA . ASP A 1 174 ? -31.973 -15.933 43.915 1.00 90.88 174 ASP A CA 1
ATOM 1384 C C . ASP A 1 174 ? -31.999 -17.024 45.001 1.00 90.88 174 ASP A C 1
ATOM 1386 O O . ASP A 1 174 ? -32.800 -16.946 45.932 1.00 90.88 174 ASP A O 1
ATOM 1390 N N . SER A 1 175 ? -31.084 -18.001 44.933 1.00 91.00 175 SER A N 1
ATOM 1391 C CA . SER A 1 175 ? -30.928 -19.036 45.965 1.00 91.00 175 SER A CA 1
ATOM 1392 C C . SER A 1 175 ? -30.549 -18.444 47.329 1.00 91.00 175 SER A C 1
ATOM 1394 O O . SER A 1 175 ? -31.179 -18.746 48.345 1.00 91.00 175 SER A O 1
ATOM 1396 N N . ASP A 1 176 ? -29.543 -17.567 47.364 1.00 87.75 176 ASP A N 1
ATOM 1397 C CA . ASP A 1 176 ? -29.095 -16.930 48.606 1.00 87.75 176 ASP A CA 1
ATOM 1398 C C . ASP A 1 176 ? -30.172 -16.012 49.190 1.00 87.75 176 ASP A C 1
ATOM 1400 O O . ASP A 1 176 ? -30.431 -16.029 50.396 1.00 87.75 176 ASP A O 1
ATOM 1404 N N . MET A 1 177 ? -30.837 -15.232 48.339 1.00 88.81 177 MET A N 1
ATOM 1405 C CA . MET A 1 177 ? -31.915 -14.334 48.742 1.00 88.81 177 MET A CA 1
ATOM 1406 C C . MET A 1 177 ? -33.120 -15.101 49.282 1.00 88.81 177 MET A C 1
ATOM 1408 O O . MET A 1 177 ? -33.666 -14.690 50.301 1.00 88.81 177 MET A O 1
ATOM 1412 N N . ALA A 1 178 ? -33.479 -16.246 48.694 1.00 92.69 178 ALA A N 1
ATOM 1413 C CA . ALA A 1 178 ? -34.537 -17.104 49.224 1.00 92.69 178 ALA A CA 1
ATOM 1414 C C . ALA A 1 178 ? -34.211 -17.618 50.638 1.00 92.69 178 ALA A C 1
ATOM 1416 O O . ALA A 1 178 ? -35.087 -17.651 51.503 1.00 92.69 178 ALA A O 1
ATOM 1417 N N . SER A 1 179 ? -32.947 -17.966 50.908 1.00 91.31 179 SER A N 1
ATOM 1418 C CA . SER A 1 179 ? -32.519 -18.379 52.253 1.00 91.31 179 SER A CA 1
ATOM 1419 C C . SER A 1 179 ? -32.616 -17.237 53.275 1.00 91.31 179 SER A C 1
ATOM 1421 O O . SER A 1 179 ? -33.052 -17.447 54.409 1.00 91.31 179 SER A O 1
ATOM 1423 N N . LEU A 1 180 ? -32.272 -16.012 52.862 1.00 89.31 180 LEU A N 1
ATOM 1424 C CA . LEU A 1 180 ? -32.379 -14.812 53.692 1.00 89.31 180 LEU A CA 1
ATOM 1425 C C . LEU A 1 180 ? -33.836 -14.396 53.909 1.00 89.31 180 LEU A C 1
ATOM 1427 O O . LEU A 1 180 ? -34.166 -13.950 55.003 1.00 89.31 180 LEU A O 1
ATOM 1431 N N . ASP A 1 181 ? -34.708 -14.575 52.917 1.00 90.44 181 ASP A N 1
ATOM 1432 C CA . ASP A 1 181 ? -36.143 -14.303 53.030 1.00 90.44 181 ASP A CA 1
ATOM 1433 C C . ASP A 1 181 ? -36.815 -15.248 54.037 1.00 90.44 181 ASP A C 1
ATOM 1435 O O . ASP A 1 181 ? -37.606 -14.794 54.864 1.00 90.44 181 ASP A O 1
ATOM 1439 N N . LEU A 1 182 ? -36.445 -16.535 54.042 1.00 93.50 182 LEU A N 1
ATOM 1440 C CA . LEU A 1 182 ? -36.893 -17.488 55.066 1.00 93.50 182 LEU A CA 1
ATOM 1441 C C . LEU A 1 182 ? -36.399 -17.092 56.464 1.00 93.50 182 LEU A C 1
ATOM 1443 O O . LEU A 1 182 ? -37.190 -17.031 57.403 1.00 93.50 182 LEU A O 1
ATOM 1447 N N . ALA A 1 183 ? -35.113 -16.754 56.601 1.00 90.44 183 ALA A N 1
ATOM 1448 C CA . ALA A 1 183 ? -34.553 -16.303 57.875 1.00 90.44 183 ALA A CA 1
ATOM 1449 C C . ALA A 1 183 ? -35.204 -15.001 58.376 1.00 90.44 183 ALA A C 1
ATOM 1451 O O . ALA A 1 183 ? -35.368 -14.810 59.581 1.00 90.44 183 ALA A O 1
ATOM 1452 N N . LEU A 1 184 ? -35.585 -14.106 57.461 1.00 85.62 184 LEU A N 1
ATOM 1453 C CA . LEU A 1 184 ? -36.263 -12.853 57.778 1.00 85.62 184 LEU A CA 1
ATOM 1454 C C . LEU A 1 184 ? -37.688 -13.108 58.273 1.00 85.62 184 LEU A C 1
ATOM 1456 O O . LEU A 1 184 ? -38.130 -12.461 59.217 1.00 85.62 184 LEU A O 1
ATOM 1460 N N . GLU A 1 185 ? -38.397 -14.054 57.661 1.00 89.12 185 GLU A N 1
ATOM 1461 C CA . GLU A 1 185 ? -39.725 -14.476 58.104 1.00 89.12 185 GLU A CA 1
ATOM 1462 C C . GLU A 1 185 ? -39.680 -15.117 59.499 1.00 89.12 185 GLU A C 1
ATOM 1464 O O . GLU A 1 185 ? -40.493 -14.789 60.364 1.00 89.12 185 GLU A O 1
ATOM 1469 N N . ASP A 1 186 ? -38.686 -15.965 59.767 1.00 89.44 186 ASP A N 1
ATOM 1470 C CA . ASP A 1 186 ? -38.489 -16.554 61.094 1.00 89.44 186 ASP A CA 1
ATOM 1471 C C . ASP A 1 186 ? -38.118 -15.496 62.144 1.00 89.44 186 ASP A C 1
ATOM 1473 O O . ASP A 1 186 ? -38.652 -15.511 63.256 1.00 89.44 186 ASP A O 1
ATOM 1477 N N . ALA A 1 187 ? -37.257 -14.534 61.798 1.00 81.19 187 ALA A N 1
ATOM 1478 C CA . ALA A 1 187 ? -36.918 -13.418 62.678 1.00 81.19 187 ALA A CA 1
ATOM 1479 C C . ALA A 1 187 ? -38.135 -12.518 62.962 1.00 81.19 187 ALA A C 1
ATOM 1481 O O . ALA A 1 187 ? -38.338 -12.107 64.105 1.00 81.19 187 ALA A O 1
ATOM 1482 N N . LYS A 1 188 ? -38.994 -12.263 61.963 1.00 81.75 188 LYS A N 1
ATOM 1483 C CA . LYS A 1 188 ? -40.263 -11.539 62.153 1.00 81.75 188 LYS A CA 1
ATOM 1484 C C . LYS A 1 188 ? -41.186 -12.268 63.118 1.00 81.75 188 LYS A C 1
ATOM 1486 O O . LYS A 1 188 ? -41.673 -11.647 64.057 1.00 81.75 188 LYS A O 1
ATOM 1491 N N . LYS A 1 189 ? -41.370 -13.580 62.950 1.00 86.25 189 LYS A N 1
ATOM 1492 C CA . LYS A 1 189 ? -42.183 -14.397 63.866 1.00 86.25 189 LYS A CA 1
ATOM 1493 C C . LYS A 1 189 ? -41.643 -14.377 65.293 1.00 86.25 189 LYS A C 1
ATOM 1495 O O . LYS A 1 189 ? -42.428 -14.321 66.235 1.00 86.25 189 LYS A O 1
ATOM 1500 N N . GLN A 1 190 ? -40.319 -14.397 65.470 1.00 83.00 190 GLN A N 1
ATOM 1501 C CA . GLN A 1 190 ? -39.703 -14.256 66.792 1.00 83.00 190 GLN A CA 1
ATOM 1502 C C . GLN A 1 190 ? -40.059 -12.910 67.424 1.00 83.00 190 GLN A C 1
ATOM 1504 O O . GLN A 1 190 ? -40.498 -12.894 68.569 1.00 83.00 190 GLN A O 1
ATOM 1509 N N . VAL A 1 191 ? -39.954 -11.806 66.682 1.00 80.00 191 VAL A N 1
ATOM 1510 C CA . VAL A 1 191 ? -40.342 -10.472 67.170 1.00 80.00 191 VAL A CA 1
ATOM 1511 C C . VAL A 1 191 ? -41.845 -10.392 67.473 1.00 80.00 191 VAL A C 1
ATOM 1513 O O . VAL A 1 191 ? -42.229 -9.877 68.519 1.00 80.00 191 VAL A O 1
ATOM 1516 N N . GLU A 1 192 ? -42.703 -10.945 66.613 1.00 78.88 192 GLU A N 1
ATOM 1517 C CA . GLU A 1 192 ? -44.163 -10.958 66.799 1.00 78.88 192 GLU A CA 1
ATOM 1518 C C . GLU A 1 192 ? -44.626 -11.829 67.974 1.00 78.88 192 GLU A C 1
ATOM 1520 O O . GLU A 1 192 ? -45.674 -11.559 68.560 1.00 78.88 192 GLU A O 1
ATOM 1525 N N . SER A 1 193 ? -43.851 -12.853 68.348 1.00 77.56 193 SER A N 1
ATOM 1526 C CA . SER A 1 193 ? -44.146 -13.707 69.506 1.00 77.56 193 SER A CA 1
ATOM 1527 C C . SER A 1 193 ? -44.017 -12.980 70.851 1.00 77.56 193 SER A C 1
ATOM 1529 O O . SER A 1 193 ? -44.544 -13.455 71.861 1.00 77.56 193 SER A O 1
ATOM 1531 N N . PHE A 1 194 ? -43.363 -11.814 70.875 1.00 75.88 194 PHE A N 1
ATOM 1532 C CA . PHE A 1 194 ? -43.347 -10.943 72.042 1.00 75.88 194 PHE A CA 1
ATOM 1533 C C . PHE A 1 194 ? -44.598 -10.059 72.047 1.00 75.88 194 PHE A C 1
ATOM 1535 O O . PHE A 1 194 ? -44.813 -9.228 71.166 1.00 75.88 194 PHE A O 1
ATOM 1542 N N . ASP A 1 195 ? -45.437 -10.238 73.068 1.00 63.78 195 ASP A N 1
ATOM 1543 C CA . ASP A 1 195 ? -46.673 -9.478 73.244 1.00 63.78 195 ASP A CA 1
ATOM 1544 C C . ASP A 1 195 ? -46.362 -7.973 73.362 1.00 63.78 195 ASP A C 1
ATOM 1546 O O . ASP A 1 195 ? -45.793 -7.523 74.365 1.00 63.78 195 ASP A O 1
ATOM 1550 N N . LYS A 1 196 ? -46.721 -7.189 72.330 1.00 62.78 196 LYS A N 1
ATOM 1551 C CA . LYS A 1 196 ? -46.458 -5.737 72.244 1.00 62.78 196 LYS A CA 1
ATOM 1552 C C . LYS A 1 196 ? -46.878 -4.995 73.511 1.00 62.78 196 LYS A C 1
ATOM 1554 O O . LYS A 1 196 ? -46.207 -4.044 73.889 1.00 62.78 196 LYS A O 1
ATOM 1559 N N . LYS A 1 197 ? -47.944 -5.439 74.189 1.00 58.31 197 LYS A N 1
ATOM 1560 C CA . LYS A 1 197 ? -48.396 -4.845 75.456 1.00 58.31 197 LYS A CA 1
ATOM 1561 C C . LYS A 1 197 ? -47.404 -5.052 76.599 1.00 58.31 197 LYS A C 1
ATOM 1563 O O . LYS A 1 197 ? -47.082 -4.091 77.280 1.00 58.31 197 LYS A O 1
ATOM 1568 N N . ARG A 1 198 ? -46.867 -6.264 76.769 1.00 60.78 198 ARG A N 1
ATOM 1569 C CA . ARG A 1 198 ? -45.878 -6.569 77.819 1.00 60.78 198 ARG A CA 1
ATOM 1570 C C . ARG A 1 198 ? -44.528 -5.908 77.568 1.00 60.78 198 ARG A C 1
ATOM 1572 O O . ARG A 1 198 ? -43.874 -5.492 78.517 1.00 60.78 198 ARG A O 1
ATOM 1579 N N . VAL A 1 199 ? -44.111 -5.809 76.306 1.00 62.78 199 VAL A N 1
ATOM 1580 C CA . VAL A 1 199 ? -42.878 -5.099 75.927 1.00 62.78 199 VAL A CA 1
ATOM 1581 C C . VAL A 1 199 ? -43.034 -3.594 76.142 1.00 62.78 199 VAL A C 1
ATOM 1583 O O . VAL A 1 199 ? -42.104 -2.963 76.634 1.00 62.78 199 VAL A O 1
ATOM 1586 N N . GLU A 1 200 ? -44.200 -3.020 75.836 1.00 62.75 200 GLU A N 1
ATOM 1587 C CA . GLU A 1 200 ? -44.439 -1.589 76.034 1.00 62.75 200 GLU A CA 1
ATOM 1588 C C . GLU A 1 200 ? -44.648 -1.231 77.516 1.00 62.75 200 GLU A C 1
ATOM 1590 O O . GLU A 1 200 ? -44.091 -0.239 77.966 1.00 62.75 200 GLU A O 1
ATOM 1595 N N . GLU A 1 201 ? -45.315 -2.074 78.315 1.00 62.06 201 GLU A N 1
ATOM 1596 C CA . GLU A 1 201 ? -45.397 -1.939 79.784 1.00 62.06 201 GLU A CA 1
ATOM 1597 C C . GLU A 1 201 ? -44.005 -2.041 80.445 1.00 62.06 201 GLU A C 1
ATOM 1599 O O . GLU A 1 201 ? -43.661 -1.233 81.310 1.00 62.06 201 GLU A O 1
ATOM 1604 N N . ALA A 1 202 ? -43.156 -2.972 79.985 1.00 60.72 202 ALA A N 1
ATOM 1605 C CA . ALA A 1 202 ? -41.755 -3.078 80.405 1.00 60.72 202 ALA A CA 1
ATOM 1606 C C . ALA A 1 202 ? -40.916 -1.861 79.974 1.00 60.72 202 ALA A C 1
ATOM 1608 O O . ALA A 1 202 ? -40.042 -1.403 80.715 1.00 60.72 202 ALA A O 1
ATOM 1609 N N . ARG A 1 203 ? -41.177 -1.319 78.776 1.00 60.47 203 ARG A N 1
ATOM 1610 C CA . ARG A 1 203 ? -40.546 -0.093 78.269 1.00 60.47 203 ARG A CA 1
ATOM 1611 C C . ARG A 1 203 ? -41.012 1.134 79.040 1.00 60.47 203 ARG A C 1
ATOM 1613 O O . ARG A 1 203 ? -40.173 1.975 79.310 1.00 60.47 203 ARG A O 1
ATOM 1620 N N . GLU A 1 204 ? -42.277 1.257 79.429 1.00 63.41 204 GLU A N 1
ATOM 1621 C CA . GLU A 1 204 ? -42.777 2.389 80.223 1.00 63.41 204 GLU A CA 1
ATOM 1622 C C . GLU A 1 204 ? -42.210 2.396 81.648 1.00 63.41 204 GLU A C 1
ATOM 1624 O O . GLU A 1 204 ? -41.761 3.443 82.118 1.00 63.41 204 GLU A O 1
ATOM 1629 N N . GLN A 1 205 ? -42.119 1.232 82.301 1.00 56.81 205 GLN A N 1
ATOM 1630 C CA . GLN A 1 205 ? -41.460 1.109 83.608 1.00 56.81 205 GLN A CA 1
ATOM 1631 C C . GLN A 1 205 ? -39.955 1.426 83.543 1.00 56.81 205 GLN A C 1
ATOM 1633 O O . GLN A 1 205 ? -39.398 1.959 84.501 1.00 56.81 205 GLN A O 1
ATOM 1638 N N . LYS A 1 206 ? -39.300 1.177 82.399 1.00 55.31 206 LYS A N 1
ATOM 1639 C CA . LYS A 1 206 ? -37.877 1.484 82.173 1.00 55.31 206 LYS A CA 1
ATOM 1640 C C . LYS A 1 206 ? -37.614 2.897 81.617 1.00 55.31 206 LYS A C 1
ATOM 1642 O O . LYS A 1 206 ? -36.572 3.474 81.915 1.00 55.31 206 LYS A O 1
ATOM 1647 N N . LYS A 1 207 ? -38.556 3.494 80.873 1.00 57.97 207 LYS A N 1
ATOM 1648 C CA . LYS A 1 207 ? -38.514 4.877 80.337 1.00 57.97 207 LYS A CA 1
ATOM 1649 C C . LYS A 1 207 ? -38.457 5.924 81.452 1.00 57.97 207 LYS A C 1
ATOM 1651 O O . LYS A 1 207 ? -37.857 6.975 81.265 1.00 57.97 207 LYS A O 1
ATOM 1656 N N . LEU A 1 208 ? -39.005 5.620 82.633 1.00 54.59 208 LEU A N 1
ATOM 1657 C CA . LEU A 1 208 ? -38.837 6.436 83.845 1.00 54.59 208 LEU A CA 1
ATOM 1658 C C . LEU A 1 208 ? -37.382 6.485 84.360 1.00 54.59 208 LEU A C 1
ATOM 1660 O O . LEU A 1 208 ? -37.078 7.318 85.212 1.00 54.59 208 LEU A O 1
ATOM 1664 N N . LEU A 1 209 ? -36.487 5.632 83.848 1.00 52.06 209 LEU A N 1
ATOM 1665 C CA . LEU A 1 209 ? -35.125 5.450 84.351 1.00 52.06 209 LEU A CA 1
ATOM 1666 C C . LEU A 1 209 ? -34.001 5.665 83.322 1.00 52.06 209 LEU A C 1
ATOM 1668 O O . LEU A 1 209 ? -32.861 5.772 83.764 1.00 52.06 209 LEU A O 1
ATOM 1672 N N . ASP A 1 210 ? -34.253 5.779 82.007 1.00 58.22 210 ASP A N 1
ATOM 1673 C CA . ASP A 1 210 ? -33.140 5.832 81.037 1.00 58.22 210 ASP A CA 1
ATOM 1674 C C . ASP A 1 210 ? -33.363 6.720 79.788 1.00 58.22 210 ASP A C 1
ATOM 1676 O O . ASP A 1 210 ? -33.649 6.256 78.686 1.00 58.22 210 ASP A O 1
ATOM 1680 N N . ASN A 1 211 ? -33.136 8.031 79.948 1.00 59.19 211 ASN A N 1
ATOM 1681 C CA . ASN A 1 211 ? -33.034 9.017 78.853 1.00 59.19 211 ASN A CA 1
ATOM 1682 C C . ASN A 1 211 ? -31.828 8.776 77.916 1.00 59.19 211 ASN A C 1
ATOM 1684 O O . ASN A 1 211 ? -31.750 9.361 76.837 1.00 59.19 211 ASN A O 1
ATOM 1688 N N . GLN A 1 212 ? -30.853 7.956 78.321 1.00 56.16 212 GLN A N 1
ATOM 1689 C CA . GLN A 1 212 ? -29.640 7.703 77.535 1.00 56.16 212 GLN A CA 1
ATOM 1690 C C . GLN A 1 212 ? -29.903 6.777 76.342 1.00 56.16 212 GLN A C 1
ATOM 1692 O O . GLN A 1 212 ? -29.200 6.855 75.334 1.00 56.16 212 GLN A O 1
ATOM 1697 N N . GLN A 1 213 ? -30.932 5.930 76.429 1.00 57.81 213 GLN A N 1
ATOM 1698 C CA . GLN A 1 213 ? -31.225 4.932 75.406 1.00 57.81 213 GLN A CA 1
ATOM 1699 C C . GLN A 1 213 ? -31.844 5.562 74.145 1.00 57.81 213 GLN A C 1
ATOM 1701 O O . GLN A 1 213 ? -31.433 5.227 73.037 1.00 57.81 213 GLN A O 1
ATOM 1706 N N . ASP A 1 214 ? -32.735 6.545 74.304 1.00 65.12 214 ASP A N 1
ATOM 1707 C CA . ASP A 1 214 ? -33.327 7.288 73.180 1.00 65.12 214 ASP A CA 1
ATOM 1708 C C . ASP A 1 214 ? -32.290 8.159 72.451 1.00 65.12 214 ASP A C 1
ATOM 1710 O O . ASP A 1 214 ? -32.296 8.249 71.223 1.00 65.12 214 ASP A O 1
ATOM 1714 N N . VAL A 1 215 ? -31.353 8.766 73.192 1.00 70.19 215 VAL A N 1
ATOM 1715 C CA . VAL A 1 215 ? -30.235 9.525 72.602 1.00 70.19 215 VAL A CA 1
ATOM 1716 C C . VAL A 1 215 ? -29.328 8.602 71.789 1.00 70.19 215 VAL A C 1
ATOM 1718 O O . VAL A 1 215 ? -28.959 8.946 70.668 1.00 70.19 215 VAL A O 1
ATOM 1721 N N . PHE A 1 216 ? -29.021 7.414 72.315 1.00 61.94 216 PHE A N 1
ATOM 1722 C CA . PHE A 1 216 ? -28.204 6.424 71.618 1.00 61.94 216 PHE A CA 1
ATOM 1723 C C . PHE A 1 216 ? -28.868 5.917 70.327 1.00 61.94 216 PHE A C 1
ATOM 1725 O O . PHE A 1 216 ? -28.203 5.820 69.296 1.00 61.94 216 PHE A O 1
ATOM 1732 N N . GLU A 1 217 ? -30.177 5.645 70.338 1.00 69.25 217 GLU A N 1
ATOM 1733 C CA . GLU A 1 217 ? -30.909 5.244 69.125 1.00 69.25 217 GLU A CA 1
ATOM 1734 C C . GLU A 1 217 ? -30.984 6.382 68.092 1.00 69.25 217 GLU A C 1
ATOM 1736 O O . GLU A 1 217 ? -30.783 6.147 66.898 1.00 69.25 217 GLU A O 1
ATOM 1741 N N . LEU A 1 218 ? -31.176 7.635 68.525 1.00 72.00 218 LEU A N 1
ATOM 1742 C CA . LEU A 1 218 ? -31.134 8.802 67.634 1.00 72.00 218 LEU A CA 1
ATOM 1743 C C . LEU A 1 218 ? -29.744 9.025 67.018 1.00 72.00 218 LEU A C 1
ATOM 1745 O O . LEU A 1 218 ? -29.643 9.359 65.834 1.00 72.00 218 LEU A O 1
ATOM 1749 N N . GLU A 1 219 ? -28.668 8.842 67.787 1.00 68.50 219 GLU A N 1
ATOM 1750 C CA . GLU A 1 219 ? -27.295 8.895 67.271 1.00 68.50 219 GLU A CA 1
ATOM 1751 C C . GLU A 1 219 ? -27.032 7.766 66.274 1.00 68.50 219 GLU A C 1
ATOM 1753 O O . GLU A 1 219 ? -26.532 8.024 65.178 1.00 68.50 219 GLU A O 1
ATOM 1758 N N . LYS A 1 220 ? -27.444 6.535 66.591 1.00 70.94 220 LYS A N 1
ATOM 1759 C CA . LYS A 1 220 ? -27.350 5.378 65.691 1.00 70.94 220 LYS A CA 1
ATOM 1760 C C . LYS A 1 220 ? -28.091 5.632 64.377 1.00 70.94 220 LYS A C 1
ATOM 1762 O O . LYS A 1 220 ? -27.555 5.337 63.309 1.00 70.94 220 LYS A O 1
ATOM 1767 N N . GLN A 1 221 ? -29.284 6.221 64.433 1.00 73.50 221 GLN A N 1
ATOM 1768 C CA . GLN A 1 221 ? -30.064 6.553 63.244 1.00 73.50 221 GLN A CA 1
ATOM 1769 C C . GLN A 1 221 ? -29.411 7.669 62.419 1.00 73.50 221 GLN A C 1
ATOM 1771 O O . GLN A 1 221 ? -29.281 7.519 61.207 1.00 73.50 221 GLN A O 1
ATOM 1776 N N . ARG A 1 222 ? -28.884 8.727 63.053 1.00 74.81 222 ARG A N 1
ATOM 1777 C CA . ARG A 1 222 ? -28.097 9.761 62.352 1.00 74.81 222 ARG A CA 1
ATOM 1778 C C . ARG A 1 222 ? -26.856 9.197 61.672 1.00 74.81 222 ARG A C 1
ATOM 1780 O O . ARG A 1 222 ? -26.558 9.591 60.548 1.00 74.81 222 ARG A O 1
ATOM 1787 N N . ILE A 1 223 ? -26.138 8.296 62.340 1.00 65.62 223 ILE A N 1
ATOM 1788 C CA . ILE A 1 223 ? -24.959 7.630 61.780 1.00 65.62 223 ILE A CA 1
ATOM 1789 C C . ILE A 1 223 ? -25.365 6.784 6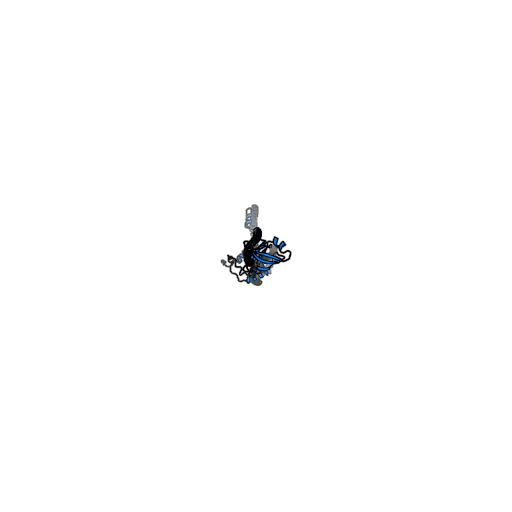0.567 1.00 65.62 223 ILE A C 1
ATOM 1791 O O . ILE A 1 223 ? -24.736 6.878 59.514 1.00 65.62 223 ILE A O 1
ATOM 1795 N N . LYS A 1 224 ? -26.452 6.012 60.678 1.00 68.56 224 LYS A N 1
ATOM 1796 C CA . LYS A 1 224 ? -26.992 5.197 59.581 1.00 68.56 224 LYS A CA 1
ATOM 1797 C C . LYS A 1 224 ? -27.411 6.048 58.381 1.00 68.56 224 LYS A C 1
ATOM 1799 O O . LYS A 1 224 ? -27.062 5.710 57.254 1.00 68.56 224 LYS A O 1
ATOM 1804 N N . ASP A 1 225 ? -28.102 7.159 58.616 1.00 74.19 225 ASP A N 1
ATOM 1805 C CA . ASP A 1 225 ? -28.524 8.083 57.560 1.00 74.19 225 ASP A CA 1
ATOM 1806 C C . ASP A 1 225 ? -27.326 8.791 56.909 1.00 74.19 225 ASP A C 1
ATOM 1808 O O . ASP A 1 225 ? -27.310 8.996 55.694 1.00 74.19 225 ASP A O 1
ATOM 1812 N N . GLY A 1 226 ? -26.307 9.142 57.703 1.00 75.62 226 GLY A N 1
ATOM 1813 C CA . GLY A 1 226 ? -25.047 9.713 57.225 1.00 75.62 226 GLY A CA 1
ATOM 1814 C C . GLY A 1 226 ? -24.326 8.769 56.266 1.00 75.62 226 GLY A C 1
ATOM 1815 O O . GLY A 1 226 ? -24.089 9.132 55.113 1.00 75.62 226 GLY A O 1
ATOM 1816 N N . TYR A 1 227 ? -24.075 7.531 56.699 1.00 69.75 227 TYR A N 1
ATOM 1817 C CA . TYR A 1 227 ? -23.462 6.510 55.847 1.00 69.75 227 TYR A CA 1
ATOM 1818 C C . TYR A 1 227 ? -24.344 6.131 54.654 1.00 69.75 227 TYR A C 1
ATOM 1820 O O . TYR A 1 227 ? -23.822 5.899 53.570 1.00 69.75 227 TYR A O 1
ATOM 1828 N N . GLY A 1 228 ? -25.671 6.115 54.806 1.00 72.06 228 GLY A N 1
ATOM 1829 C CA . GLY A 1 228 ? -26.597 5.856 53.701 1.00 72.06 228 GLY A CA 1
ATOM 1830 C C . GLY A 1 228 ? -26.464 6.878 52.569 1.00 72.06 228 GLY A C 1
ATOM 1831 O O . GLY A 1 228 ? -26.396 6.500 51.401 1.00 72.06 228 GLY A O 1
ATOM 1832 N N . LYS A 1 229 ? -26.352 8.169 52.904 1.00 79.00 229 LYS A N 1
ATOM 1833 C CA . LYS A 1 229 ? -26.113 9.235 51.914 1.00 79.00 229 LYS A CA 1
ATOM 1834 C C . LYS A 1 229 ? -24.730 9.146 51.275 1.00 79.00 229 LYS A C 1
ATOM 1836 O O . LYS A 1 229 ? -24.589 9.416 50.083 1.00 79.00 229 LYS A O 1
ATOM 1841 N N . GLU A 1 230 ? -23.715 8.787 52.054 1.00 72.56 230 GLU A N 1
ATOM 1842 C CA . GLU A 1 230 ? -22.349 8.638 51.554 1.00 72.56 230 GLU A CA 1
ATOM 1843 C C . GLU A 1 230 ? -22.228 7.452 50.591 1.00 72.56 230 GLU A C 1
ATOM 1845 O O . GLU A 1 230 ? -21.671 7.607 49.508 1.00 72.56 230 GLU A O 1
ATOM 1850 N N . ILE A 1 231 ? -22.844 6.310 50.919 1.00 71.06 231 ILE A N 1
ATOM 1851 C CA . ILE A 1 231 ? -22.938 5.142 50.030 1.00 71.06 231 ILE A CA 1
ATOM 1852 C C . ILE A 1 231 ? -23.623 5.518 48.716 1.00 71.06 231 ILE A C 1
ATOM 1854 O O . ILE A 1 231 ? -23.125 5.165 47.651 1.00 71.06 231 ILE A O 1
ATOM 1858 N N . GLU A 1 232 ? -24.729 6.261 48.769 1.00 75.31 232 GLU A N 1
ATOM 1859 C CA . GLU A 1 232 ? -25.433 6.678 47.555 1.00 75.31 232 GLU A CA 1
ATOM 1860 C C . GLU A 1 232 ? -24.584 7.625 46.694 1.00 75.31 232 GLU A C 1
ATOM 1862 O O . GLU A 1 232 ? -24.493 7.464 45.480 1.00 75.31 232 GLU A O 1
ATOM 1867 N N . THR A 1 233 ? -23.871 8.559 47.328 1.00 80.12 233 THR A N 1
ATOM 1868 C CA . THR A 1 233 ? -22.932 9.453 46.630 1.00 80.12 233 THR A CA 1
ATOM 1869 C C . THR A 1 233 ? -21.791 8.666 45.978 1.00 80.12 233 THR A C 1
ATOM 1871 O O . THR A 1 233 ? -21.415 8.941 44.838 1.00 80.12 233 THR A O 1
ATOM 1874 N N . LEU A 1 234 ? -21.245 7.668 46.680 1.00 71.88 234 LEU A N 1
ATOM 1875 C CA . LEU A 1 234 ? -20.199 6.790 46.158 1.00 71.88 234 LEU A CA 1
ATOM 1876 C C . LEU A 1 234 ? -20.697 5.941 44.985 1.00 71.88 234 LEU A C 1
ATOM 1878 O O . LEU A 1 234 ? -19.950 5.774 44.025 1.00 71.88 234 LEU A O 1
ATOM 1882 N N . ARG A 1 235 ? -21.944 5.456 45.018 1.00 73.75 235 ARG A N 1
ATOM 1883 C CA . ARG A 1 235 ? -22.553 4.718 43.900 1.00 73.75 235 ARG A CA 1
ATOM 1884 C C . ARG A 1 235 ? -22.676 5.568 42.645 1.00 73.75 235 ARG A C 1
ATOM 1886 O O . ARG A 1 235 ? -22.187 5.149 41.601 1.00 73.75 235 ARG A O 1
ATOM 1893 N N . VAL A 1 236 ? -23.240 6.773 42.759 1.00 82.12 236 VAL A N 1
ATOM 1894 C CA . VAL A 1 236 ? -23.357 7.708 41.625 1.00 82.12 236 VAL A CA 1
ATOM 1895 C C . VAL A 1 236 ? -21.978 8.010 41.034 1.00 82.12 236 VAL A C 1
ATOM 1897 O O . VAL A 1 236 ? -21.794 7.971 39.820 1.00 82.12 236 VAL A O 1
ATOM 1900 N N . ARG A 1 237 ? -20.973 8.239 41.890 1.00 78.12 237 ARG A N 1
ATOM 1901 C CA . ARG A 1 237 ? -19.599 8.497 41.443 1.00 78.12 237 ARG A CA 1
ATOM 1902 C C . ARG A 1 237 ? -18.957 7.282 40.771 1.00 78.12 237 ARG A C 1
ATOM 1904 O O . ARG A 1 237 ? -18.217 7.445 39.805 1.00 78.12 237 ARG A O 1
ATOM 1911 N N . MET A 1 238 ? -19.212 6.076 41.273 1.00 71.50 238 MET A N 1
ATOM 1912 C CA . MET A 1 238 ? -18.703 4.843 40.672 1.00 71.50 238 MET A CA 1
ATOM 1913 C C . MET A 1 238 ? -19.314 4.615 39.286 1.00 71.50 238 MET A C 1
ATOM 1915 O O . MET A 1 238 ? -18.585 4.294 38.352 1.00 71.50 238 MET A O 1
ATOM 1919 N N . GLU A 1 239 ? -20.620 4.842 39.132 1.00 74.94 239 GLU A N 1
ATOM 1920 C CA . GLU A 1 239 ? -21.314 4.768 37.842 1.00 74.94 239 GLU A CA 1
ATOM 1921 C C . GLU A 1 239 ? -20.756 5.793 36.838 1.00 74.94 239 GLU A C 1
ATOM 1923 O O . GLU A 1 239 ? -20.513 5.465 35.674 1.00 74.94 239 GLU A O 1
ATOM 1928 N N . GLU A 1 240 ? -20.481 7.021 37.283 1.00 79.38 240 GLU A N 1
ATOM 1929 C CA . GLU A 1 240 ? -19.863 8.061 36.453 1.00 79.38 240 GLU A CA 1
ATOM 1930 C C . GLU A 1 240 ? -18.457 7.653 35.979 1.00 79.38 240 GLU A C 1
ATOM 1932 O O . GLU A 1 240 ? -18.187 7.677 34.776 1.00 79.38 240 GLU A O 1
ATOM 1937 N N . ILE A 1 241 ? -17.600 7.173 36.890 1.00 73.19 241 ILE A N 1
ATOM 1938 C CA . ILE A 1 241 ? -16.246 6.678 36.573 1.00 73.19 241 ILE A CA 1
ATOM 1939 C C . ILE A 1 241 ? -16.302 5.490 35.604 1.00 73.19 241 ILE A C 1
ATOM 1941 O O . ILE A 1 241 ? -15.476 5.370 34.697 1.00 73.19 241 ILE A O 1
ATOM 1945 N N . GLN A 1 242 ? -17.256 4.580 35.783 1.00 71.25 242 GLN A N 1
ATOM 1946 C CA . GLN A 1 242 ? -17.433 3.431 34.899 1.00 71.25 242 GLN A CA 1
ATOM 1947 C C . GLN A 1 242 ? -17.844 3.851 33.485 1.00 71.25 242 GLN A C 1
ATOM 1949 O O . GLN A 1 242 ? -17.268 3.364 32.508 1.00 71.25 242 GLN A O 1
ATOM 1954 N N . ASN A 1 243 ? -18.789 4.785 33.370 1.00 74.31 243 ASN A N 1
ATOM 1955 C CA . ASN A 1 243 ? -19.231 5.331 32.090 1.00 74.31 243 ASN A CA 1
ATOM 1956 C C . ASN A 1 243 ? -18.117 6.116 31.382 1.00 74.31 243 ASN A C 1
ATOM 1958 O O . ASN A 1 243 ? -17.945 5.980 30.169 1.00 74.31 243 ASN A O 1
ATOM 1962 N N . GLU A 1 244 ? -17.335 6.904 32.121 1.00 77.81 244 GLU A N 1
ATOM 1963 C CA . GLU A 1 244 ? -16.178 7.624 31.585 1.00 77.81 244 GLU A CA 1
ATOM 1964 C C . GLU A 1 244 ? -15.107 6.654 31.073 1.00 77.81 244 GLU A C 1
ATOM 1966 O O . GLU A 1 244 ? -14.650 6.779 29.938 1.00 77.81 244 GLU A O 1
ATOM 1971 N N . ASN A 1 245 ? -14.773 5.619 31.849 1.00 71.06 245 ASN A N 1
ATOM 1972 C CA . ASN A 1 245 ? -13.824 4.588 31.428 1.00 71.06 245 ASN A CA 1
ATOM 1973 C C . ASN A 1 245 ? -14.289 3.824 30.181 1.00 71.06 245 ASN A C 1
ATOM 1975 O O . ASN A 1 245 ? -13.465 3.492 29.328 1.00 71.06 245 ASN A O 1
ATOM 1979 N N . ALA A 1 246 ? -15.586 3.529 30.062 1.00 69.94 246 ALA A N 1
ATOM 1980 C CA . ALA A 1 246 ? -16.137 2.900 28.865 1.00 69.94 246 ALA A CA 1
ATOM 1981 C C . ALA A 1 246 ? -15.976 3.808 27.636 1.00 69.94 246 ALA A C 1
ATOM 1983 O O . ALA A 1 246 ? -15.459 3.356 26.617 1.00 69.94 246 ALA A O 1
ATOM 1984 N N . ARG A 1 247 ? -16.311 5.101 27.761 1.00 75.50 247 ARG A N 1
ATOM 1985 C CA . ARG A 1 247 ? -16.111 6.090 26.688 1.00 75.50 247 ARG A CA 1
ATOM 1986 C C . ARG A 1 247 ? -14.648 6.218 26.281 1.00 75.50 247 ARG A C 1
ATOM 1988 O O . ARG A 1 247 ? -14.350 6.139 25.096 1.00 75.50 247 ARG A O 1
ATOM 1995 N N . LEU A 1 248 ? -13.736 6.346 27.246 1.00 75.44 248 LEU A N 1
ATOM 1996 C CA . LEU A 1 248 ? -12.300 6.455 26.980 1.00 75.44 248 LEU A CA 1
ATOM 1997 C C . LEU A 1 248 ? -11.767 5.239 26.220 1.00 75.44 248 LEU A C 1
ATOM 1999 O O . LEU A 1 248 ? -10.996 5.400 25.277 1.00 75.44 248 LEU A O 1
ATOM 2003 N N . LYS A 1 249 ? -12.197 4.026 26.587 1.00 70.69 249 LYS A N 1
ATOM 2004 C CA . LYS A 1 249 ? -11.835 2.810 25.846 1.00 70.69 249 LYS A CA 1
ATOM 2005 C C . LYS A 1 249 ? -12.349 2.854 24.413 1.00 70.69 249 LYS A C 1
ATOM 2007 O O . LYS A 1 249 ? -11.595 2.529 23.501 1.00 70.69 249 LYS A O 1
ATOM 2012 N N . THR A 1 250 ? -13.596 3.263 24.208 1.00 72.56 250 THR A N 1
ATOM 2013 C CA . THR A 1 250 ? -14.176 3.379 22.867 1.00 72.56 250 THR A CA 1
ATOM 2014 C C . THR A 1 250 ? -13.434 4.411 22.023 1.00 72.56 250 THR A C 1
ATOM 2016 O O . THR A 1 250 ? -13.055 4.099 20.896 1.00 72.56 250 THR A O 1
ATOM 2019 N N . ASP A 1 251 ? -13.150 5.595 22.563 1.00 76.94 251 ASP A N 1
ATOM 2020 C CA . ASP A 1 251 ? -12.413 6.650 21.859 1.00 76.94 251 ASP A CA 1
ATOM 2021 C C . ASP A 1 251 ? -10.979 6.223 21.525 1.00 76.94 251 ASP A C 1
ATOM 2023 O O . ASP A 1 251 ? -10.494 6.470 20.419 1.00 76.94 251 ASP A O 1
ATOM 2027 N N . GLN A 1 252 ? -10.304 5.518 22.437 1.00 73.94 252 GLN A N 1
ATOM 2028 C CA . GLN A 1 252 ? -8.978 4.952 22.185 1.00 73.94 252 GLN A CA 1
ATOM 2029 C C . GLN A 1 252 ? -9.013 3.876 21.101 1.00 73.94 252 GLN A C 1
ATOM 2031 O O . GLN A 1 252 ? -8.158 3.879 20.220 1.00 73.94 252 GLN A O 1
ATOM 2036 N N . ILE A 1 253 ? -9.999 2.974 21.127 1.00 74.00 253 ILE A N 1
ATOM 2037 C CA . ILE A 1 253 ? -10.153 1.946 20.089 1.00 74.00 253 ILE A CA 1
ATOM 2038 C C . ILE A 1 253 ? -10.471 2.600 18.749 1.00 74.00 253 ILE A C 1
ATOM 2040 O O . ILE A 1 253 ? -9.895 2.204 17.744 1.00 74.00 253 ILE A O 1
ATOM 2044 N N . LYS A 1 254 ? -11.335 3.616 18.721 1.00 75.88 254 LYS A N 1
ATOM 2045 C CA . LYS A 1 254 ? -11.637 4.382 17.512 1.00 75.88 254 LYS A CA 1
ATOM 2046 C C . LYS A 1 254 ? -10.379 5.036 16.944 1.00 75.88 254 LYS A C 1
ATOM 2048 O O . LYS A 1 254 ? -10.097 4.854 15.768 1.00 75.88 254 LYS A O 1
ATOM 2053 N N . THR A 1 255 ? -9.599 5.708 17.788 1.00 79.00 255 THR A N 1
ATOM 2054 C CA . THR A 1 255 ? -8.327 6.334 17.393 1.00 79.00 255 THR A CA 1
ATOM 2055 C C . THR A 1 255 ? -7.355 5.297 16.832 1.00 79.00 255 THR A C 1
ATOM 2057 O O . THR A 1 255 ? -6.787 5.493 15.764 1.00 79.00 255 THR A O 1
ATOM 2060 N N . LEU A 1 256 ? -7.217 4.154 17.510 1.00 74.38 256 LEU A N 1
ATOM 2061 C CA . LEU A 1 256 ? -6.360 3.053 17.077 1.00 74.38 256 LEU A CA 1
ATOM 2062 C C . LEU A 1 256 ? -6.828 2.473 15.734 1.00 74.38 256 LEU A C 1
ATOM 2064 O O . LEU A 1 256 ? -6.018 2.200 14.855 1.00 74.38 256 LEU A O 1
ATOM 2068 N N . VAL A 1 257 ? -8.139 2.294 15.557 1.00 75.50 257 VAL A N 1
ATOM 2069 C CA . VAL A 1 257 ? -8.734 1.829 14.299 1.00 75.50 257 VAL A CA 1
ATOM 2070 C C . VAL A 1 257 ? -8.484 2.836 13.179 1.00 75.50 257 VAL A C 1
ATOM 2072 O O . VAL A 1 257 ? -8.119 2.411 12.090 1.00 75.50 257 VAL A O 1
ATOM 2075 N N . GLU A 1 258 ? -8.644 4.136 13.418 1.00 79.44 258 GLU A N 1
ATOM 2076 C CA . GLU A 1 258 ? -8.367 5.193 12.434 1.00 79.44 258 GLU A CA 1
ATOM 2077 C C . GLU A 1 258 ? -6.877 5.244 12.049 1.00 79.44 258 GLU A C 1
ATOM 2079 O O . GLU A 1 258 ? -6.544 5.336 10.864 1.00 79.44 258 GLU A O 1
ATOM 2084 N N . GLU A 1 259 ? -5.976 5.107 13.024 1.00 77.75 259 GLU A N 1
ATOM 2085 C CA . GLU A 1 259 ? -4.526 5.041 12.807 1.00 77.75 259 GLU A CA 1
ATOM 2086 C C . GLU A 1 259 ? -4.146 3.818 11.961 1.00 77.75 259 GLU A C 1
ATOM 2088 O O . GLU A 1 259 ? -3.514 3.961 10.913 1.00 77.75 259 GLU A O 1
ATOM 2093 N N . TYR A 1 260 ? -4.613 2.622 12.340 1.00 77.88 260 TYR A N 1
ATOM 2094 C CA . TYR A 1 260 ? -4.375 1.411 11.553 1.00 77.88 260 TYR A CA 1
ATOM 2095 C C . TYR A 1 260 ? -5.050 1.459 10.185 1.00 77.88 260 TYR A C 1
ATOM 2097 O O . TYR A 1 260 ? -4.494 0.934 9.231 1.00 77.88 260 TYR A O 1
ATOM 2105 N N . GLN A 1 261 ? -6.224 2.077 10.046 1.00 75.69 261 GLN A N 1
ATOM 2106 C CA . GLN A 1 261 ? -6.867 2.242 8.740 1.00 75.69 261 GLN A CA 1
ATOM 2107 C C . GLN A 1 261 ? -6.038 3.127 7.819 1.00 75.69 261 GLN A C 1
ATOM 2109 O O . GLN A 1 261 ? -5.865 2.785 6.653 1.00 75.69 261 GLN A O 1
ATOM 2114 N N . THR A 1 262 ? -5.503 4.227 8.345 1.00 79.94 262 THR A N 1
ATOM 2115 C CA . THR A 1 262 ? -4.610 5.115 7.595 1.00 79.94 262 THR A CA 1
ATOM 2116 C C . THR A 1 262 ? -3.337 4.379 7.190 1.00 79.94 262 THR A C 1
ATOM 2118 O O . THR A 1 262 ? -2.891 4.491 6.052 1.00 79.94 262 THR A O 1
ATOM 2121 N N . HIS A 1 263 ? -2.792 3.565 8.093 1.00 76.81 263 HIS A N 1
ATOM 2122 C CA . HIS A 1 263 ? -1.602 2.765 7.835 1.00 76.81 263 HIS A CA 1
ATOM 2123 C C . HIS A 1 263 ? -1.842 1.652 6.801 1.00 76.81 263 HIS A C 1
ATOM 2125 O O . HIS A 1 263 ? -1.071 1.515 5.857 1.00 76.81 263 HIS A O 1
ATOM 2131 N N . ILE A 1 264 ? -2.949 0.908 6.913 1.00 75.12 264 ILE A N 1
ATOM 2132 C CA . ILE A 1 264 ? -3.348 -0.116 5.934 1.00 75.12 264 ILE A CA 1
ATOM 2133 C C . ILE A 1 264 ? -3.568 0.525 4.565 1.00 75.12 264 ILE A C 1
ATOM 2135 O O . ILE A 1 264 ? -3.033 0.026 3.588 1.00 75.12 264 ILE A O 1
ATOM 2139 N N . ALA A 1 265 ? -4.288 1.647 4.484 1.00 75.38 265 ALA A N 1
ATOM 2140 C CA . ALA A 1 265 ? -4.529 2.333 3.213 1.00 75.38 265 ALA A CA 1
ATOM 2141 C C . ALA A 1 265 ? -3.242 2.864 2.553 1.00 75.38 265 ALA A C 1
ATOM 2143 O O . ALA A 1 265 ? -3.211 3.040 1.338 1.00 75.38 265 ALA A O 1
ATOM 2144 N N . ALA A 1 266 ? -2.186 3.125 3.331 1.00 75.31 266 ALA A N 1
ATOM 2145 C CA . ALA A 1 266 ? -0.884 3.530 2.804 1.00 75.31 266 ALA A CA 1
ATOM 2146 C C . ALA A 1 266 ? -0.072 2.356 2.223 1.00 75.31 266 ALA A C 1
ATOM 2148 O O . ALA A 1 266 ? 0.734 2.571 1.316 1.00 75.31 266 ALA A O 1
ATOM 2149 N N . ILE A 1 267 ? -0.276 1.140 2.742 1.00 74.62 267 ILE A N 1
ATOM 2150 C CA . ILE A 1 267 ? 0.458 -0.075 2.347 1.00 74.62 267 ILE A CA 1
ATOM 2151 C C . ILE A 1 267 ? -0.307 -0.881 1.285 1.00 74.62 267 ILE A C 1
ATOM 2153 O O . ILE A 1 267 ? 0.310 -1.463 0.398 1.00 74.62 267 ILE A O 1
ATOM 2157 N N . ASP A 1 268 ? -1.635 -0.900 1.366 1.00 71.50 268 ASP A N 1
ATOM 2158 C CA . ASP A 1 268 ? -2.548 -1.607 0.463 1.00 71.50 268 ASP A CA 1
ATOM 2159 C C . ASP A 1 268 ? -3.639 -0.644 -0.044 1.00 71.50 268 ASP A C 1
ATOM 2161 O O . ASP A 1 268 ? -4.782 -0.652 0.431 1.00 71.50 268 ASP A O 1
ATOM 2165 N N . PRO A 1 269 ? -3.267 0.292 -0.931 1.00 74.25 269 PRO A N 1
ATOM 2166 C CA . PRO A 1 269 ? -4.216 1.224 -1.513 1.00 74.25 269 PRO A CA 1
ATOM 2167 C C . PRO A 1 269 ? -5.139 0.513 -2.514 1.00 74.25 269 PRO A C 1
ATOM 2169 O O . PRO A 1 269 ? -4.683 -0.171 -3.425 1.00 74.25 269 PRO A O 1
ATOM 2172 N N . ASP A 1 270 ? -6.444 0.750 -2.388 1.00 72.19 270 ASP A N 1
ATOM 2173 C CA . ASP A 1 270 ? -7.432 0.324 -3.384 1.00 72.19 270 ASP A CA 1
ATOM 2174 C C . ASP A 1 270 ? -7.292 1.215 -4.631 1.00 72.19 270 ASP A C 1
ATOM 2176 O O . ASP A 1 270 ? -7.663 2.395 -4.621 1.00 72.19 270 ASP A O 1
ATOM 2180 N N . TRP A 1 271 ? -6.645 0.696 -5.675 1.00 69.69 271 TRP A N 1
ATOM 2181 C CA . TRP A 1 271 ? -6.408 1.423 -6.919 1.00 69.69 271 TRP A CA 1
ATOM 2182 C C . TRP A 1 271 ? -7.503 1.125 -7.937 1.00 69.69 271 TRP A C 1
ATOM 2184 O O . TRP A 1 271 ? -7.520 0.062 -8.546 1.00 69.69 271 TRP A O 1
ATOM 2194 N N . ASP A 1 272 ? -8.359 2.114 -8.187 1.00 76.00 272 ASP A N 1
ATOM 2195 C CA . ASP A 1 272 ? -9.202 2.151 -9.385 1.00 76.00 272 ASP A CA 1
ATOM 2196 C C . ASP A 1 272 ? -8.394 2.788 -10.530 1.00 76.00 272 ASP A C 1
ATOM 2198 O O . ASP A 1 272 ? -8.402 4.008 -10.732 1.00 76.00 272 ASP A O 1
ATOM 2202 N N . ASP A 1 273 ? -7.583 1.972 -11.209 1.00 80.75 273 ASP A N 1
ATOM 2203 C CA . ASP A 1 273 ? -6.692 2.406 -12.285 1.00 80.75 273 ASP A CA 1
ATOM 2204 C C . ASP A 1 273 ? -6.905 1.587 -13.559 1.00 80.75 273 ASP A C 1
ATOM 2206 O O . ASP A 1 273 ? -6.225 0.596 -13.826 1.00 80.75 273 ASP A O 1
ATOM 2210 N N . LEU A 1 274 ? -7.794 2.104 -14.407 1.00 83.06 274 LEU A N 1
ATOM 2211 C CA . LEU A 1 274 ? -8.106 1.547 -15.724 1.00 83.06 274 LEU A CA 1
ATOM 2212 C C . LEU A 1 274 ? -6.868 1.319 -16.609 1.00 83.06 274 LEU A C 1
ATOM 2214 O O . LEU A 1 274 ? -6.892 0.451 -17.480 1.00 83.06 274 LEU A O 1
ATOM 2218 N N . THR A 1 275 ? -5.796 2.096 -16.424 1.00 79.31 275 THR A N 1
ATOM 2219 C CA . THR A 1 275 ? -4.559 1.957 -17.209 1.00 79.31 275 THR A CA 1
ATOM 2220 C C . THR A 1 275 ? -3.737 0.775 -16.707 1.00 79.31 275 THR A C 1
ATOM 2222 O O . THR A 1 275 ? -3.258 -0.027 -17.508 1.00 79.31 275 THR A O 1
ATOM 2225 N N . ALA A 1 276 ? -3.601 0.637 -15.386 1.00 80.00 276 ALA A N 1
ATOM 2226 C CA . ALA A 1 276 ? -2.959 -0.525 -14.779 1.00 80.00 276 ALA A CA 1
ATOM 2227 C C . ALA A 1 276 ? -3.720 -1.812 -15.127 1.00 80.00 276 ALA A C 1
ATOM 2229 O O . ALA A 1 276 ? -3.103 -2.784 -15.561 1.00 80.00 276 ALA A O 1
ATOM 2230 N N . ASP A 1 277 ? -5.051 -1.786 -15.038 1.00 82.44 277 ASP A N 1
ATOM 2231 C CA . ASP A 1 277 ? -5.911 -2.913 -15.400 1.00 82.44 277 ASP A CA 1
ATOM 2232 C C . ASP A 1 277 ? -5.767 -3.296 -16.872 1.00 82.44 277 ASP A C 1
ATOM 2234 O O . ASP A 1 277 ? -5.725 -4.482 -17.202 1.00 82.44 277 ASP A O 1
ATOM 2238 N N . ALA A 1 278 ? -5.661 -2.316 -17.775 1.00 81.00 278 ALA A N 1
ATOM 2239 C CA . ALA A 1 278 ? -5.421 -2.582 -19.190 1.00 81.00 278 ALA A CA 1
ATOM 2240 C C . ALA A 1 278 ? -4.101 -3.343 -19.400 1.00 81.00 278 ALA A C 1
ATOM 2242 O O . ALA A 1 278 ? -4.102 -4.367 -20.084 1.00 81.00 278 ALA A O 1
ATOM 2243 N N . TYR A 1 279 ? -3.009 -2.911 -18.760 1.00 78.00 279 TYR A N 1
ATOM 2244 C CA . TYR A 1 279 ? -1.714 -3.594 -18.852 1.00 78.00 279 TYR A CA 1
ATOM 2245 C C . TYR A 1 279 ? -1.720 -4.986 -18.211 1.00 78.00 279 TYR A C 1
ATOM 2247 O O . TYR A 1 279 ? -1.162 -5.923 -18.780 1.00 78.00 279 TYR A O 1
ATOM 2255 N N . ILE A 1 280 ? -2.365 -5.150 -17.052 1.00 79.31 280 ILE A N 1
ATOM 2256 C CA . ILE A 1 280 ? -2.489 -6.450 -16.373 1.00 79.31 280 ILE A CA 1
ATOM 2257 C C . ILE A 1 280 ? -3.255 -7.440 -17.258 1.00 79.31 280 ILE A C 1
ATOM 2259 O O . ILE A 1 280 ? -2.805 -8.569 -17.454 1.00 79.31 280 ILE A O 1
ATOM 2263 N N . ASN A 1 281 ? -4.380 -7.011 -17.833 1.00 81.25 281 ASN A N 1
ATOM 2264 C CA . ASN A 1 281 ? -5.196 -7.845 -18.712 1.00 81.25 281 ASN A CA 1
ATOM 2265 C C . ASN A 1 281 ? -4.488 -8.167 -20.036 1.00 81.25 281 ASN A C 1
ATOM 2267 O O . ASN A 1 281 ? -4.591 -9.294 -20.520 1.00 81.25 281 ASN A O 1
ATOM 2271 N N . GLU A 1 282 ? -3.755 -7.208 -20.613 1.00 76.06 282 GLU A N 1
ATOM 2272 C CA . GLU A 1 282 ? -2.942 -7.434 -21.813 1.00 76.06 282 GLU A CA 1
ATOM 2273 C C . GLU A 1 282 ? -1.860 -8.490 -21.548 1.00 76.06 282 GLU A C 1
ATOM 2275 O O . GLU A 1 282 ? -1.725 -9.428 -22.331 1.00 76.06 282 GLU A O 1
ATOM 2280 N N . ILE A 1 283 ? -1.136 -8.398 -20.426 1.00 68.75 283 ILE A N 1
ATOM 2281 C CA . ILE A 1 283 ? -0.067 -9.345 -20.067 1.00 68.75 283 ILE A CA 1
ATOM 2282 C C . ILE A 1 283 ? -0.628 -10.735 -19.733 1.00 68.75 283 ILE A C 1
ATOM 2284 O O . ILE A 1 283 ? -0.040 -11.737 -20.135 1.00 68.75 283 ILE A O 1
ATOM 2288 N N . ALA A 1 284 ? -1.780 -10.818 -19.063 1.00 72.94 284 ALA A N 1
ATOM 2289 C CA . ALA A 1 284 ? -2.426 -12.088 -18.718 1.00 72.94 284 ALA A CA 1
ATOM 2290 C C . ALA A 1 284 ? -2.860 -12.917 -19.943 1.00 72.94 284 ALA A C 1
ATOM 2292 O O . ALA A 1 284 ? -3.074 -14.124 -19.830 1.00 72.94 284 ALA A O 1
ATOM 2293 N N . ALA A 1 285 ? -2.995 -12.289 -21.116 1.00 72.69 285 ALA A N 1
ATOM 2294 C CA . ALA A 1 285 ? -3.299 -12.979 -22.367 1.00 72.69 285 ALA A CA 1
ATOM 2295 C C . ALA A 1 285 ? -2.088 -13.729 -22.957 1.00 72.69 285 ALA A C 1
ATOM 2297 O O . ALA A 1 285 ? -2.266 -14.576 -23.837 1.00 72.69 285 ALA A O 1
ATOM 2298 N N . TYR A 1 286 ? -0.869 -13.441 -22.488 1.00 65.00 286 TYR A N 1
ATOM 2299 C CA . TYR A 1 286 ? 0.334 -14.148 -22.915 1.00 65.00 286 TYR A CA 1
ATOM 2300 C C . TYR A 1 286 ? 0.538 -15.415 -22.074 1.00 65.00 286 TYR A C 1
ATOM 2302 O O . TYR A 1 286 ? 0.346 -15.392 -20.860 1.00 65.00 286 TYR A O 1
ATOM 2310 N N . PRO A 1 287 ? 0.935 -16.541 -22.691 1.00 60.66 287 PRO A N 1
ATOM 2311 C CA . PRO A 1 287 ? 1.222 -17.763 -21.953 1.00 60.66 287 PRO A CA 1
ATOM 2312 C C . PRO A 1 287 ? 2.390 -17.545 -20.986 1.00 60.66 287 PRO A C 1
ATOM 2314 O O . PRO A 1 287 ? 3.393 -16.939 -21.365 1.00 60.66 287 PRO A O 1
ATOM 2317 N N . ASP A 1 288 ? 2.271 -18.079 -19.765 1.00 57.88 288 ASP A N 1
ATOM 2318 C CA . ASP A 1 288 ? 3.304 -17.991 -18.728 1.00 57.88 288 ASP A CA 1
ATOM 2319 C C . ASP A 1 288 ? 4.677 -18.399 -19.281 1.00 57.88 288 ASP A C 1
ATOM 2321 O O . ASP A 1 288 ? 4.964 -19.575 -19.535 1.00 57.88 288 ASP A O 1
ATOM 2325 N N . ALA A 1 289 ? 5.559 -17.417 -19.456 1.00 53.69 289 ALA A N 1
ATOM 2326 C CA . ALA A 1 289 ? 6.935 -17.660 -19.845 1.00 53.69 289 ALA A CA 1
ATOM 2327 C C . ALA A 1 289 ? 7.714 -18.132 -18.609 1.00 53.69 289 ALA A C 1
ATOM 2329 O O . ALA A 1 289 ? 8.327 -17.349 -17.891 1.00 53.69 289 ALA A O 1
ATOM 2330 N N . SER A 1 290 ? 7.719 -19.440 -18.353 1.00 43.34 290 SER A N 1
ATOM 2331 C CA . SER A 1 290 ? 8.430 -20.054 -17.221 1.00 43.34 290 SER A CA 1
ATOM 2332 C C . SER A 1 290 ? 9.963 -20.077 -17.374 1.00 43.34 290 SER A C 1
ATOM 2334 O O . SER A 1 290 ? 10.638 -20.884 -16.731 1.00 43.34 290 SER A O 1
ATOM 2336 N N . LEU A 1 291 ? 10.536 -19.270 -18.270 1.00 41.62 291 LEU A N 1
ATOM 2337 C CA . LEU A 1 291 ? 11.962 -19.287 -18.574 1.00 41.62 291 LEU A CA 1
ATOM 2338 C C . LEU A 1 291 ? 12.623 -18.014 -18.032 1.00 41.62 291 LEU A C 1
ATOM 2340 O O . LEU A 1 291 ? 12.278 -16.922 -18.481 1.00 41.62 291 LEU A O 1
ATOM 2344 N N . PRO A 1 292 ? 13.600 -18.120 -17.109 1.00 41.81 292 PRO A N 1
ATOM 2345 C CA . PRO A 1 292 ? 14.434 -16.975 -16.767 1.00 41.81 292 PRO A CA 1
ATOM 2346 C C . PRO A 1 292 ? 15.117 -16.473 -18.043 1.00 41.81 292 PRO A C 1
ATOM 2348 O O . PRO A 1 292 ? 15.470 -17.295 -18.894 1.00 41.81 292 PRO A O 1
ATOM 2351 N N . PHE A 1 293 ? 15.317 -15.153 -18.164 1.00 45.69 293 PHE A N 1
ATOM 2352 C CA . PHE A 1 293 ? 16.132 -14.552 -19.225 1.00 45.69 293 PHE A CA 1
ATOM 2353 C C . PHE A 1 293 ? 17.443 -15.343 -19.341 1.00 45.69 293 PHE A C 1
ATOM 2355 O O . PHE A 1 293 ? 18.339 -15.224 -18.502 1.00 45.69 293 PHE A O 1
ATOM 2362 N N . ARG A 1 294 ? 17.533 -16.226 -20.342 1.00 41.22 294 ARG A N 1
ATOM 2363 C CA . ARG A 1 294 ? 18.765 -16.953 -20.633 1.00 41.22 294 ARG A CA 1
ATOM 2364 C C . ARG A 1 294 ? 19.766 -15.949 -21.189 1.00 41.22 294 ARG A C 1
ATOM 2366 O O . ARG A 1 294 ? 19.386 -15.017 -21.892 1.00 41.22 294 ARG A O 1
ATOM 2373 N N . SER A 1 295 ? 21.027 -16.169 -20.823 1.00 40.81 295 SER A N 1
ATOM 2374 C CA . SER A 1 295 ? 22.225 -15.468 -21.289 1.00 40.81 295 SER A CA 1
ATOM 2375 C C . SER A 1 295 ? 22.063 -14.873 -22.687 1.00 40.81 295 SER A C 1
ATOM 2377 O O . SER A 1 295 ? 21.720 -15.600 -23.623 1.00 40.81 295 SER A O 1
ATOM 2379 N N . ILE A 1 296 ? 22.341 -13.568 -22.784 1.00 43.03 296 ILE A N 1
ATOM 2380 C CA . ILE A 1 296 ? 22.424 -12.789 -24.025 1.00 43.03 296 ILE A CA 1
ATOM 2381 C C . ILE A 1 296 ? 23.082 -13.666 -25.105 1.00 43.03 296 ILE A C 1
ATOM 2383 O O . ILE A 1 296 ? 24.199 -14.138 -24.874 1.00 43.03 296 ILE A O 1
ATOM 2387 N N . PRO A 1 297 ? 22.415 -13.934 -26.242 1.00 41.12 297 PRO A N 1
ATOM 2388 C CA . PRO A 1 297 ? 23.033 -14.660 -27.343 1.00 41.12 297 PRO A CA 1
ATOM 2389 C C . PRO A 1 297 ? 24.342 -13.968 -27.743 1.00 41.12 297 PRO A C 1
ATOM 2391 O O . PRO A 1 297 ? 24.361 -12.753 -27.926 1.00 41.12 297 PRO A O 1
ATOM 2394 N N . GLU A 1 298 ? 25.436 -14.722 -27.878 1.00 39.97 298 GLU A N 1
ATOM 2395 C CA . GLU A 1 298 ? 26.764 -14.177 -28.228 1.00 39.97 298 GLU A CA 1
ATOM 2396 C C . GLU A 1 298 ? 26.805 -13.506 -29.615 1.00 39.97 298 GLU A C 1
ATOM 2398 O O . GLU A 1 298 ? 27.757 -12.797 -29.938 1.00 39.97 298 GLU A O 1
ATOM 2403 N N . LEU A 1 299 ? 25.767 -13.700 -30.431 1.00 40.16 299 LEU A N 1
ATOM 2404 C CA . LEU A 1 299 ? 25.604 -13.106 -31.752 1.00 40.16 299 LEU A CA 1
ATOM 2405 C C . LEU A 1 299 ? 24.244 -12.401 -31.830 1.00 40.16 299 LEU A C 1
ATOM 2407 O O . LEU A 1 299 ? 23.245 -12.993 -31.407 1.00 40.16 299 LEU A O 1
ATOM 2411 N N . PRO A 1 300 ? 24.166 -11.174 -32.387 1.00 46.41 300 PRO A N 1
ATOM 2412 C CA . PRO A 1 300 ? 22.876 -10.576 -32.697 1.00 46.41 300 PRO A CA 1
ATOM 2413 C C . PRO A 1 300 ? 22.111 -11.535 -33.623 1.00 46.41 300 PRO A C 1
ATOM 2415 O O . PRO A 1 300 ? 22.718 -12.073 -34.558 1.00 46.41 300 PRO A O 1
ATOM 2418 N N . PRO A 1 301 ? 20.814 -11.797 -33.372 1.00 49.09 301 PRO A N 1
ATOM 2419 C CA . PRO A 1 301 ? 20.016 -12.577 -34.303 1.00 49.09 301 PRO A CA 1
ATOM 2420 C C . PRO A 1 301 ? 20.114 -11.924 -35.682 1.00 49.09 301 PRO A C 1
ATOM 2422 O O . PRO A 1 301 ? 20.081 -10.696 -35.806 1.00 49.09 301 PRO A O 1
ATOM 2425 N N . SER A 1 302 ? 20.263 -12.741 -36.724 1.00 49.31 302 SER A N 1
ATOM 2426 C CA . SER A 1 302 ? 20.026 -12.280 -38.087 1.00 49.31 302 SER A CA 1
ATOM 2427 C C . SER A 1 302 ? 18.671 -11.574 -38.106 1.00 49.31 302 SER A C 1
ATOM 2429 O O . SER A 1 302 ? 17.689 -12.134 -37.629 1.00 49.31 302 SER A O 1
ATOM 2431 N N . VAL A 1 303 ? 18.625 -10.348 -38.625 1.00 53.47 303 VAL A N 1
ATOM 2432 C CA . VAL A 1 303 ? 17.424 -9.487 -38.615 1.00 53.47 303 VAL A CA 1
ATOM 2433 C C . VAL A 1 303 ? 16.257 -10.096 -39.419 1.00 53.47 303 VAL A C 1
ATOM 2435 O O . VAL A 1 303 ? 15.118 -9.647 -39.310 1.00 53.47 303 VAL A O 1
ATOM 2438 N N . ASP A 1 304 ? 16.515 -11.184 -40.149 1.00 49.22 304 ASP A N 1
ATOM 2439 C CA . ASP A 1 304 ? 15.507 -12.063 -40.735 1.00 49.22 304 ASP A CA 1
ATOM 2440 C C . ASP A 1 304 ? 14.690 -12.774 -39.641 1.00 49.22 304 ASP A C 1
ATOM 2442 O O . ASP A 1 304 ? 15.042 -13.859 -39.175 1.00 49.22 304 ASP A O 1
ATOM 2446 N N . GLY A 1 305 ? 13.580 -12.154 -39.233 1.00 51.06 305 GLY A N 1
ATOM 2447 C CA . GLY A 1 305 ? 12.568 -12.784 -38.380 1.00 51.06 305 GLY A CA 1
ATOM 2448 C C . GLY A 1 305 ? 11.917 -11.889 -37.328 1.00 51.06 305 GLY A C 1
ATOM 2449 O O . GLY A 1 305 ? 10.970 -12.343 -36.697 1.00 51.06 305 GLY A O 1
ATOM 2450 N N . ILE A 1 306 ? 12.380 -10.647 -37.139 1.00 57.47 306 ILE A N 1
ATOM 2451 C CA . ILE A 1 306 ? 11.759 -9.705 -36.192 1.00 57.47 306 ILE A CA 1
ATOM 2452 C C . ILE A 1 306 ? 10.802 -8.789 -36.960 1.00 57.47 306 ILE A C 1
ATOM 2454 O O . ILE A 1 306 ? 11.224 -8.002 -37.810 1.00 57.47 306 ILE A O 1
ATOM 2458 N N . SER A 1 307 ? 9.506 -8.906 -36.685 1.00 56.59 307 SER A N 1
ATOM 2459 C CA . SER A 1 307 ? 8.461 -8.100 -37.316 1.00 56.59 307 SER A CA 1
ATOM 2460 C C . SER A 1 307 ? 8.278 -6.749 -36.613 1.00 56.59 307 SER A C 1
ATOM 2462 O O . SER A 1 307 ? 8.634 -6.574 -35.448 1.00 56.59 307 SER A O 1
ATOM 2464 N N . ALA A 1 308 ? 7.664 -5.778 -37.298 1.00 55.47 308 ALA A N 1
ATOM 2465 C CA . ALA A 1 308 ? 7.254 -4.514 -36.674 1.00 55.47 308 ALA A CA 1
ATOM 2466 C C . ALA A 1 308 ? 6.272 -4.724 -35.499 1.00 55.47 308 ALA A C 1
ATOM 2468 O O . ALA A 1 308 ? 6.221 -3.906 -34.579 1.00 55.47 308 ALA A O 1
ATOM 2469 N N . GLU A 1 309 ? 5.519 -5.827 -35.508 1.00 54.91 309 GLU A N 1
ATOM 2470 C CA . GLU A 1 309 ? 4.621 -6.214 -34.418 1.00 54.91 309 GLU A CA 1
ATOM 2471 C C . GLU A 1 309 ? 5.398 -6.648 -33.169 1.00 54.91 309 GLU A C 1
ATOM 2473 O O . GLU A 1 309 ? 5.029 -6.235 -32.070 1.00 54.91 309 GLU A O 1
ATOM 2478 N N . ASP A 1 310 ? 6.521 -7.357 -33.323 1.00 60.69 310 ASP A N 1
ATOM 2479 C CA . ASP A 1 310 ? 7.392 -7.756 -32.206 1.00 60.69 310 ASP A CA 1
ATOM 2480 C C . ASP A 1 310 ? 8.024 -6.537 -31.513 1.00 60.69 310 ASP A C 1
ATOM 2482 O O . ASP A 1 310 ? 8.112 -6.480 -30.286 1.00 60.69 310 ASP A O 1
ATOM 2486 N N . PHE A 1 311 ? 8.394 -5.509 -32.286 1.00 60.03 311 PHE A N 1
ATOM 2487 C CA . PHE A 1 311 ? 8.867 -4.229 -31.744 1.00 60.03 311 PHE A CA 1
ATOM 2488 C C . PHE A 1 311 ? 7.789 -3.481 -30.982 1.00 60.03 311 PHE A C 1
ATOM 2490 O O . PHE A 1 311 ? 8.034 -2.949 -29.900 1.00 60.03 311 PHE A O 1
ATOM 2497 N N . SER A 1 312 ? 6.591 -3.434 -31.556 1.00 61.28 312 SER A N 1
ATOM 2498 C CA . SER A 1 312 ? 5.452 -2.775 -30.935 1.00 61.28 312 SER A CA 1
ATOM 2499 C C . SER A 1 312 ? 5.068 -3.466 -29.624 1.00 61.28 312 SER A C 1
ATOM 2501 O O . SER A 1 312 ? 4.771 -2.792 -28.640 1.00 61.28 312 SER A O 1
ATOM 2503 N N . LEU A 1 313 ? 5.144 -4.799 -29.587 1.00 65.88 313 LEU A N 1
ATOM 2504 C CA . LEU A 1 313 ? 4.929 -5.598 -28.386 1.00 65.88 313 LEU A CA 1
ATOM 2505 C C . LEU A 1 313 ? 6.002 -5.341 -27.321 1.00 65.88 313 LEU A C 1
ATOM 2507 O O . LEU A 1 313 ? 5.669 -5.124 -26.160 1.00 65.88 313 LEU A O 1
ATOM 2511 N N . MET A 1 314 ? 7.278 -5.312 -27.710 1.00 68.06 314 MET A N 1
ATOM 2512 C CA . MET A 1 314 ? 8.385 -5.011 -26.798 1.00 68.06 314 MET A CA 1
ATOM 2513 C C . MET A 1 314 ? 8.248 -3.606 -26.196 1.00 68.06 314 MET A C 1
ATOM 2515 O O . MET A 1 314 ? 8.354 -3.451 -24.980 1.00 68.06 314 MET A O 1
ATOM 2519 N N . ALA A 1 315 ? 7.963 -2.595 -27.021 1.00 64.56 315 ALA A N 1
ATOM 2520 C CA . ALA A 1 315 ? 7.775 -1.217 -26.571 1.00 64.56 315 ALA A CA 1
ATOM 2521 C C . ALA A 1 315 ? 6.603 -1.090 -25.582 1.00 64.56 315 ALA A C 1
ATOM 2523 O O . ALA A 1 315 ? 6.791 -0.550 -24.492 1.00 64.56 315 ALA A O 1
ATOM 2524 N N . ARG A 1 316 ? 5.433 -1.662 -25.912 1.00 66.50 316 ARG A N 1
ATOM 2525 C CA . ARG A 1 316 ? 4.269 -1.687 -25.007 1.00 66.50 316 ARG A CA 1
ATOM 2526 C C . ARG A 1 316 ? 4.554 -2.446 -23.713 1.00 66.50 316 ARG A C 1
ATOM 2528 O O . ARG A 1 316 ? 4.165 -1.991 -22.643 1.00 66.50 316 ARG A O 1
ATOM 2535 N N . GLY A 1 317 ? 5.278 -3.564 -23.785 1.00 70.12 317 GLY A N 1
ATOM 2536 C CA . GLY A 1 317 ? 5.678 -4.337 -22.609 1.00 70.12 317 GLY A CA 1
ATOM 2537 C C . GLY A 1 317 ? 6.560 -3.537 -21.645 1.00 70.12 317 GLY A C 1
ATOM 2538 O O . GLY A 1 317 ? 6.342 -3.580 -20.435 1.00 70.12 317 GLY A O 1
ATOM 2539 N N . TYR A 1 318 ? 7.517 -2.757 -22.159 1.00 71.50 318 TYR A N 1
ATOM 2540 C CA . TYR A 1 318 ? 8.341 -1.870 -21.328 1.00 71.50 318 TYR A CA 1
ATOM 2541 C C . TYR A 1 318 ? 7.564 -0.676 -20.775 1.00 71.50 318 TYR A C 1
ATOM 2543 O O . TYR A 1 318 ? 7.797 -0.289 -19.629 1.00 71.50 318 TYR A O 1
ATOM 2551 N N . GLU A 1 319 ? 6.644 -0.110 -21.554 1.00 70.62 319 GLU A N 1
ATOM 2552 C CA . GLU A 1 319 ? 5.768 0.971 -21.102 1.00 70.62 319 GLU A CA 1
ATOM 2553 C C . GLU A 1 319 ? 4.863 0.505 -19.952 1.00 70.62 319 GLU A C 1
ATOM 2555 O O . GLU A 1 319 ? 4.850 1.131 -18.890 1.00 70.62 319 GLU A O 1
ATOM 2560 N N . GLY A 1 320 ? 4.206 -0.648 -20.110 1.00 73.75 320 GLY A N 1
ATOM 2561 C CA . GLY A 1 320 ? 3.383 -1.270 -19.073 1.00 73.75 320 GLY A CA 1
ATOM 2562 C C . GLY A 1 320 ? 4.185 -1.647 -17.828 1.00 73.75 320 GLY A C 1
ATOM 2563 O O . GLY A 1 320 ? 3.772 -1.339 -16.712 1.00 73.75 320 GLY A O 1
ATOM 2564 N N . LEU A 1 321 ? 5.376 -2.233 -17.993 1.00 78.62 321 LEU A N 1
ATOM 2565 C CA . LEU A 1 321 ? 6.272 -2.553 -16.876 1.00 78.62 321 LEU A CA 1
ATOM 2566 C C . LEU A 1 321 ? 6.704 -1.294 -16.112 1.00 78.62 321 LEU A C 1
ATOM 2568 O O . LEU A 1 321 ? 6.673 -1.278 -14.882 1.00 78.62 321 LEU A O 1
ATOM 2572 N N . GLY A 1 322 ? 7.094 -0.240 -16.832 1.00 72.38 322 GLY A N 1
ATOM 2573 C CA . GLY A 1 322 ? 7.467 1.042 -16.243 1.00 72.38 322 GLY A CA 1
ATOM 2574 C C . GLY A 1 322 ? 6.306 1.675 -15.480 1.00 72.38 322 GLY A C 1
ATOM 2575 O O . GLY A 1 322 ? 6.489 2.126 -14.348 1.00 72.38 322 GLY A O 1
ATOM 2576 N N . TYR A 1 323 ? 5.107 1.645 -16.063 1.00 79.31 323 TYR A N 1
ATOM 2577 C CA . TYR A 1 323 ? 3.889 2.155 -15.445 1.00 79.31 323 TYR A CA 1
ATOM 2578 C C . TYR A 1 323 ? 3.547 1.399 -14.155 1.00 79.31 323 TYR A C 1
ATOM 2580 O O . TYR A 1 323 ? 3.478 2.011 -13.087 1.00 79.31 323 TYR A O 1
ATOM 2588 N N . LEU A 1 324 ? 3.420 0.070 -14.217 1.00 80.88 324 LEU A N 1
ATOM 2589 C CA . LEU A 1 324 ? 3.050 -0.770 -13.074 1.00 80.88 324 LEU A CA 1
ATOM 2590 C C . LEU A 1 324 ? 4.075 -0.677 -11.936 1.00 80.88 324 LEU A C 1
ATOM 2592 O O . LEU A 1 324 ? 3.700 -0.476 -10.782 1.00 80.88 324 LEU A O 1
ATOM 2596 N N . LEU A 1 325 ? 5.375 -0.740 -12.236 1.00 78.69 325 LEU A N 1
ATOM 2597 C CA . LEU A 1 325 ? 6.413 -0.598 -11.210 1.00 78.69 325 LEU A CA 1
ATOM 2598 C C . LEU A 1 325 ? 6.467 0.814 -10.616 1.00 78.69 325 LEU A C 1
ATOM 2600 O O . LEU A 1 325 ? 6.777 0.952 -9.437 1.00 78.69 325 LEU A O 1
ATOM 2604 N N . SER A 1 326 ? 6.143 1.860 -11.385 1.00 75.75 326 SER A N 1
ATOM 2605 C CA . SER A 1 326 ? 6.039 3.219 -10.837 1.00 75.75 326 SER A CA 1
ATOM 2606 C C . SER A 1 326 ? 4.870 3.367 -9.862 1.00 75.75 326 SER A C 1
ATOM 2608 O O . SER A 1 326 ? 5.002 4.072 -8.863 1.00 75.75 326 SER A O 1
ATOM 2610 N N . ARG A 1 327 ? 3.755 2.658 -10.104 1.00 79.31 327 ARG A N 1
ATOM 2611 C CA . ARG A 1 327 ? 2.630 2.581 -9.165 1.00 79.31 327 ARG A CA 1
ATOM 2612 C C . ARG A 1 327 ? 3.044 1.876 -7.880 1.00 79.31 327 ARG A C 1
ATOM 2614 O O . ARG A 1 327 ? 2.867 2.438 -6.805 1.00 79.31 327 ARG A O 1
ATOM 2621 N N . VAL A 1 328 ? 3.676 0.706 -7.995 1.00 79.44 328 VAL A N 1
ATOM 2622 C CA . VAL A 1 328 ? 4.186 -0.060 -6.843 1.00 79.44 328 VAL A CA 1
ATOM 2623 C C . VAL A 1 328 ? 5.213 0.748 -6.049 1.00 79.44 328 VAL A C 1
ATOM 2625 O O . VAL A 1 328 ? 5.118 0.798 -4.832 1.00 79.44 328 VAL A O 1
ATOM 2628 N N . ALA A 1 329 ? 6.134 1.459 -6.704 1.00 74.94 329 ALA A N 1
ATOM 2629 C CA . ALA A 1 329 ? 7.096 2.348 -6.039 1.00 74.94 329 ALA A CA 1
ATOM 2630 C C . ALA A 1 329 ? 6.444 3.549 -5.322 1.00 74.94 329 ALA A C 1
ATOM 2632 O O . ALA A 1 329 ? 7.097 4.223 -4.531 1.00 74.94 329 ALA A O 1
ATOM 2633 N N . GLY A 1 330 ? 5.179 3.856 -5.624 1.00 72.69 330 GLY A N 1
ATOM 2634 C CA . GLY A 1 330 ? 4.389 4.867 -4.925 1.00 72.69 330 GLY A CA 1
ATOM 2635 C C . GLY A 1 330 ? 3.775 4.378 -3.610 1.00 72.69 330 GLY A C 1
ATOM 2636 O O . GLY A 1 330 ? 3.249 5.201 -2.863 1.00 72.69 330 GLY A O 1
ATOM 2637 N N . ILE A 1 331 ? 3.833 3.073 -3.318 1.00 76.44 331 ILE A N 1
ATOM 2638 C CA . ILE A 1 331 ? 3.393 2.494 -2.045 1.00 76.44 331 ILE A CA 1
ATOM 2639 C C . ILE A 1 331 ? 4.447 2.805 -0.978 1.00 76.44 331 ILE A C 1
ATOM 2641 O O . ILE A 1 331 ? 5.643 2.590 -1.179 1.00 76.44 331 ILE A O 1
ATOM 2645 N N . GLY A 1 332 ? 4.008 3.316 0.172 1.00 67.94 332 GLY A N 1
ATOM 2646 C CA . GLY A 1 332 ? 4.897 3.597 1.296 1.00 67.94 332 GLY A CA 1
ATOM 2647 C C . GLY A 1 332 ? 5.335 2.306 1.981 1.00 67.94 332 GLY A C 1
ATOM 2648 O O . GLY A 1 332 ? 4.680 1.857 2.915 1.00 67.94 332 GLY A O 1
ATOM 2649 N N . PHE A 1 333 ? 6.434 1.699 1.532 1.00 67.75 333 PHE A N 1
ATOM 2650 C CA . PHE A 1 333 ? 7.016 0.536 2.205 1.00 67.75 333 PHE A CA 1
ATOM 2651 C C . PHE A 1 333 ? 7.843 0.964 3.432 1.00 67.75 333 PHE A C 1
ATOM 2653 O O . PHE A 1 333 ? 8.655 1.880 3.350 1.00 67.75 333 PHE A O 1
ATOM 2660 N N . GLU A 1 334 ? 7.685 0.281 4.573 1.00 58.09 334 GLU A N 1
ATOM 2661 C CA . GLU A 1 334 ? 8.414 0.591 5.825 1.00 58.09 334 GLU A CA 1
ATOM 2662 C C . GLU A 1 334 ? 9.905 0.186 5.821 1.00 58.09 334 GLU A C 1
ATOM 2664 O O . GLU A 1 334 ? 10.649 0.493 6.756 1.00 58.09 334 GLU A O 1
ATOM 2669 N N . HIS A 1 335 ? 10.361 -0.526 4.791 1.00 62.19 335 HIS A N 1
ATOM 2670 C CA . HIS A 1 335 ? 11.708 -1.095 4.694 1.00 62.19 335 HIS A CA 1
ATOM 2671 C C . HIS A 1 335 ? 12.325 -0.823 3.317 1.00 62.19 335 HIS A C 1
ATOM 2673 O O . HIS A 1 335 ? 11.667 -0.278 2.433 1.00 62.19 335 HIS A O 1
ATOM 2679 N N . ASP A 1 336 ? 13.559 -1.293 3.108 1.00 65.50 336 ASP A N 1
ATOM 2680 C CA . ASP A 1 336 ? 14.359 -1.171 1.875 1.00 65.50 336 ASP A CA 1
ATOM 2681 C C . ASP A 1 336 ? 13.651 -1.641 0.581 1.00 65.50 336 ASP A C 1
ATOM 2683 O O . ASP A 1 336 ? 14.196 -1.499 -0.511 1.00 65.50 336 ASP A O 1
ATOM 2687 N N . VAL A 1 337 ? 12.444 -2.214 0.666 1.00 67.12 337 VAL A N 1
ATOM 2688 C CA . VAL A 1 337 ? 11.605 -2.619 -0.475 1.00 67.12 337 VAL A CA 1
ATOM 2689 C C . VAL A 1 337 ? 11.414 -1.470 -1.465 1.00 67.12 337 VAL A C 1
ATOM 2691 O O . VAL A 1 337 ? 11.478 -1.714 -2.665 1.00 67.12 337 VAL A O 1
ATOM 2694 N N . ASP A 1 338 ? 11.261 -0.230 -0.992 1.00 68.50 338 ASP A N 1
ATOM 2695 C CA . ASP A 1 338 ? 11.185 0.952 -1.862 1.00 68.50 338 ASP A CA 1
ATOM 2696 C C . ASP A 1 338 ? 12.445 1.095 -2.741 1.00 68.50 338 ASP A C 1
ATOM 2698 O O . ASP A 1 338 ? 12.356 1.242 -3.963 1.00 68.50 338 ASP A O 1
ATOM 2702 N N . ASP A 1 339 ? 13.632 0.928 -2.150 1.00 69.62 339 ASP A N 1
ATOM 2703 C CA . ASP A 1 339 ? 14.903 0.953 -2.877 1.00 69.62 339 ASP A CA 1
ATOM 2704 C C . ASP A 1 339 ? 15.036 -0.232 -3.846 1.00 69.62 339 ASP A C 1
ATOM 2706 O O . ASP A 1 339 ? 15.499 -0.049 -4.975 1.00 69.62 339 ASP A O 1
ATOM 2710 N N . TYR A 1 340 ? 14.588 -1.435 -3.466 1.00 70.12 340 TYR A N 1
ATOM 2711 C CA . TYR A 1 340 ? 14.587 -2.605 -4.356 1.00 70.12 340 TYR A CA 1
ATOM 2712 C C . TYR A 1 340 ? 13.623 -2.445 -5.538 1.00 70.12 340 TYR A C 1
ATOM 2714 O O . TYR A 1 340 ? 13.990 -2.782 -6.665 1.00 70.12 340 TYR A O 1
ATOM 2722 N N . VAL A 1 341 ? 12.418 -1.909 -5.322 1.00 75.00 341 VAL A N 1
ATOM 2723 C CA . VAL A 1 341 ? 11.429 -1.660 -6.385 1.00 75.00 341 VAL A CA 1
ATOM 2724 C C . VAL A 1 341 ? 11.937 -0.569 -7.327 1.00 75.00 341 VAL A C 1
ATOM 2726 O O . VAL A 1 341 ? 11.924 -0.757 -8.545 1.00 75.00 341 VAL A O 1
ATOM 2729 N N . LYS A 1 342 ? 12.475 0.536 -6.796 1.00 70.69 342 LYS A N 1
ATO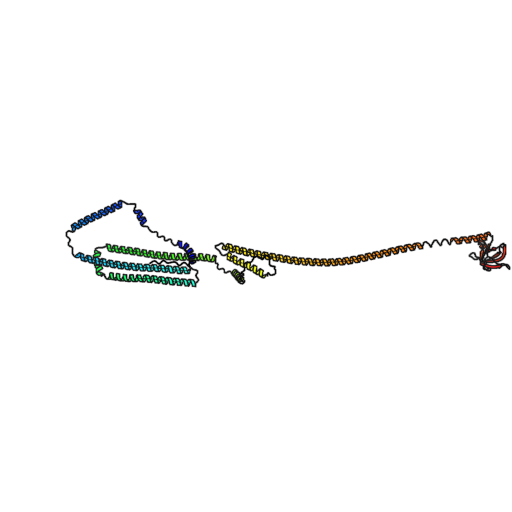M 2730 C CA . LYS A 1 342 ? 13.098 1.603 -7.599 1.00 70.69 342 LYS A CA 1
ATOM 2731 C C . LYS A 1 342 ? 14.314 1.105 -8.375 1.00 70.69 342 LYS A C 1
ATOM 2733 O O . LYS A 1 342 ? 14.479 1.457 -9.545 1.00 70.69 342 LYS A O 1
ATOM 2738 N N . ALA A 1 343 ? 15.159 0.276 -7.762 1.00 69.69 343 ALA A N 1
ATOM 2739 C CA . ALA A 1 343 ? 16.292 -0.350 -8.436 1.00 69.69 343 ALA A CA 1
ATOM 2740 C C . ALA A 1 343 ? 15.826 -1.307 -9.542 1.00 69.69 343 ALA A C 1
ATOM 2742 O O . ALA A 1 343 ? 16.360 -1.248 -10.648 1.00 69.69 343 ALA A O 1
ATOM 2743 N N . GLY A 1 344 ? 14.802 -2.124 -9.283 1.00 69.69 344 GLY A N 1
ATOM 2744 C CA . GLY A 1 344 ? 14.176 -3.008 -10.266 1.00 69.69 344 GLY A CA 1
ATOM 2745 C C . GLY A 1 344 ? 13.609 -2.241 -11.462 1.00 69.69 344 GLY A C 1
ATOM 2746 O O . GLY A 1 344 ? 13.938 -2.563 -12.603 1.00 69.69 344 GLY A O 1
ATOM 2747 N N . LEU A 1 345 ? 12.857 -1.162 -11.211 1.00 75.06 345 LEU A N 1
ATOM 2748 C CA . LEU A 1 345 ? 12.355 -0.249 -12.243 1.00 75.06 345 LEU A CA 1
ATOM 2749 C C . LEU A 1 345 ? 13.503 0.348 -13.064 1.00 75.06 345 LEU A C 1
ATOM 2751 O O . LEU A 1 345 ? 13.468 0.339 -14.294 1.00 75.06 345 LEU A O 1
ATOM 2755 N N . LYS A 1 346 ? 14.555 0.837 -12.401 1.00 71.44 346 LYS A N 1
ATOM 2756 C CA . LYS A 1 346 ? 15.715 1.425 -13.078 1.00 71.44 346 LYS A CA 1
ATOM 2757 C C . LYS A 1 346 ? 16.455 0.402 -13.939 1.00 71.44 346 LYS A C 1
ATOM 2759 O O . LYS A 1 346 ? 16.841 0.734 -15.055 1.00 71.44 346 LYS A O 1
ATOM 2764 N N . ILE A 1 347 ? 16.637 -0.826 -13.453 1.00 69.12 347 ILE A N 1
ATOM 2765 C CA . ILE A 1 347 ? 17.250 -1.921 -14.219 1.00 69.12 347 ILE A CA 1
ATOM 2766 C C . ILE A 1 347 ? 16.395 -2.247 -15.445 1.00 69.12 347 ILE A C 1
ATOM 2768 O O . ILE A 1 347 ? 16.939 -2.331 -16.544 1.00 69.12 347 ILE A O 1
ATOM 2772 N N . ALA A 1 348 ? 15.076 -2.368 -15.282 1.00 70.69 348 ALA A N 1
ATOM 2773 C CA . ALA A 1 348 ? 14.153 -2.650 -16.376 1.00 70.69 348 ALA A CA 1
ATOM 2774 C C . ALA A 1 348 ? 14.192 -1.565 -17.465 1.00 70.69 348 ALA A C 1
ATOM 2776 O O . ALA A 1 348 ? 14.352 -1.885 -18.642 1.00 70.69 348 ALA A O 1
ATOM 2777 N N . LEU A 1 349 ? 14.130 -0.287 -17.079 1.00 68.75 349 LEU A N 1
ATOM 2778 C CA . LEU A 1 349 ? 14.190 0.842 -18.013 1.00 68.75 349 LEU A CA 1
ATOM 2779 C C . LEU A 1 349 ? 15.549 0.941 -18.721 1.00 68.75 349 LEU A C 1
ATOM 2781 O O . LEU A 1 349 ? 15.602 1.174 -19.927 1.00 68.75 349 LEU A O 1
ATOM 2785 N N . VAL A 1 350 ? 16.658 0.737 -17.999 1.00 67.81 350 VAL A N 1
ATOM 2786 C CA . VAL A 1 350 ? 18.007 0.742 -18.590 1.00 67.81 350 VAL A CA 1
ATOM 2787 C C . VAL A 1 350 ? 18.187 -0.427 -19.559 1.00 67.81 350 VAL A C 1
ATOM 2789 O O . VAL A 1 350 ? 18.762 -0.235 -20.629 1.00 67.81 350 VAL A O 1
ATOM 2792 N N . ALA A 1 351 ? 17.682 -1.615 -19.221 1.00 67.00 351 ALA A N 1
ATOM 2793 C CA . ALA A 1 351 ? 17.717 -2.780 -20.100 1.00 67.00 351 ALA A CA 1
ATOM 2794 C C . ALA A 1 351 ? 16.869 -2.563 -21.363 1.00 67.00 351 ALA A C 1
ATOM 2796 O O . ALA A 1 351 ? 17.347 -2.850 -22.460 1.00 67.00 351 ALA A O 1
ATOM 2797 N N . GLY A 1 352 ? 15.667 -1.990 -21.227 1.00 67.38 352 GLY A N 1
ATOM 2798 C CA . GLY A 1 352 ? 14.813 -1.623 -22.360 1.00 67.38 352 GLY A CA 1
ATOM 2799 C C . GLY A 1 352 ? 15.481 -0.614 -23.291 1.00 67.38 352 GLY A C 1
ATOM 2800 O O . GLY A 1 352 ? 15.612 -0.876 -24.484 1.00 67.38 352 GLY A O 1
ATOM 2801 N N . ALA A 1 353 ? 16.022 0.478 -22.743 1.00 65.00 353 ALA A N 1
ATOM 2802 C CA . ALA A 1 353 ? 16.734 1.495 -23.521 1.00 65.00 353 ALA A CA 1
ATOM 2803 C C . ALA A 1 353 ? 18.016 0.958 -24.188 1.00 65.00 353 ALA A C 1
ATOM 2805 O O . ALA A 1 353 ? 18.392 1.388 -25.281 1.00 65.00 353 ALA A O 1
ATOM 2806 N N . ALA A 1 354 ? 18.719 0.023 -23.541 1.00 63.31 354 ALA A N 1
ATOM 2807 C CA . ALA A 1 354 ? 19.864 -0.656 -24.140 1.00 63.31 354 ALA A CA 1
ATOM 2808 C C . ALA A 1 354 ? 19.436 -1.566 -25.300 1.00 63.31 354 ALA A C 1
ATOM 2810 O O . ALA A 1 354 ? 20.086 -1.546 -26.345 1.00 63.31 354 ALA A O 1
ATOM 2811 N N . GLY A 1 355 ? 18.337 -2.311 -25.139 1.00 64.94 355 GLY A N 1
ATOM 2812 C CA . GLY A 1 355 ? 17.732 -3.120 -26.197 1.00 64.94 355 GLY A CA 1
ATOM 2813 C C . GLY A 1 355 ? 17.325 -2.272 -27.400 1.00 64.94 355 GLY A C 1
ATOM 2814 O O . GLY A 1 355 ? 17.770 -2.542 -28.511 1.00 64.94 355 GLY A O 1
ATOM 2815 N N . GLU A 1 356 ? 16.581 -1.189 -27.175 1.00 63.47 356 GLU A N 1
ATOM 2816 C CA . GLU A 1 356 ? 16.179 -0.245 -28.224 1.00 63.47 356 GLU A CA 1
ATOM 2817 C C . GLU A 1 356 ? 17.393 0.314 -28.978 1.00 63.47 356 GLU A C 1
ATOM 2819 O O . GLU A 1 356 ? 17.417 0.311 -30.207 1.00 63.47 356 GLU A O 1
ATOM 2824 N N . ARG A 1 357 ? 18.452 0.715 -28.259 1.00 63.59 357 ARG A N 1
ATOM 2825 C CA . ARG A 1 357 ? 19.684 1.220 -28.878 1.00 63.59 357 ARG A CA 1
ATOM 2826 C C . ARG A 1 357 ? 20.371 0.170 -29.744 1.00 63.59 357 ARG A C 1
ATOM 2828 O O . ARG A 1 357 ? 20.778 0.505 -30.849 1.00 63.59 357 ARG A O 1
ATOM 2835 N N . ILE A 1 358 ? 20.531 -1.059 -29.248 1.00 64.38 358 ILE A N 1
ATOM 2836 C CA . ILE A 1 358 ? 21.170 -2.156 -29.996 1.00 64.38 358 ILE A CA 1
ATOM 2837 C C . ILE A 1 358 ? 20.409 -2.420 -31.290 1.00 64.38 358 ILE A C 1
ATOM 2839 O O . ILE A 1 358 ? 21.012 -2.642 -32.341 1.00 64.38 358 ILE A O 1
ATOM 2843 N N . ILE A 1 359 ? 19.083 -2.388 -31.224 1.00 64.38 359 ILE A N 1
ATOM 2844 C CA . ILE A 1 359 ? 18.264 -2.673 -32.388 1.00 64.38 359 ILE A CA 1
ATOM 2845 C C . ILE A 1 359 ? 18.288 -1.494 -33.368 1.00 64.38 359 ILE A C 1
ATOM 2847 O O . ILE A 1 359 ? 18.523 -1.707 -34.556 1.00 64.38 359 ILE A O 1
ATOM 2851 N N . GLY A 1 360 ? 18.157 -0.258 -32.882 1.00 63.09 360 GLY A N 1
ATOM 2852 C CA . GLY A 1 360 ? 18.271 0.946 -33.705 1.00 63.09 360 GLY A CA 1
ATOM 2853 C C . GLY A 1 360 ? 19.609 1.026 -34.443 1.00 63.09 360 GLY A C 1
ATOM 2854 O O . GLY A 1 360 ? 19.632 1.209 -35.657 1.00 63.09 360 GLY A O 1
ATOM 2855 N N . THR A 1 361 ? 20.733 0.780 -33.759 1.00 63.88 361 THR A N 1
ATOM 2856 C CA . THR A 1 361 ? 22.053 0.769 -34.413 1.00 63.88 361 THR A CA 1
ATOM 2857 C C . THR A 1 361 ? 22.213 -0.375 -35.411 1.00 63.88 361 THR A C 1
ATOM 2859 O O . THR A 1 361 ? 22.917 -0.213 -36.408 1.00 63.88 361 THR A O 1
ATOM 2862 N N . SER A 1 362 ? 21.567 -1.519 -35.170 1.00 63.38 362 SER A N 1
ATOM 2863 C CA . SER A 1 362 ? 21.557 -2.647 -36.108 1.00 63.38 362 SER A CA 1
ATOM 2864 C C . SER A 1 362 ? 20.763 -2.319 -37.375 1.00 63.38 362 SER A C 1
ATOM 2866 O O . SER A 1 362 ? 21.226 -2.625 -38.474 1.00 63.38 362 SER A O 1
ATOM 2868 N N . PHE A 1 363 ? 19.616 -1.642 -37.245 1.00 64.06 363 PHE A N 1
ATOM 2869 C CA . PHE A 1 363 ? 18.833 -1.146 -38.382 1.00 64.06 363 PHE A CA 1
ATOM 2870 C C . PHE A 1 363 ? 19.596 -0.095 -39.189 1.00 64.06 363 PHE A C 1
ATOM 2872 O O . PHE A 1 363 ? 19.707 -0.237 -40.405 1.00 64.06 363 PHE A O 1
ATOM 2879 N N . ASP A 1 364 ? 20.194 0.896 -38.525 1.00 69.19 364 ASP A N 1
ATOM 2880 C CA . ASP A 1 364 ? 21.014 1.917 -39.185 1.00 69.19 364 ASP A CA 1
ATOM 2881 C C . ASP A 1 364 ? 22.188 1.290 -39.950 1.00 69.19 364 ASP A C 1
ATOM 2883 O O . ASP A 1 364 ? 22.530 1.717 -41.055 1.00 69.19 364 ASP A O 1
ATOM 2887 N N . ALA A 1 365 ? 22.834 0.273 -39.369 1.00 67.56 365 ALA A N 1
ATOM 2888 C CA . ALA A 1 365 ? 23.925 -0.446 -40.018 1.00 67.56 365 ALA A CA 1
ATOM 2889 C C . ALA A 1 365 ? 23.441 -1.201 -41.264 1.00 67.56 365 ALA A C 1
ATOM 2891 O O . ALA A 1 365 ? 24.082 -1.115 -42.311 1.00 67.56 365 ALA A O 1
ATOM 2892 N N . LEU A 1 366 ? 22.295 -1.880 -41.177 1.00 67.44 366 LEU A N 1
ATOM 2893 C CA . LEU A 1 366 ? 21.657 -2.555 -42.310 1.00 67.44 366 LEU A CA 1
ATOM 2894 C C . LEU A 1 366 ? 21.271 -1.585 -43.422 1.00 67.44 366 LEU A C 1
ATOM 2896 O O . LEU A 1 366 ? 21.508 -1.872 -44.595 1.00 67.44 366 LEU A O 1
ATOM 2900 N N . GLU A 1 367 ? 20.707 -0.432 -43.074 1.00 71.81 367 GLU A N 1
ATOM 2901 C CA . GLU A 1 367 ? 20.346 0.592 -44.046 1.00 71.81 367 GLU A CA 1
ATOM 2902 C C . GLU A 1 367 ? 21.588 1.154 -44.746 1.00 71.81 367 GLU A C 1
ATOM 2904 O O . GLU A 1 367 ? 21.591 1.293 -45.971 1.00 71.81 367 GLU A O 1
ATOM 2909 N N . ARG A 1 368 ? 22.685 1.381 -44.009 1.00 71.25 368 ARG A N 1
ATOM 2910 C CA . ARG A 1 368 ? 23.980 1.751 -44.602 1.00 71.25 368 ARG A CA 1
ATOM 2911 C C . ARG A 1 368 ? 24.494 0.675 -45.547 1.00 71.25 368 ARG A C 1
ATOM 2913 O O . ARG A 1 368 ? 24.774 0.993 -46.694 1.00 71.25 368 ARG A O 1
ATOM 2920 N N . THR A 1 369 ? 24.540 -0.589 -45.122 1.00 75.31 369 THR A N 1
ATOM 2921 C CA . THR A 1 369 ? 24.992 -1.693 -45.985 1.00 75.31 369 THR A CA 1
ATOM 2922 C C . THR A 1 369 ? 24.133 -1.810 -47.242 1.00 75.31 369 THR A C 1
ATOM 2924 O O . THR A 1 369 ? 24.665 -1.988 -48.334 1.00 75.31 369 THR A O 1
ATOM 2927 N N . ARG A 1 370 ? 22.809 -1.660 -47.124 1.00 76.12 370 ARG A N 1
ATOM 2928 C CA . ARG A 1 370 ? 21.900 -1.642 -48.274 1.00 76.12 370 ARG A CA 1
ATOM 2929 C C . ARG A 1 370 ? 22.220 -0.485 -49.222 1.00 76.12 370 ARG A C 1
ATOM 2931 O O . ARG A 1 370 ? 22.286 -0.700 -50.431 1.00 76.12 370 ARG A O 1
ATOM 2938 N N . ASN A 1 371 ? 22.406 0.721 -48.694 1.00 79.62 371 ASN A N 1
ATOM 2939 C CA . ASN A 1 371 ? 22.716 1.908 -49.488 1.00 79.62 371 ASN A CA 1
ATOM 2940 C C . ASN A 1 371 ? 24.084 1.795 -50.174 1.00 79.62 371 ASN A C 1
ATOM 2942 O O . ASN A 1 371 ? 24.198 2.125 -51.357 1.00 79.62 371 ASN A O 1
ATOM 2946 N N . ASP A 1 372 ? 25.087 1.256 -49.481 1.00 81.25 372 ASP A N 1
ATOM 2947 C CA . ASP A 1 372 ? 26.410 0.974 -50.036 1.00 81.25 372 ASP A CA 1
ATOM 2948 C C . ASP A 1 372 ? 26.306 -0.022 -51.195 1.00 81.25 372 ASP A C 1
ATOM 2950 O O . ASP A 1 372 ? 26.833 0.246 -52.275 1.00 81.25 372 ASP A O 1
ATOM 2954 N N . LEU A 1 373 ? 25.535 -1.104 -51.034 1.00 79.38 373 LEU A N 1
ATOM 2955 C CA . LEU A 1 373 ? 25.327 -2.113 -52.077 1.00 79.38 373 LEU A CA 1
ATOM 2956 C C . LEU A 1 373 ? 24.647 -1.527 -53.326 1.00 79.38 373 LEU A C 1
ATOM 2958 O O . LEU A 1 373 ? 25.030 -1.831 -54.456 1.00 79.38 373 LEU A O 1
ATOM 2962 N N . VAL A 1 374 ? 23.655 -0.652 -53.136 1.00 85.69 374 VAL A N 1
ATOM 2963 C CA . VAL A 1 374 ? 22.998 0.077 -54.235 1.00 85.69 374 VAL A CA 1
ATOM 2964 C C . VAL A 1 374 ? 23.988 1.019 -54.927 1.00 85.69 374 VAL A C 1
ATOM 2966 O O . VAL A 1 374 ? 23.998 1.112 -56.157 1.00 85.69 374 VAL A O 1
ATOM 2969 N N . SER A 1 375 ? 24.847 1.698 -54.163 1.00 83.56 375 SER A N 1
ATOM 2970 C CA . SER A 1 375 ? 25.873 2.591 -54.709 1.00 83.56 375 SER A CA 1
ATOM 2971 C C . SER A 1 375 ? 26.942 1.835 -55.507 1.00 83.56 375 SER A C 1
ATOM 2973 O O . SER A 1 375 ? 27.328 2.282 -56.588 1.00 83.56 375 SER A O 1
ATOM 2975 N N . GLU A 1 376 ? 27.352 0.655 -55.036 1.00 84.50 376 GLU A N 1
ATOM 2976 C CA . GLU A 1 376 ? 28.307 -0.224 -55.708 1.00 84.50 376 GLU A CA 1
ATOM 2977 C C . GLU A 1 376 ? 27.722 -0.764 -57.017 1.00 84.50 376 GLU A C 1
ATOM 2979 O O . GLU A 1 376 ? 28.375 -0.710 -58.060 1.00 84.50 376 GLU A O 1
ATOM 2984 N N . GLN A 1 377 ? 26.455 -1.193 -57.006 1.00 83.25 377 GLN A N 1
ATOM 2985 C CA . GLN A 1 377 ? 25.746 -1.588 -58.225 1.00 83.25 377 GLN A CA 1
ATOM 2986 C C . GLN A 1 377 ? 25.659 -0.438 -59.236 1.00 83.25 377 GLN A C 1
ATOM 2988 O O . GLN A 1 377 ? 25.901 -0.642 -60.427 1.00 83.25 377 GLN A O 1
ATOM 2993 N N . ALA A 1 378 ? 25.370 0.783 -58.778 1.00 85.31 378 ALA A N 1
ATOM 2994 C CA . ALA A 1 378 ? 25.343 1.959 -59.643 1.00 85.31 378 ALA A CA 1
ATOM 2995 C C . ALA A 1 378 ? 26.734 2.304 -60.210 1.00 85.31 378 ALA A C 1
ATOM 2997 O O . ALA A 1 378 ? 26.842 2.684 -61.378 1.00 85.31 378 ALA A O 1
ATOM 2998 N N . ALA A 1 379 ? 27.801 2.157 -59.419 1.00 86.19 379 ALA A N 1
ATOM 2999 C CA . ALA A 1 379 ? 29.179 2.361 -59.865 1.00 86.19 379 ALA A CA 1
ATOM 3000 C C . ALA A 1 379 ? 29.594 1.315 -60.909 1.00 86.19 379 ALA A C 1
ATOM 3002 O O . ALA A 1 379 ? 30.151 1.675 -61.947 1.00 86.19 379 ALA A O 1
ATOM 3003 N N . LYS A 1 380 ? 29.245 0.043 -60.688 1.00 86.38 380 LYS A N 1
ATOM 3004 C CA . LYS A 1 380 ? 29.487 -1.038 -61.647 1.00 86.38 380 LYS A CA 1
ATOM 3005 C C . LYS A 1 380 ? 28.776 -0.784 -62.978 1.00 86.38 380 LYS A C 1
ATOM 3007 O O . LYS A 1 380 ? 29.412 -0.869 -64.022 1.00 86.38 380 LYS A O 1
ATOM 3012 N N . ALA A 1 381 ? 27.508 -0.372 -62.945 1.00 87.00 381 ALA A N 1
ATOM 3013 C CA . ALA A 1 381 ? 26.757 -0.029 -64.154 1.00 87.00 381 ALA A CA 1
ATOM 3014 C C . ALA A 1 381 ? 27.374 1.154 -64.932 1.00 87.00 381 ALA A C 1
ATOM 3016 O O . ALA A 1 381 ? 27.338 1.182 -66.163 1.00 87.00 381 ALA A O 1
ATOM 3017 N N . ARG A 1 382 ? 27.967 2.141 -64.240 1.00 86.56 382 ARG A N 1
ATOM 3018 C CA . ARG A 1 382 ? 28.706 3.240 -64.892 1.00 86.56 382 ARG A CA 1
ATOM 3019 C C . ARG A 1 382 ? 30.001 2.754 -65.537 1.00 86.56 382 ARG A C 1
ATOM 3021 O O . ARG A 1 382 ? 30.256 3.113 -66.681 1.00 86.56 382 ARG A O 1
ATOM 3028 N N . ALA A 1 383 ? 30.773 1.926 -64.835 1.00 84.88 383 ALA A N 1
ATOM 3029 C CA . ALA A 1 383 ? 32.014 1.359 -65.358 1.00 84.88 383 ALA A CA 1
ATOM 3030 C C . ALA A 1 383 ? 31.768 0.477 -66.595 1.00 84.88 383 ALA A C 1
ATOM 3032 O O . ALA A 1 383 ? 32.518 0.561 -67.563 1.00 84.88 383 ALA A O 1
ATOM 3033 N N . GLU A 1 384 ? 30.689 -0.313 -66.604 1.00 86.62 384 GLU A N 1
ATOM 3034 C CA . GLU A 1 384 ? 30.266 -1.088 -67.781 1.00 86.62 384 GLU A CA 1
ATOM 3035 C C . GLU A 1 384 ? 29.952 -0.170 -68.974 1.00 86.62 384 GLU A C 1
ATOM 3037 O O . GLU A 1 384 ? 30.431 -0.404 -70.082 1.00 86.62 384 GLU A O 1
ATOM 3042 N N . LYS A 1 385 ? 29.248 0.946 -68.746 1.00 89.31 385 LYS A N 1
ATOM 3043 C CA . LYS A 1 385 ? 28.961 1.933 -69.797 1.00 89.31 385 LYS A CA 1
ATOM 3044 C C . LYS A 1 385 ? 30.220 2.626 -70.336 1.00 89.31 385 LYS A C 1
ATOM 3046 O O . LYS A 1 385 ? 30.313 2.874 -71.537 1.00 89.31 385 LYS A O 1
ATOM 3051 N N . GLU A 1 386 ? 31.172 2.970 -69.472 1.00 87.75 386 GLU A N 1
ATOM 3052 C CA . GLU A 1 386 ? 32.457 3.556 -69.882 1.00 87.75 386 GLU A CA 1
ATOM 3053 C C . GLU A 1 386 ? 33.307 2.556 -70.675 1.00 87.75 386 GLU A C 1
ATOM 3055 O O . GLU A 1 386 ? 33.936 2.934 -71.665 1.00 87.75 386 GLU A O 1
ATOM 3060 N N . LEU A 1 387 ? 33.282 1.275 -70.293 1.00 87.75 387 LEU A N 1
ATOM 3061 C CA . LEU A 1 387 ? 33.950 0.206 -71.030 1.00 87.75 387 LEU A CA 1
ATOM 3062 C C . LEU A 1 387 ? 33.377 0.061 -72.447 1.00 87.75 387 LEU A C 1
ATOM 3064 O O . LEU A 1 387 ? 34.152 0.004 -73.402 1.00 87.75 387 LEU A O 1
ATOM 3068 N N . ASP A 1 388 ? 32.051 0.075 -72.601 1.00 88.62 388 ASP A N 1
ATOM 3069 C CA . ASP A 1 388 ? 31.391 0.032 -73.914 1.00 88.62 388 ASP A CA 1
ATOM 3070 C C . ASP A 1 388 ? 31.784 1.235 -74.789 1.00 88.62 388 ASP A C 1
ATOM 3072 O O . ASP A 1 388 ? 32.090 1.090 -75.977 1.00 88.62 388 ASP A O 1
ATOM 3076 N N . GLN A 1 389 ? 31.842 2.437 -74.204 1.00 88.38 389 GLN A N 1
ATOM 3077 C CA . GLN A 1 389 ? 32.287 3.644 -74.908 1.00 88.38 389 GLN A CA 1
ATOM 3078 C C . GLN A 1 389 ? 33.756 3.553 -75.338 1.00 88.38 389 GLN A C 1
ATOM 3080 O O . GLN A 1 389 ? 34.091 3.912 -76.470 1.00 88.38 389 GLN A O 1
ATOM 3085 N N . ALA A 1 390 ? 34.632 3.043 -74.470 1.00 82.50 390 ALA A N 1
ATOM 3086 C CA . ALA A 1 390 ? 36.044 2.848 -74.780 1.00 82.50 390 ALA A CA 1
ATOM 3087 C C . ALA A 1 390 ? 36.249 1.805 -75.890 1.00 82.50 390 ALA A C 1
ATOM 3089 O O . ALA A 1 390 ? 37.072 2.010 -76.783 1.00 82.50 390 ALA A O 1
ATOM 3090 N N . GLN A 1 391 ? 35.474 0.715 -75.886 1.00 86.62 391 GLN A N 1
ATOM 3091 C CA . GLN A 1 391 ? 35.491 -0.285 -76.956 1.00 86.62 391 GLN A CA 1
ATOM 3092 C C . GLN A 1 391 ? 35.035 0.307 -78.294 1.00 86.62 391 GLN A C 1
ATOM 3094 O O . GLN A 1 391 ? 35.668 0.058 -79.324 1.00 86.62 391 GLN A O 1
ATOM 3099 N N . HIS A 1 392 ? 33.990 1.137 -78.286 1.00 87.69 392 HIS A N 1
ATOM 3100 C CA . HIS A 1 392 ? 33.545 1.842 -79.485 1.00 87.69 392 HIS A CA 1
ATOM 3101 C C . HIS A 1 392 ? 34.638 2.775 -80.026 1.00 87.69 392 HIS A C 1
ATOM 3103 O O . HIS A 1 392 ? 34.999 2.680 -81.200 1.00 87.69 392 HIS A O 1
ATOM 3109 N N . ALA A 1 393 ? 35.237 3.607 -79.169 1.00 84.12 393 ALA A N 1
ATOM 3110 C CA . ALA A 1 393 ? 36.321 4.515 -79.548 1.00 84.12 393 ALA A CA 1
ATOM 3111 C C . ALA A 1 393 ? 37.558 3.771 -80.085 1.00 84.12 393 ALA A C 1
ATOM 3113 O O . ALA A 1 393 ? 38.164 4.193 -81.071 1.00 84.12 393 ALA A O 1
ATOM 3114 N N . LEU A 1 394 ? 37.913 2.626 -79.489 1.00 86.00 394 LEU A N 1
ATOM 3115 C CA . LEU A 1 394 ? 38.997 1.773 -79.980 1.00 86.00 394 LEU A CA 1
ATOM 3116 C C . LEU A 1 394 ? 38.697 1.241 -81.388 1.00 86.00 394 LEU A C 1
ATOM 3118 O O . LEU A 1 394 ? 39.576 1.250 -82.252 1.00 86.00 394 LEU A O 1
ATOM 3122 N N . SER A 1 395 ? 37.457 0.812 -81.638 1.00 87.81 395 SER A N 1
ATOM 3123 C CA . SER A 1 395 ? 37.040 0.333 -82.958 1.00 87.81 395 SER A CA 1
ATOM 3124 C C . SER A 1 395 ? 37.109 1.435 -84.027 1.00 87.81 395 SER A C 1
ATOM 3126 O O . SER A 1 395 ? 37.532 1.182 -85.158 1.00 87.81 395 SER A O 1
ATOM 3128 N N . GLU A 1 396 ? 36.773 2.678 -83.672 1.00 86.12 396 GLU A N 1
ATOM 3129 C CA . GLU A 1 396 ? 36.902 3.839 -84.558 1.00 86.12 396 GLU A CA 1
ATOM 3130 C C . GLU A 1 396 ? 38.368 4.185 -84.834 1.00 86.12 396 GLU A C 1
ATOM 3132 O O . GLU A 1 396 ? 38.745 4.379 -85.992 1.00 86.12 396 GLU A O 1
ATOM 3137 N N . ALA A 1 397 ? 39.219 4.181 -83.805 1.00 81.19 397 ALA A N 1
ATOM 3138 C CA . ALA A 1 397 ? 40.652 4.420 -83.952 1.00 81.19 397 ALA A CA 1
ATOM 3139 C C . ALA A 1 397 ? 41.315 3.382 -84.878 1.00 81.19 397 ALA A C 1
ATOM 3141 O O . ALA A 1 397 ? 42.127 3.737 -85.734 1.00 81.19 397 ALA A O 1
ATOM 3142 N N . GLN A 1 398 ? 40.923 2.108 -84.776 1.00 87.75 398 GLN A N 1
ATOM 3143 C CA . GLN A 1 398 ? 41.392 1.052 -85.680 1.00 87.75 398 GLN A CA 1
ATOM 3144 C C . GLN A 1 398 ? 40.968 1.295 -87.136 1.00 87.75 398 GLN A C 1
ATOM 3146 O O . GLN A 1 398 ? 41.766 1.081 -88.053 1.00 87.75 398 GLN A O 1
ATOM 3151 N N . ARG A 1 399 ? 39.741 1.780 -87.373 1.00 85.50 399 ARG A N 1
ATOM 3152 C CA . ARG A 1 399 ? 39.289 2.164 -88.723 1.00 85.50 399 ARG A CA 1
ATOM 3153 C C . ARG A 1 399 ? 40.105 3.327 -89.282 1.00 85.50 399 ARG A C 1
ATOM 3155 O O . ARG A 1 399 ? 40.505 3.274 -90.443 1.00 85.50 399 ARG A O 1
ATOM 3162 N N . MET A 1 400 ? 40.382 4.343 -88.465 1.00 82.12 400 MET A N 1
ATOM 3163 C CA . MET A 1 400 ? 41.199 5.490 -88.872 1.00 82.12 400 MET A CA 1
ATOM 3164 C C . MET A 1 400 ? 42.635 5.085 -89.217 1.00 82.12 400 MET A C 1
ATOM 3166 O O . MET A 1 400 ? 43.166 5.534 -90.231 1.00 82.12 400 MET A O 1
ATOM 3170 N N . LEU A 1 401 ? 43.245 4.196 -88.427 1.00 84.06 401 LEU A N 1
ATOM 3171 C CA . LEU A 1 401 ? 44.594 3.691 -88.695 1.00 84.06 401 LEU A CA 1
ATOM 3172 C C . LEU A 1 401 ? 44.673 2.963 -90.043 1.00 84.06 401 LEU A C 1
ATOM 3174 O O . LEU A 1 401 ? 45.601 3.193 -90.816 1.00 84.06 401 LEU A O 1
ATOM 3178 N N . LYS A 1 402 ? 43.676 2.127 -90.353 1.00 85.75 402 LYS A N 1
ATOM 3179 C CA . LYS A 1 402 ? 43.611 1.422 -91.638 1.00 85.75 402 LYS A CA 1
ATOM 3180 C C . LYS A 1 402 ? 43.494 2.395 -92.818 1.00 85.75 402 LYS A C 1
ATOM 3182 O O . LYS A 1 402 ? 44.206 2.239 -93.806 1.00 85.75 402 LYS A O 1
ATOM 3187 N N . ALA A 1 403 ? 42.658 3.427 -92.696 1.00 80.56 403 ALA A N 1
ATOM 3188 C CA . ALA A 1 403 ? 42.523 4.458 -93.725 1.00 80.56 403 ALA A CA 1
ATOM 3189 C C . ALA A 1 403 ? 43.834 5.241 -93.946 1.00 80.56 403 ALA A C 1
ATOM 3191 O O . ALA A 1 403 ? 44.195 5.532 -95.086 1.00 80.56 403 ALA A O 1
ATOM 3192 N N . ALA A 1 404 ? 44.580 5.533 -92.875 1.00 78.44 404 ALA A N 1
ATOM 3193 C CA . ALA A 1 404 ? 45.878 6.201 -92.969 1.00 78.44 404 ALA A CA 1
ATOM 3194 C C . ALA A 1 404 ? 46.923 5.348 -93.720 1.00 78.44 404 ALA A C 1
ATOM 3196 O O . ALA A 1 404 ? 47.636 5.858 -94.587 1.00 78.44 404 ALA A O 1
ATOM 3197 N N . GLN A 1 405 ? 46.968 4.038 -93.459 1.00 81.81 405 GLN A N 1
ATOM 3198 C CA . GLN A 1 405 ? 47.849 3.109 -94.179 1.00 81.81 405 GLN A CA 1
ATOM 3199 C C . GLN A 1 405 ? 47.509 3.027 -95.676 1.00 81.81 405 GLN A C 1
ATOM 3201 O O . GLN A 1 405 ? 48.400 3.004 -96.525 1.00 81.81 405 GLN A O 1
ATOM 3206 N N . GLU A 1 406 ? 46.220 3.034 -96.025 1.00 81.94 406 GLU A N 1
ATOM 3207 C CA . GLU A 1 406 ? 45.776 3.067 -97.424 1.00 81.94 406 GLU A CA 1
ATOM 3208 C C . GLU A 1 406 ? 46.208 4.363 -98.133 1.00 81.94 406 GLU A C 1
ATOM 3210 O O . GLU A 1 406 ? 46.631 4.323 -99.291 1.00 81.94 406 GLU A O 1
ATOM 3215 N N . THR A 1 407 ? 46.178 5.511 -97.443 1.00 77.62 407 THR A N 1
ATOM 3216 C CA . THR A 1 407 ? 46.681 6.775 -98.007 1.00 77.62 407 THR A CA 1
ATOM 3217 C C . THR A 1 407 ? 48.196 6.796 -98.206 1.00 77.62 407 THR A C 1
ATOM 3219 O O . THR A 1 407 ? 48.660 7.324 -99.218 1.00 77.62 407 THR A O 1
ATOM 3222 N N . GLU A 1 408 ? 48.969 6.199 -97.298 1.00 80.75 408 GLU A N 1
ATOM 3223 C CA . GLU A 1 408 ? 50.432 6.118 -97.410 1.00 80.75 408 GLU A CA 1
ATOM 3224 C C . GLU A 1 408 ? 50.861 5.280 -98.624 1.00 80.75 408 GLU A C 1
ATOM 3226 O O . GLU A 1 408 ? 51.693 5.713 -99.426 1.00 80.75 408 GLU A O 1
ATOM 3231 N N . ASN A 1 409 ? 50.218 4.128 -98.832 1.00 77.19 409 ASN A N 1
ATOM 3232 C CA . ASN A 1 409 ? 50.480 3.273 -99.992 1.00 77.19 409 ASN A CA 1
ATOM 3233 C C . ASN A 1 409 ? 50.205 4.000 -101.318 1.00 77.19 409 ASN A C 1
ATOM 3235 O O . ASN A 1 409 ? 50.994 3.914 -102.259 1.00 77.19 409 ASN A O 1
ATOM 3239 N N . ARG A 1 410 ? 49.132 4.796 -101.375 1.00 74.19 410 ARG A N 1
ATOM 3240 C CA . ARG A 1 410 ? 48.772 5.581 -102.565 1.00 74.19 410 ARG A CA 1
ATOM 3241 C C . ARG A 1 410 ? 49.787 6.684 -102.884 1.00 74.19 410 ARG A C 1
ATOM 3243 O O . ARG A 1 410 ? 49.995 7.015 -104.050 1.00 74.19 410 ARG A O 1
ATOM 3250 N N . TYR A 1 411 ? 50.435 7.249 -101.867 1.00 72.50 411 TYR A N 1
ATOM 3251 C CA . TYR A 1 411 ? 51.504 8.233 -102.049 1.00 72.50 411 TYR A CA 1
ATOM 3252 C C . TYR A 1 411 ? 52.781 7.601 -102.630 1.00 72.50 411 TYR A C 1
ATOM 3254 O O . TYR A 1 411 ? 53.427 8.189 -103.502 1.00 72.50 411 TYR A O 1
ATOM 3262 N N . LEU A 1 412 ? 53.124 6.383 -102.199 1.00 73.31 412 LEU A N 1
ATOM 3263 C CA . LEU A 1 412 ? 54.283 5.641 -102.707 1.00 73.31 412 LEU A CA 1
ATOM 3264 C C . LEU A 1 412 ? 54.146 5.286 -104.196 1.00 73.31 412 LEU A C 1
ATOM 3266 O O . LEU A 1 412 ? 55.109 5.451 -104.947 1.00 73.31 412 LEU A O 1
ATOM 3270 N N . GLU A 1 413 ? 52.956 4.883 -104.647 1.00 71.62 413 GLU A N 1
ATOM 3271 C CA . GLU A 1 413 ? 52.684 4.609 -106.069 1.00 71.62 413 GLU A CA 1
ATOM 3272 C C . GLU A 1 413 ? 52.880 5.851 -106.954 1.00 71.62 413 GLU A C 1
ATOM 3274 O O . GLU A 1 413 ? 53.481 5.772 -108.030 1.00 71.62 413 GLU A O 1
ATOM 3279 N N . LEU A 1 414 ? 52.440 7.024 -106.482 1.00 72.81 414 LEU A N 1
ATOM 3280 C CA . LEU A 1 414 ? 52.584 8.282 -107.221 1.00 72.81 414 LEU A CA 1
ATOM 3281 C C . LEU A 1 414 ? 54.055 8.669 -107.438 1.00 72.81 414 LEU A C 1
ATOM 3283 O O . LEU A 1 414 ? 54.417 9.183 -108.499 1.00 72.81 414 LEU A O 1
ATOM 3287 N N . LYS A 1 415 ? 54.913 8.409 -106.446 1.00 72.19 415 LYS A N 1
ATOM 3288 C CA . LYS A 1 415 ? 56.341 8.745 -106.505 1.00 72.19 415 LYS A CA 1
ATOM 3289 C C . LYS A 1 415 ? 57.074 7.956 -107.595 1.00 72.19 415 LYS A C 1
ATOM 3291 O O . LYS A 1 415 ? 57.857 8.538 -108.341 1.00 72.19 415 LYS A O 1
ATOM 3296 N N . VAL A 1 416 ? 56.770 6.664 -107.737 1.00 71.81 416 VAL A N 1
ATOM 3297 C CA . VAL A 1 416 ? 57.362 5.794 -108.771 1.00 71.81 416 VAL A CA 1
ATOM 3298 C C . VAL A 1 416 ? 56.967 6.256 -110.179 1.00 71.81 416 VAL A C 1
ATOM 3300 O O . VAL A 1 416 ? 57.803 6.288 -111.082 1.00 71.81 416 VAL A O 1
ATOM 3303 N N . SER A 1 417 ? 55.716 6.689 -110.367 1.00 68.75 417 SER A N 1
ATOM 3304 C CA . SER A 1 417 ? 55.250 7.215 -111.658 1.00 68.75 417 SER A CA 1
ATOM 3305 C C . SER A 1 417 ? 55.964 8.508 -112.075 1.00 68.75 417 SER A C 1
ATOM 3307 O O . SER A 1 417 ? 56.132 8.750 -113.272 1.00 68.75 417 SER A O 1
ATOM 3309 N N . HIS A 1 418 ? 56.383 9.345 -111.123 1.00 70.50 418 HIS A N 1
ATOM 3310 C CA . HIS A 1 418 ? 57.062 10.608 -111.417 1.00 70.50 418 HIS A CA 1
ATOM 3311 C C . HIS A 1 418 ? 58.493 10.396 -111.945 1.00 70.50 418 HIS A C 1
ATOM 3313 O O . HIS A 1 418 ? 58.904 11.057 -112.898 1.00 70.50 418 HIS A O 1
ATOM 3319 N N . GLU A 1 419 ? 59.235 9.429 -111.397 1.00 68.94 419 GLU A N 1
ATOM 3320 C CA . GLU A 1 419 ? 60.609 9.124 -111.832 1.00 68.94 419 GLU A CA 1
ATOM 3321 C C . GLU A 1 419 ? 60.676 8.574 -113.268 1.00 68.94 419 GLU A C 1
ATOM 3323 O O . GLU A 1 419 ? 61.613 8.874 -114.013 1.00 68.94 419 GLU A O 1
ATOM 3328 N N . GLN A 1 420 ? 59.660 7.825 -113.706 1.00 68.56 420 GLN A N 1
ATOM 3329 C CA . GLN A 1 420 ? 59.591 7.300 -115.075 1.00 68.56 420 GLN A CA 1
ATOM 3330 C C . GLN A 1 420 ? 59.422 8.408 -116.129 1.00 68.56 420 GLN A C 1
ATOM 3332 O O . GLN A 1 420 ? 59.989 8.318 -117.221 1.00 68.56 420 GLN A O 1
ATOM 3337 N N . LEU A 1 421 ? 58.699 9.483 -115.799 1.00 64.94 421 LEU A N 1
ATOM 3338 C CA . LEU A 1 421 ? 58.474 10.625 -116.691 1.00 64.94 421 LEU A CA 1
ATOM 3339 C C . LEU A 1 421 ? 59.765 11.412 -116.966 1.00 64.94 421 LEU A C 1
ATOM 3341 O O . LEU A 1 421 ? 60.032 11.767 -118.117 1.00 64.94 421 LEU A O 1
ATOM 3345 N N . VAL A 1 422 ? 60.603 11.613 -115.945 1.00 69.31 422 VAL A N 1
ATOM 3346 C CA . VAL A 1 422 ? 61.857 12.383 -116.047 1.00 69.31 422 VAL A CA 1
ATOM 3347 C C . VAL A 1 422 ? 62.852 11.740 -117.024 1.00 69.31 422 VAL A C 1
ATOM 3349 O O . VAL A 1 422 ? 63.465 12.437 -117.833 1.00 69.31 422 VAL A O 1
ATOM 3352 N N . ASN A 1 423 ? 62.961 10.409 -117.037 1.00 64.88 423 ASN A N 1
ATOM 3353 C CA . ASN A 1 423 ? 63.897 9.696 -117.917 1.00 64.88 423 ASN A CA 1
ATOM 3354 C C . ASN A 1 423 ? 63.515 9.749 -119.408 1.00 64.88 423 ASN A C 1
ATOM 3356 O O . ASN A 1 423 ? 64.386 9.677 -120.276 1.00 64.88 423 ASN A O 1
ATOM 3360 N N . SER A 1 424 ? 62.228 9.904 -119.729 1.00 59.06 424 SER A N 1
ATOM 3361 C CA . SER A 1 424 ? 61.762 9.979 -121.120 1.00 59.06 424 SER A CA 1
ATOM 3362 C C . SER A 1 424 ? 62.160 11.291 -121.814 1.00 59.06 424 SER A C 1
ATOM 3364 O O . SER A 1 424 ? 62.514 11.286 -122.995 1.00 59.06 424 SER A O 1
ATOM 3366 N N . HIS A 1 425 ? 62.199 12.401 -121.069 1.00 60.56 425 HIS A N 1
ATOM 3367 C CA . HIS A 1 425 ? 62.518 13.728 -121.600 1.00 60.56 425 HIS A CA 1
ATOM 3368 C C . HIS A 1 425 ? 63.997 13.890 -121.996 1.00 60.56 425 HIS A C 1
ATOM 3370 O O . HIS A 1 425 ? 64.299 14.597 -122.956 1.00 60.56 425 HIS A O 1
ATOM 3376 N N . ALA A 1 426 ? 64.925 13.199 -121.326 1.00 61.47 426 ALA A N 1
ATOM 3377 C CA . ALA A 1 426 ? 66.360 13.303 -121.613 1.00 61.47 426 ALA A CA 1
ATOM 3378 C C . ALA A 1 426 ? 66.768 12.683 -122.967 1.00 61.47 426 ALA A C 1
ATOM 3380 O O . ALA A 1 426 ? 67.726 13.130 -123.599 1.00 61.47 426 ALA A O 1
ATOM 3381 N N . ASN A 1 427 ? 66.031 11.678 -123.450 1.00 59.41 427 ASN A N 1
ATOM 3382 C CA . ASN A 1 427 ? 66.369 10.960 -124.683 1.00 59.41 427 ASN A CA 1
ATOM 3383 C C . ASN A 1 427 ? 65.931 11.685 -125.968 1.00 59.41 427 ASN A C 1
ATOM 3385 O O . ASN A 1 427 ? 66.472 11.398 -127.037 1.00 59.41 427 ASN A O 1
ATOM 3389 N N . LEU A 1 428 ? 64.992 12.636 -125.891 1.00 62.38 428 LEU A N 1
ATOM 3390 C CA . LEU A 1 428 ? 64.519 13.376 -127.068 1.00 62.38 428 LEU A CA 1
ATOM 3391 C C . LEU A 1 428 ? 65.516 14.457 -127.532 1.00 62.38 428 LEU A C 1
ATOM 3393 O O . LEU A 1 428 ? 65.669 14.671 -128.732 1.00 62.38 428 LEU A O 1
ATOM 3397 N N . ALA A 1 429 ? 66.238 15.091 -126.602 1.00 60.25 429 ALA A N 1
ATOM 3398 C CA . ALA A 1 429 ? 67.139 16.210 -126.898 1.00 60.25 429 ALA A CA 1
ATOM 3399 C C . ALA A 1 429 ? 68.382 15.809 -127.725 1.00 60.25 429 ALA A C 1
ATOM 3401 O O . ALA A 1 429 ? 68.837 16.572 -128.569 1.00 60.25 429 ALA A O 1
ATOM 3402 N N . ARG A 1 430 ? 68.898 14.582 -127.563 1.00 58.12 430 ARG A N 1
ATOM 3403 C CA . ARG A 1 430 ? 70.107 14.102 -128.272 1.00 58.12 430 ARG A CA 1
ATOM 3404 C C . ARG A 1 430 ? 69.918 13.827 -129.768 1.00 58.12 430 ARG A C 1
ATOM 3406 O O . ARG A 1 430 ? 70.903 13.666 -130.479 1.00 58.12 430 ARG A O 1
ATOM 3413 N N . LYS A 1 431 ? 68.680 13.721 -130.258 1.00 59.59 431 LYS A N 1
ATOM 3414 C CA . LYS A 1 431 ? 68.399 13.328 -131.652 1.00 59.59 431 LYS A CA 1
ATOM 3415 C C . LYS A 1 431 ? 68.345 14.503 -132.634 1.00 59.59 431 LYS A C 1
ATOM 3417 O O . LYS A 1 431 ? 68.406 14.261 -133.832 1.00 59.59 431 LYS A O 1
ATOM 3422 N N . GLN A 1 432 ? 68.229 15.740 -132.150 1.00 57.44 432 GLN A N 1
ATOM 3423 C CA . GLN A 1 432 ? 68.077 16.931 -132.999 1.00 57.44 432 GLN A CA 1
ATOM 3424 C C . GLN A 1 432 ? 69.415 17.559 -133.435 1.00 57.44 432 GLN A C 1
ATOM 3426 O O . GLN A 1 432 ? 69.455 18.246 -134.448 1.00 57.44 432 GLN A O 1
ATOM 3431 N N . GLU A 1 433 ? 70.514 17.285 -132.730 1.00 54.78 433 GLU A N 1
ATOM 3432 C CA . GLU A 1 433 ? 71.819 17.933 -132.957 1.00 54.78 433 GLU A CA 1
ATOM 3433 C C . GLU A 1 433 ? 72.627 17.313 -134.124 1.00 54.78 433 GLU A C 1
ATOM 3435 O O . GLU A 1 433 ? 73.437 17.982 -134.750 1.00 54.78 433 GLU A O 1
ATOM 3440 N N . LEU A 1 434 ? 72.359 16.054 -134.495 1.00 57.41 434 LEU A N 1
ATOM 3441 C CA . LEU A 1 434 ? 73.120 15.299 -135.511 1.00 57.41 434 LEU A CA 1
ATOM 3442 C C . LEU A 1 434 ? 72.727 15.579 -136.977 1.00 57.41 434 LEU A C 1
ATOM 3444 O O . LEU A 1 434 ? 73.426 15.145 -137.889 1.00 57.41 434 LEU A O 1
ATOM 3448 N N . THR A 1 435 ? 71.611 16.263 -137.234 1.00 57.47 435 THR A N 1
ATOM 3449 C CA . THR A 1 435 ? 71.064 16.458 -138.595 1.00 57.47 435 THR A CA 1
ATOM 3450 C C . THR A 1 435 ? 71.495 17.753 -139.288 1.00 57.47 435 THR A C 1
ATOM 3452 O O . THR A 1 435 ? 71.327 17.859 -140.500 1.00 57.47 435 THR A O 1
ATOM 3455 N N . GLN A 1 436 ? 72.061 18.723 -138.565 1.00 54.34 436 GLN A N 1
ATOM 3456 C CA . GLN A 1 436 ? 72.406 20.040 -139.118 1.00 54.34 436 GLN A CA 1
ATOM 3457 C C . GLN A 1 436 ? 73.789 20.055 -139.811 1.00 54.34 436 GLN A C 1
ATOM 3459 O O . GLN A 1 436 ? 73.942 20.687 -140.851 1.00 54.34 436 GLN A O 1
ATOM 3464 N N . ASP A 1 437 ? 74.764 19.290 -139.305 1.00 57.69 437 ASP A N 1
ATOM 3465 C CA . ASP A 1 437 ? 76.160 19.292 -139.792 1.00 57.69 437 ASP A CA 1
ATOM 3466 C C . ASP A 1 437 ? 76.362 18.644 -141.178 1.00 57.69 437 ASP A C 1
ATOM 3468 O O . ASP A 1 437 ? 77.348 18.911 -141.865 1.00 57.69 437 ASP A O 1
ATOM 3472 N N . ALA A 1 438 ? 75.442 17.788 -141.632 1.00 54.84 438 ALA A N 1
ATOM 3473 C CA . ALA A 1 438 ? 75.614 17.033 -142.877 1.00 54.84 438 ALA A CA 1
ATOM 3474 C C . ALA A 1 438 ? 75.316 17.841 -144.161 1.00 54.84 438 ALA A C 1
ATOM 3476 O O . ALA A 1 438 ? 75.697 17.411 -145.250 1.00 54.84 438 ALA A O 1
ATOM 3477 N N . LEU A 1 439 ? 74.640 18.992 -144.064 1.00 56.25 439 LEU A N 1
ATOM 3478 C CA . LEU A 1 439 ? 74.152 19.752 -145.226 1.00 56.25 439 LEU A CA 1
ATOM 3479 C C . LEU A 1 439 ? 75.167 20.776 -145.773 1.00 56.25 439 LEU A C 1
ATOM 3481 O O . LEU A 1 439 ? 75.202 21.000 -146.983 1.00 56.25 439 LEU A O 1
ATOM 3485 N N . ASP A 1 440 ? 76.056 21.317 -144.935 1.00 57.12 440 ASP A N 1
ATOM 3486 C CA . ASP A 1 440 ? 77.027 22.355 -145.337 1.00 57.12 440 ASP A CA 1
ATOM 3487 C C . ASP A 1 440 ? 78.224 21.817 -146.148 1.00 57.12 440 ASP A C 1
ATOM 3489 O O . ASP A 1 440 ? 78.869 22.552 -146.900 1.00 57.12 440 ASP A O 1
ATOM 3493 N N . ILE A 1 441 ? 78.514 20.515 -146.063 1.00 63.50 441 ILE A N 1
ATOM 3494 C CA . ILE A 1 441 ? 79.671 19.899 -146.738 1.00 63.50 441 ILE A CA 1
ATOM 3495 C C . ILE A 1 441 ? 79.406 19.662 -148.240 1.00 63.50 441 ILE A C 1
ATOM 3497 O O . ILE A 1 441 ? 80.333 19.725 -149.048 1.00 63.50 441 ILE A O 1
ATOM 3501 N N . ALA A 1 442 ? 78.154 19.441 -148.652 1.00 54.75 442 ALA A N 1
ATOM 3502 C CA . ALA A 1 442 ? 77.819 19.085 -150.036 1.00 54.75 442 ALA A CA 1
ATOM 3503 C C . ALA A 1 442 ? 77.816 20.281 -151.015 1.00 54.75 442 ALA A C 1
ATOM 3505 O O . ALA A 1 442 ? 78.103 20.105 -152.198 1.00 54.75 442 ALA A O 1
ATOM 3506 N N . TYR A 1 443 ? 77.534 21.500 -150.544 1.00 58.53 443 TYR A N 1
ATOM 3507 C CA . TYR A 1 443 ? 77.378 22.681 -151.407 1.00 58.53 443 TYR A CA 1
ATOM 3508 C C . TYR A 1 443 ? 78.719 23.228 -151.938 1.00 58.53 443 TYR A C 1
ATOM 3510 O O . TYR A 1 443 ? 78.805 23.700 -153.071 1.00 58.53 443 TYR A O 1
ATOM 3518 N N . ASN A 1 444 ? 79.803 23.092 -151.168 1.00 56.72 444 ASN A N 1
ATOM 3519 C CA . ASN A 1 444 ? 81.113 23.655 -151.521 1.00 56.72 444 ASN A CA 1
ATOM 3520 C C . ASN A 1 444 ? 81.893 22.847 -152.581 1.00 56.72 444 ASN A C 1
ATOM 3522 O O . ASN A 1 444 ? 82.809 23.381 -153.203 1.00 56.72 444 ASN A O 1
ATOM 3526 N N . ALA A 1 445 ? 81.535 21.583 -152.836 1.00 56.09 445 ALA A N 1
ATOM 3527 C CA . ALA A 1 445 ? 82.247 20.731 -153.796 1.00 56.09 445 ALA A CA 1
ATOM 3528 C C . ALA A 1 445 ? 81.875 21.001 -155.272 1.00 56.09 445 ALA A C 1
ATOM 3530 O O . ALA A 1 445 ? 82.691 20.765 -156.163 1.00 56.09 445 ALA A O 1
ATOM 3531 N N . LEU A 1 446 ? 80.669 21.513 -155.553 1.00 55.78 446 LEU A N 1
ATOM 3532 C CA . LEU A 1 446 ? 80.161 21.659 -156.926 1.00 55.78 446 LEU A CA 1
ATOM 3533 C C . LEU A 1 446 ? 80.817 22.826 -157.693 1.00 55.78 446 LEU A C 1
ATOM 3535 O O . LEU A 1 446 ? 81.090 22.711 -158.884 1.00 55.78 446 LEU A O 1
ATOM 3539 N N . ILE A 1 447 ? 81.138 23.920 -156.995 1.00 57.94 447 ILE A N 1
ATOM 3540 C CA . ILE A 1 447 ? 81.696 25.154 -157.582 1.00 57.94 447 ILE A CA 1
ATOM 3541 C C . ILE A 1 447 ? 83.134 24.948 -158.107 1.00 57.94 447 ILE A C 1
ATOM 3543 O O . ILE A 1 447 ? 83.572 25.617 -159.042 1.00 57.94 447 ILE A O 1
ATOM 3547 N N . SER A 1 448 ? 83.880 23.981 -157.560 1.00 53.94 448 SER A N 1
ATOM 3548 C CA . SER A 1 448 ? 85.278 23.738 -157.942 1.00 53.94 448 SER A CA 1
ATOM 3549 C C . SER A 1 448 ? 85.440 23.180 -159.365 1.00 53.94 448 SER A C 1
ATOM 3551 O O . SER A 1 448 ? 86.437 23.485 -160.021 1.00 53.94 448 SER A O 1
ATOM 3553 N N . TYR A 1 449 ? 84.497 22.369 -159.855 1.00 54.19 449 TYR A N 1
ATOM 3554 C CA . TYR A 1 449 ? 84.663 21.617 -161.107 1.00 54.19 449 TYR A CA 1
ATOM 3555 C C . TYR A 1 449 ? 84.430 22.453 -162.373 1.00 54.19 449 TYR A C 1
ATOM 3557 O O . TYR A 1 449 ? 85.127 22.262 -163.369 1.00 54.19 449 TYR A O 1
ATOM 3565 N N . GLU A 1 450 ? 83.503 23.409 -162.335 1.00 59.34 450 GLU A N 1
ATOM 3566 C CA . GLU A 1 450 ? 83.173 24.266 -163.482 1.00 59.34 450 GLU A CA 1
ATOM 3567 C C . GLU A 1 450 ? 84.345 25.186 -163.869 1.00 59.34 450 GLU A C 1
ATOM 3569 O O . GLU A 1 450 ? 84.670 25.345 -165.049 1.00 59.34 450 GLU A O 1
ATOM 3574 N N . SER A 1 451 ? 85.072 25.700 -162.869 1.00 59.94 451 SER A N 1
ATOM 3575 C CA . SER A 1 451 ? 86.237 26.569 -163.087 1.00 59.94 451 SER A CA 1
ATOM 3576 C C . SER A 1 451 ? 87.373 25.890 -163.872 1.00 59.94 451 SER A C 1
ATOM 3578 O O . SER A 1 451 ? 88.039 26.533 -164.687 1.00 59.94 451 SER A O 1
ATOM 3580 N N . MET A 1 452 ? 87.568 24.577 -163.686 1.00 65.56 452 MET A N 1
ATOM 3581 C CA . MET A 1 452 ? 88.653 23.826 -164.328 1.00 65.56 452 MET A CA 1
ATOM 3582 C C . MET A 1 452 ? 88.422 23.625 -165.835 1.00 65.56 452 MET A C 1
ATOM 3584 O O . MET A 1 452 ? 89.376 23.677 -166.614 1.00 65.56 452 MET A O 1
ATOM 3588 N N . LEU A 1 453 ? 87.170 23.430 -166.268 1.00 67.06 453 LEU A N 1
ATOM 3589 C CA . LEU A 1 453 ? 86.827 23.181 -167.675 1.00 67.06 453 LEU A CA 1
ATOM 3590 C C . LEU A 1 453 ? 87.046 24.430 -168.544 1.00 67.06 453 LEU A C 1
ATOM 3592 O O . LEU A 1 453 ? 87.654 24.348 -169.614 1.00 67.06 453 LEU A O 1
ATOM 3596 N N . VAL A 1 454 ? 86.620 25.599 -168.052 1.00 69.94 454 VAL A N 1
ATOM 3597 C CA . VAL A 1 454 ? 86.808 26.897 -168.728 1.00 69.94 454 VAL A CA 1
ATOM 3598 C C . VAL A 1 454 ? 88.292 27.163 -168.985 1.00 69.94 454 VAL A C 1
ATOM 3600 O O . VAL A 1 454 ? 88.684 27.578 -170.079 1.00 69.94 454 VAL A O 1
ATOM 3603 N N . GLN A 1 455 ? 89.139 26.894 -167.988 1.00 69.88 455 GLN A N 1
ATOM 3604 C CA . GLN A 1 455 ? 90.572 27.153 -168.079 1.00 69.88 455 GLN A CA 1
ATOM 3605 C C . GLN A 1 455 ? 91.259 26.252 -169.121 1.00 69.88 455 GLN A C 1
ATOM 3607 O O . GLN A 1 455 ? 92.107 26.730 -169.878 1.00 69.88 455 GLN A O 1
ATOM 3612 N N . ALA A 1 456 ? 90.855 24.982 -169.218 1.00 67.31 456 ALA A N 1
ATOM 3613 C CA . ALA A 1 456 ? 91.415 24.027 -170.174 1.00 67.31 456 ALA A CA 1
ATOM 3614 C C . ALA A 1 456 ? 91.091 24.376 -171.639 1.00 67.31 456 ALA A C 1
ATOM 3616 O O . ALA A 1 456 ? 91.966 24.282 -172.503 1.00 67.31 456 ALA A O 1
ATOM 3617 N N . VAL A 1 457 ? 89.864 24.819 -171.938 1.00 73.00 457 VAL A N 1
ATOM 3618 C CA . VAL A 1 457 ? 89.473 25.217 -173.306 1.00 73.00 457 VAL A CA 1
ATOM 3619 C C . VAL A 1 457 ? 90.224 26.485 -173.738 1.00 73.00 457 VAL A C 1
ATOM 3621 O O . VAL A 1 457 ? 90.761 26.531 -174.848 1.00 73.00 457 VAL A O 1
ATOM 3624 N N . ARG A 1 458 ? 90.373 27.464 -172.829 1.00 76.12 458 ARG A N 1
ATOM 3625 C CA . ARG A 1 458 ? 91.148 28.695 -173.078 1.00 76.12 458 ARG A CA 1
ATOM 3626 C C . ARG A 1 458 ? 92.616 28.423 -173.384 1.00 76.12 458 ARG A C 1
ATOM 3628 O O . ARG A 1 458 ? 93.145 28.969 -174.348 1.00 76.12 458 ARG A O 1
ATOM 3635 N N . GLN A 1 459 ? 93.282 27.587 -172.585 1.00 73.81 459 GLN A N 1
ATOM 3636 C CA . GLN A 1 459 ? 94.717 27.316 -172.753 1.00 73.81 459 GLN A CA 1
ATOM 3637 C C . GLN A 1 459 ? 95.056 26.687 -174.109 1.00 73.81 459 GLN A C 1
ATOM 3639 O O . GLN A 1 459 ? 96.131 26.937 -174.648 1.00 73.81 459 GLN A O 1
ATOM 3644 N N . ASN A 1 460 ? 94.132 25.917 -174.687 1.00 68.88 460 ASN A N 1
ATOM 3645 C CA . ASN A 1 460 ? 94.327 25.280 -175.988 1.00 68.88 460 ASN A CA 1
ATOM 3646 C C . ASN A 1 460 ? 93.919 26.176 -177.178 1.00 68.88 460 ASN A C 1
ATOM 3648 O O . ASN A 1 460 ? 94.051 25.778 -178.338 1.00 68.88 460 ASN A O 1
ATOM 3652 N N . GLY A 1 461 ? 93.468 27.409 -176.912 1.00 71.19 461 GLY A N 1
ATOM 3653 C CA . GLY A 1 461 ? 93.104 28.391 -177.935 1.00 71.19 461 GLY A CA 1
ATOM 3654 C C . GLY A 1 461 ? 91.905 27.965 -178.784 1.00 71.19 461 GLY A C 1
ATOM 3655 O O . GLY A 1 461 ? 91.861 28.281 -179.978 1.00 71.19 461 GLY A O 1
ATOM 3656 N N . HIS A 1 462 ? 90.982 27.201 -178.202 1.00 80.88 462 HIS A N 1
ATOM 3657 C CA . HIS A 1 462 ? 89.747 26.744 -178.833 1.00 80.88 462 HIS A CA 1
ATOM 3658 C C . HIS A 1 462 ? 88.575 27.620 -178.396 1.00 80.88 462 HIS A C 1
ATOM 3660 O O . HIS A 1 462 ? 88.571 28.127 -177.278 1.00 80.88 462 HIS A O 1
ATOM 3666 N N . ASP A 1 463 ? 87.573 27.769 -179.261 1.00 80.88 463 ASP A N 1
ATOM 3667 C CA . ASP A 1 463 ? 86.409 28.611 -178.962 1.00 80.88 463 ASP A CA 1
ATOM 3668 C C . ASP A 1 463 ? 85.323 27.801 -178.222 1.00 80.88 463 ASP A C 1
ATOM 3670 O O . ASP A 1 463 ? 84.463 28.349 -177.536 1.00 80.88 463 ASP A O 1
ATOM 3674 N N . GLY A 1 46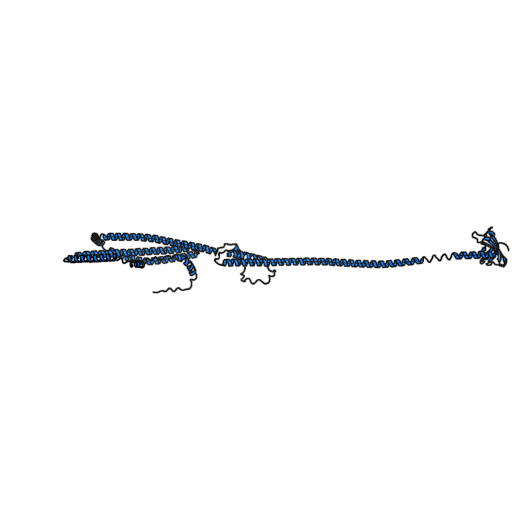4 ? 85.400 26.472 -178.320 1.00 79.12 464 GLY A N 1
ATOM 3675 C CA . GLY A 1 464 ? 84.548 25.522 -177.623 1.00 79.12 464 GLY A CA 1
ATOM 3676 C C . GLY A 1 464 ? 85.011 24.083 -177.836 1.00 79.12 464 GLY A C 1
ATOM 3677 O O . GLY A 1 464 ? 85.956 23.816 -178.586 1.00 79.12 464 GLY A O 1
ATOM 3678 N N . VAL A 1 465 ? 84.334 23.148 -177.180 1.00 77.75 465 VAL A N 1
ATOM 3679 C CA . VAL A 1 465 ? 84.612 21.714 -177.251 1.00 77.75 465 VAL A CA 1
ATOM 3680 C C . VAL A 1 465 ? 83.318 20.904 -177.238 1.00 77.75 465 VAL A C 1
ATOM 3682 O O . VAL A 1 465 ? 82.352 21.240 -176.552 1.00 77.75 465 VAL A O 1
ATOM 3685 N N . VAL A 1 466 ? 83.297 19.805 -177.983 1.00 77.31 466 VAL A N 1
ATOM 3686 C CA . VAL A 1 466 ? 82.239 18.797 -177.901 1.00 77.31 466 VAL A CA 1
ATOM 3687 C C . VAL A 1 466 ? 82.496 17.947 -176.657 1.00 77.31 466 VAL A C 1
ATOM 3689 O O . VAL A 1 466 ? 83.472 17.211 -176.620 1.00 77.31 466 VAL A O 1
ATOM 3692 N N . PHE A 1 467 ? 81.657 18.007 -175.624 1.00 75.25 467 PHE A N 1
ATOM 3693 C CA . PHE A 1 467 ? 81.812 17.138 -174.442 1.00 75.25 467 PHE A CA 1
ATOM 3694 C C . PHE A 1 467 ? 80.971 15.857 -174.540 1.00 75.25 467 PHE A C 1
ATOM 3696 O O . PHE A 1 467 ? 81.202 14.907 -173.794 1.00 75.25 467 PHE A O 1
ATOM 3703 N N . SER A 1 468 ? 80.019 15.800 -175.478 1.00 73.12 468 SER A N 1
ATOM 3704 C CA . SER A 1 468 ? 79.229 14.599 -175.758 1.00 73.12 468 SER A CA 1
ATOM 3705 C C . SER A 1 468 ? 78.951 14.451 -177.252 1.00 73.12 468 SER A C 1
ATOM 3707 O O . SER A 1 468 ? 78.268 15.276 -177.850 1.00 73.12 468 SER A O 1
ATOM 3709 N N . ALA A 1 469 ? 79.443 13.366 -177.853 1.00 67.69 469 ALA A N 1
ATOM 3710 C CA . ALA A 1 469 ? 79.198 13.019 -179.257 1.00 67.69 469 ALA A CA 1
ATOM 3711 C C . ALA A 1 469 ? 78.274 11.794 -179.415 1.00 67.69 469 ALA A C 1
ATOM 3713 O O . ALA A 1 469 ? 78.233 11.175 -180.474 1.00 67.69 469 ALA A O 1
ATOM 3714 N N . ALA A 1 470 ? 77.529 11.427 -178.362 1.00 68.06 470 ALA A N 1
ATOM 3715 C CA . ALA A 1 470 ? 76.687 10.226 -178.348 1.00 68.06 470 ALA A CA 1
ATOM 3716 C C . ALA A 1 470 ? 75.586 10.234 -179.430 1.00 68.06 470 ALA A C 1
ATOM 3718 O O . ALA A 1 470 ? 75.174 9.173 -179.893 1.00 68.06 470 ALA A O 1
ATOM 3719 N N . ASN A 1 471 ? 75.129 11.419 -179.851 1.00 74.25 471 ASN A N 1
ATOM 3720 C CA . ASN A 1 471 ? 74.239 11.601 -180.995 1.00 74.25 471 ASN A CA 1
ATOM 3721 C C . ASN A 1 471 ? 74.850 12.635 -181.967 1.00 74.25 471 ASN A C 1
ATOM 3723 O O . ASN A 1 471 ? 74.831 13.826 -181.652 1.00 74.25 471 ASN A O 1
ATOM 3727 N N . PRO A 1 472 ? 75.363 12.226 -183.147 1.00 66.81 472 PRO A N 1
ATOM 3728 C CA . PRO A 1 472 ? 76.043 13.127 -184.086 1.00 66.81 472 PRO A CA 1
ATOM 3729 C C . PRO A 1 472 ? 75.164 14.255 -184.638 1.00 66.81 472 PRO A C 1
ATOM 3731 O O . PRO A 1 472 ? 75.686 15.270 -185.089 1.00 66.81 472 PRO A O 1
ATOM 3734 N N . LEU A 1 473 ? 73.836 14.086 -184.612 1.00 66.31 473 LEU A N 1
ATOM 3735 C CA . LEU A 1 473 ? 72.879 15.097 -185.072 1.00 66.31 473 LEU A CA 1
ATOM 3736 C C . LEU A 1 473 ? 72.540 16.136 -183.990 1.00 66.31 473 LEU A C 1
ATOM 3738 O O . LEU A 1 473 ? 71.961 17.167 -184.309 1.00 66.31 473 LEU A O 1
ATOM 3742 N N . SER A 1 474 ? 72.895 15.875 -182.728 1.00 70.19 474 SER A N 1
ATOM 3743 C CA . SER A 1 474 ? 72.672 16.777 -181.591 1.00 70.19 474 SER A CA 1
ATOM 3744 C C . SER A 1 474 ? 73.774 16.606 -180.531 1.00 70.19 474 SER A C 1
ATOM 3746 O O . SER A 1 474 ? 73.496 16.131 -179.423 1.00 70.19 474 SER A O 1
ATOM 3748 N N . PRO A 1 475 ? 75.037 16.935 -180.850 1.00 74.12 475 PRO A N 1
ATOM 3749 C CA . PRO A 1 475 ? 76.133 16.826 -179.897 1.00 74.12 475 PRO A CA 1
ATOM 3750 C C . PRO A 1 475 ? 75.988 17.798 -178.719 1.00 74.12 475 PRO A C 1
ATOM 3752 O O . PRO A 1 475 ? 75.519 18.924 -178.872 1.00 74.12 475 PRO A O 1
ATOM 3755 N N . GLY A 1 476 ? 76.444 17.364 -177.543 1.00 68.38 476 GLY A N 1
ATOM 3756 C CA . GLY A 1 476 ? 76.618 18.220 -176.374 1.00 68.38 476 GLY A CA 1
ATOM 3757 C C . GLY A 1 476 ? 77.873 19.065 -176.540 1.00 68.38 476 GLY A C 1
ATOM 3758 O O . GLY A 1 476 ? 78.984 18.532 -176.628 1.00 68.38 476 GLY A O 1
ATOM 3759 N N . ILE A 1 477 ? 77.680 20.378 -176.608 1.00 72.94 477 ILE A N 1
ATOM 3760 C CA . ILE A 1 477 ? 78.722 21.350 -176.915 1.00 72.94 477 ILE A CA 1
ATOM 3761 C C . ILE A 1 477 ? 78.856 22.339 -175.770 1.00 72.94 477 ILE A C 1
ATOM 3763 O O . ILE A 1 477 ? 77.863 22.837 -175.249 1.00 72.94 477 ILE A O 1
ATOM 3767 N N . PHE A 1 478 ? 80.101 22.628 -175.415 1.00 74.12 478 PHE A N 1
ATOM 3768 C CA . PHE A 1 478 ? 80.465 23.726 -174.540 1.00 74.12 478 PHE A CA 1
ATOM 3769 C C . PHE A 1 478 ? 81.175 24.795 -175.370 1.00 74.12 478 PHE A C 1
ATOM 3771 O O . PHE A 1 478 ? 82.170 24.502 -176.034 1.00 74.12 478 PHE A O 1
ATOM 3778 N N . VAL A 1 479 ? 80.676 26.026 -175.335 1.00 73.69 479 VAL A N 1
ATOM 3779 C CA . VAL A 1 479 ? 81.313 27.196 -175.950 1.00 73.69 479 VAL A CA 1
ATOM 3780 C C . VAL A 1 479 ? 81.817 28.093 -174.825 1.00 73.69 479 VAL A C 1
ATOM 3782 O O . VAL A 1 479 ? 81.196 28.181 -173.769 1.00 73.69 479 VAL A O 1
ATOM 3785 N N . LEU A 1 480 ? 82.975 28.729 -175.010 1.00 72.88 480 LEU A N 1
ATOM 3786 C CA . LEU A 1 480 ? 83.453 29.695 -174.026 1.00 72.88 480 LEU A CA 1
ATOM 3787 C C . LEU A 1 480 ? 82.444 30.854 -173.915 1.00 72.88 480 LEU A C 1
ATOM 3789 O O . LEU A 1 480 ? 82.085 31.406 -174.955 1.00 72.88 480 LEU A O 1
ATOM 3793 N N . PRO A 1 481 ? 82.051 31.287 -172.698 1.00 69.19 481 PRO A N 1
ATOM 3794 C CA . PRO A 1 481 ? 81.049 32.347 -172.518 1.00 69.19 481 PRO A CA 1
ATOM 3795 C C . PRO A 1 481 ? 81.344 33.633 -173.313 1.00 69.19 481 PRO A C 1
ATOM 3797 O O . PRO A 1 481 ? 80.453 34.259 -173.870 1.00 69.19 481 PRO A O 1
ATOM 3800 N N . GLU A 1 482 ? 82.626 33.986 -173.450 1.00 70.56 482 GLU A N 1
ATOM 3801 C CA . GLU A 1 482 ? 83.104 35.159 -174.204 1.00 70.56 482 GLU A CA 1
ATOM 3802 C C . GLU A 1 482 ? 82.848 35.059 -175.723 1.00 70.56 482 GLU A C 1
ATOM 3804 O O . GLU A 1 482 ? 82.714 36.065 -176.423 1.00 70.56 482 GLU A O 1
ATOM 3809 N N . ILE A 1 483 ? 82.790 33.835 -176.253 1.00 71.38 483 ILE A N 1
ATOM 3810 C CA . ILE A 1 483 ? 82.488 33.562 -177.659 1.00 71.38 483 ILE A CA 1
ATOM 3811 C C . ILE A 1 483 ? 80.977 33.547 -177.884 1.00 71.38 483 ILE A C 1
ATOM 3813 O O . ILE A 1 483 ? 80.527 33.935 -178.960 1.00 71.38 483 ILE A O 1
ATOM 3817 N N . GLU A 1 484 ? 80.184 33.146 -176.886 1.00 66.44 484 GLU A N 1
ATOM 38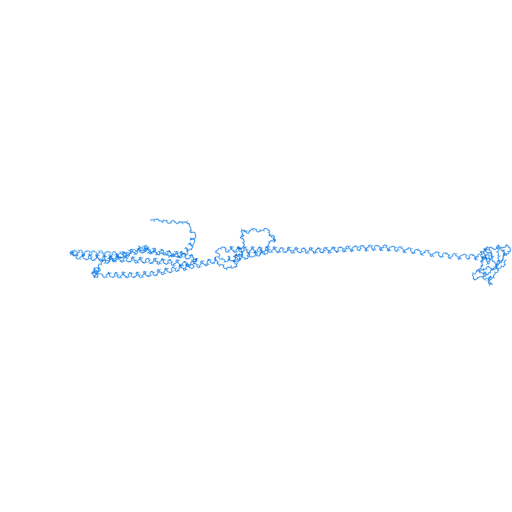18 C CA . GLU A 1 484 ? 78.726 33.121 -177.020 1.00 66.44 484 GLU A CA 1
ATOM 3819 C C . GLU A 1 484 ? 78.153 34.514 -177.298 1.00 66.44 484 GLU A C 1
ATOM 3821 O O . GLU A 1 484 ? 77.344 34.671 -178.215 1.00 66.44 484 GLU A O 1
ATOM 3826 N N . GLU A 1 485 ? 78.642 35.536 -176.588 1.00 64.44 485 GLU A N 1
ATOM 3827 C CA . GLU A 1 485 ? 78.207 36.926 -176.778 1.00 64.44 485 GLU A CA 1
ATOM 3828 C C . GLU A 1 485 ? 78.537 37.475 -178.176 1.00 64.44 485 GLU A C 1
ATOM 3830 O O . GLU A 1 485 ? 77.786 38.280 -178.728 1.00 64.44 485 GLU A O 1
ATOM 3835 N N . THR A 1 486 ? 79.650 37.042 -178.777 1.00 66.31 486 THR A N 1
ATOM 3836 C CA . THR A 1 486 ? 80.140 37.593 -180.052 1.00 66.31 486 THR A CA 1
ATOM 3837 C C . THR A 1 486 ? 79.675 36.799 -181.268 1.00 66.31 486 THR A C 1
ATOM 3839 O O . THR A 1 486 ? 79.275 37.391 -182.272 1.00 66.31 486 THR A O 1
ATOM 3842 N N . ALA A 1 487 ? 79.690 35.467 -181.200 1.00 64.94 487 ALA A N 1
ATOM 3843 C CA . ALA A 1 487 ? 79.309 34.606 -182.313 1.00 64.94 487 ALA A CA 1
ATOM 3844 C C . ALA A 1 487 ? 77.790 34.613 -182.546 1.00 64.94 487 ALA A C 1
ATOM 3846 O O . ALA A 1 487 ? 77.352 34.670 -183.694 1.00 64.94 487 ALA A O 1
ATOM 3847 N N . PHE A 1 488 ? 76.974 34.616 -181.486 1.00 72.19 488 PHE A N 1
ATOM 3848 C CA . PHE A 1 488 ? 75.516 34.471 -181.595 1.00 72.19 488 PHE A CA 1
ATOM 3849 C C . PHE A 1 488 ? 74.732 35.789 -181.643 1.00 72.19 488 PHE A C 1
ATOM 3851 O O . PHE A 1 488 ? 73.506 35.765 -181.558 1.00 72.19 488 PHE A O 1
ATOM 3858 N N . ALA A 1 489 ? 75.387 36.931 -181.878 1.00 63.31 489 ALA A N 1
ATOM 3859 C CA . ALA A 1 489 ? 74.728 38.242 -181.953 1.00 63.31 489 ALA A CA 1
ATOM 3860 C C . ALA A 1 489 ? 73.607 38.335 -183.016 1.00 63.31 489 ALA A C 1
ATOM 3862 O O . ALA A 1 489 ? 72.696 39.148 -182.891 1.00 63.31 489 ALA A O 1
ATOM 3863 N N . THR A 1 490 ? 73.651 37.498 -184.061 1.00 60.94 490 THR A N 1
ATOM 3864 C CA . THR A 1 490 ? 72.621 37.419 -185.120 1.00 60.94 490 THR A CA 1
ATOM 3865 C C . THR A 1 490 ? 71.656 36.234 -184.951 1.00 60.94 490 THR A C 1
ATOM 3867 O O . THR A 1 490 ? 70.896 35.913 -185.861 1.00 60.94 490 THR A O 1
ATOM 3870 N N . GLY A 1 491 ? 71.663 35.581 -183.781 1.00 67.88 491 GLY A N 1
ATOM 3871 C CA . GLY A 1 491 ? 70.768 34.479 -183.403 1.00 67.88 491 GLY A CA 1
ATOM 3872 C C . GLY A 1 491 ? 71.276 33.080 -183.767 1.00 67.88 491 GLY A C 1
ATOM 3873 O O . GLY A 1 491 ? 70.977 32.115 -183.064 1.00 67.88 491 GLY A O 1
ATOM 3874 N N . SER A 1 492 ? 72.103 32.943 -184.806 1.00 74.25 492 SER A N 1
ATOM 3875 C CA . SER A 1 492 ? 72.756 31.675 -185.153 1.00 74.25 492 SER A CA 1
ATOM 3876 C C . SER A 1 492 ? 74.121 31.890 -185.795 1.00 74.25 492 SER A C 1
ATOM 3878 O O . SER A 1 492 ? 74.291 32.831 -186.566 1.00 74.25 492 SER A O 1
ATOM 3880 N N . ALA A 1 493 ? 75.069 30.998 -185.521 1.00 76.12 493 ALA A N 1
ATOM 3881 C CA . ALA A 1 493 ? 76.430 31.063 -186.031 1.00 76.12 493 ALA A CA 1
ATOM 3882 C C . ALA A 1 493 ? 76.896 29.701 -186.537 1.00 76.12 493 ALA A C 1
ATOM 3884 O O . ALA A 1 493 ? 76.628 28.663 -185.929 1.00 76.12 493 ALA A O 1
ATOM 3885 N N . THR A 1 494 ? 77.608 29.709 -187.663 1.00 81.38 494 THR A N 1
ATOM 3886 C CA . THR A 1 494 ? 78.257 28.502 -188.178 1.00 81.38 494 THR A CA 1
ATOM 3887 C C . THR A 1 494 ? 79.653 28.408 -187.588 1.00 81.38 494 THR A C 1
ATOM 3889 O O . THR A 1 494 ? 80.462 29.318 -187.761 1.00 81.38 494 THR A O 1
ATOM 3892 N N . ALA A 1 495 ? 79.936 27.306 -186.906 1.00 82.06 495 ALA A N 1
ATOM 3893 C CA . ALA A 1 495 ? 81.257 26.978 -186.412 1.00 82.06 495 ALA A CA 1
ATOM 3894 C C . ALA A 1 495 ? 81.871 25.834 -187.221 1.00 82.06 495 ALA A C 1
ATOM 3896 O O . ALA A 1 495 ? 81.186 24.984 -187.788 1.00 82.06 495 ALA A O 1
ATOM 3897 N N . TYR A 1 496 ? 83.192 25.806 -187.260 1.00 82.69 496 TYR A N 1
ATOM 3898 C CA . TYR A 1 496 ? 83.986 24.798 -187.936 1.00 82.69 496 TYR A CA 1
ATOM 3899 C C . TYR A 1 496 ? 84.437 23.754 -186.917 1.00 82.69 496 TYR A C 1
ATOM 3901 O O . TYR A 1 496 ? 84.967 24.088 -185.853 1.00 82.69 496 TYR A O 1
ATOM 3909 N N . LEU A 1 497 ? 84.214 22.487 -187.256 1.00 82.69 497 LEU A N 1
ATOM 3910 C CA . LEU A 1 497 ? 84.545 21.340 -186.422 1.00 82.69 497 LEU A CA 1
ATOM 3911 C C . LEU A 1 497 ? 85.888 20.759 -186.832 1.00 82.69 497 LEU A C 1
ATOM 3913 O O . LEU A 1 497 ? 86.134 20.505 -188.018 1.00 82.69 497 LEU A O 1
ATOM 3917 N N . TYR A 1 498 ? 86.730 20.479 -185.843 1.00 79.81 498 TYR A N 1
ATOM 3918 C CA . TYR A 1 498 ? 88.058 19.943 -186.077 1.00 79.81 498 TYR A CA 1
ATOM 3919 C C . TYR A 1 498 ? 88.371 18.748 -185.182 1.00 79.81 498 TYR A C 1
ATOM 3921 O O . TYR A 1 498 ? 88.200 18.804 -183.966 1.00 79.81 498 TYR A O 1
ATOM 3929 N N . HIS A 1 499 ? 88.963 17.720 -185.789 1.00 85.50 499 HIS A N 1
ATOM 3930 C CA . HIS A 1 499 ? 89.698 16.707 -185.037 1.00 85.50 499 HIS A CA 1
ATOM 3931 C C . HIS A 1 499 ? 91.076 17.247 -184.632 1.00 85.50 499 HIS A C 1
ATOM 3933 O O . HIS A 1 499 ? 91.771 17.853 -185.469 1.00 85.50 499 HIS A O 1
ATOM 3939 N N . PRO A 1 500 ? 91.550 16.950 -183.412 1.00 68.75 500 PRO A N 1
ATOM 3940 C CA . PRO A 1 500 ? 92.953 17.130 -183.060 1.00 68.75 500 PRO A CA 1
ATOM 3941 C C . PRO A 1 500 ? 93.862 16.373 -184.057 1.00 68.75 500 PRO A C 1
ATOM 3943 O O . PRO A 1 500 ? 93.560 15.232 -184.406 1.00 68.75 500 PRO A O 1
ATOM 3946 N N . PRO A 1 501 ? 94.962 16.965 -184.567 1.00 69.81 501 PRO A N 1
ATOM 3947 C CA . PRO A 1 501 ? 95.570 18.220 -184.131 1.00 69.81 501 PRO A CA 1
ATOM 3948 C C . PRO A 1 501 ? 95.169 19.478 -184.919 1.00 69.81 501 PRO A C 1
ATOM 3950 O O . PRO A 1 501 ? 95.696 20.524 -184.560 1.00 69.81 501 PRO A O 1
ATOM 3953 N N . LYS A 1 502 ? 94.329 19.398 -185.971 1.00 73.62 502 LYS A N 1
ATOM 3954 C CA . LYS A 1 502 ? 93.686 20.535 -186.695 1.00 73.62 502 LYS A CA 1
ATOM 3955 C C . LYS A 1 502 ? 93.000 20.134 -188.011 1.00 73.62 502 LYS A C 1
ATOM 3957 O O . LYS A 1 502 ? 93.023 20.856 -189.005 1.00 73.62 502 LYS A O 1
ATOM 3962 N N . THR A 1 503 ? 92.384 18.958 -188.066 1.00 79.50 503 THR A N 1
ATOM 3963 C CA . THR A 1 503 ? 91.760 18.484 -189.311 1.00 79.50 503 THR A CA 1
ATOM 3964 C C . THR A 1 503 ? 90.318 18.963 -189.392 1.00 79.50 503 THR A C 1
ATOM 3966 O O . THR A 1 503 ? 89.502 18.499 -188.607 1.00 79.50 503 THR A O 1
ATOM 3969 N N . LEU A 1 504 ? 89.988 19.839 -190.350 1.00 84.44 504 LEU A N 1
ATOM 3970 C CA . LEU A 1 504 ? 88.606 20.285 -190.577 1.00 84.44 504 LEU A CA 1
ATOM 3971 C C . LEU A 1 504 ? 87.732 19.101 -191.016 1.00 84.44 504 LEU A C 1
ATOM 3973 O O . LEU A 1 504 ? 87.859 18.631 -192.159 1.00 84.44 504 LEU A O 1
ATOM 3977 N N . ILE A 1 505 ? 86.840 18.662 -190.131 1.00 85.94 505 ILE A N 1
ATOM 3978 C CA . ILE A 1 505 ? 85.944 17.515 -190.336 1.00 85.94 505 ILE A CA 1
ATOM 3979 C C . ILE A 1 505 ? 84.555 17.926 -190.817 1.00 85.94 505 ILE A C 1
ATOM 3981 O O . ILE A 1 505 ? 83.904 17.141 -191.501 1.00 85.94 505 ILE A O 1
ATOM 3985 N N . GLY A 1 506 ? 84.128 19.157 -190.547 1.00 84.38 506 GLY A N 1
ATOM 3986 C CA . GLY A 1 506 ? 82.808 19.624 -190.942 1.00 84.38 506 GLY A CA 1
ATOM 3987 C C . GLY A 1 506 ? 82.483 21.012 -190.422 1.00 84.38 506 GLY A C 1
ATOM 3988 O O . GLY A 1 506 ? 83.349 21.727 -189.917 1.00 84.38 506 GLY A O 1
ATOM 3989 N N . GLU A 1 507 ? 81.219 21.372 -190.562 1.00 85.50 507 GLU A N 1
ATOM 3990 C CA . GLU A 1 507 ? 80.650 22.643 -190.134 1.00 85.50 507 GLU A CA 1
ATOM 3991 C C . GLU A 1 507 ? 79.374 22.355 -189.334 1.00 85.50 507 GLU A C 1
ATOM 3993 O O . GLU A 1 507 ? 78.623 21.425 -189.647 1.00 85.50 507 GLU A O 1
ATOM 3998 N N . ILE A 1 508 ? 79.149 23.124 -188.274 1.00 81.75 508 ILE A N 1
ATOM 3999 C CA . ILE A 1 508 ? 77.993 23.015 -187.391 1.00 81.75 508 ILE A CA 1
ATOM 4000 C C . ILE A 1 508 ? 77.299 24.365 -187.294 1.00 81.75 508 ILE A C 1
ATOM 4002 O O . ILE A 1 508 ? 77.930 25.380 -187.015 1.00 81.75 508 ILE A O 1
ATOM 4006 N N . LEU A 1 509 ? 75.994 24.378 -187.530 1.00 81.31 509 LEU A N 1
ATOM 4007 C CA . LEU A 1 509 ? 75.160 25.548 -187.313 1.00 81.31 509 LEU A CA 1
ATOM 4008 C C . LEU A 1 509 ? 74.591 25.477 -185.900 1.00 81.31 509 LEU A C 1
ATOM 4010 O O . LEU A 1 509 ? 73.914 24.511 -185.544 1.00 81.31 509 LEU A O 1
ATOM 4014 N N . LEU A 1 510 ? 74.876 26.502 -185.113 1.00 79.12 510 LEU A N 1
ATOM 4015 C CA . LEU A 1 510 ? 74.483 26.633 -183.718 1.00 79.12 510 LEU A CA 1
ATOM 4016 C C . LEU A 1 510 ? 73.540 27.838 -183.581 1.00 79.12 510 LEU A C 1
ATOM 4018 O O . LEU A 1 510 ? 73.782 28.869 -184.208 1.00 79.12 510 LEU A O 1
ATOM 4022 N N . SER A 1 511 ? 72.477 27.737 -182.783 1.00 72.69 511 SER A N 1
ATOM 4023 C CA . SER A 1 511 ? 71.578 28.860 -182.461 1.00 72.69 511 SER A CA 1
ATOM 4024 C C . SER A 1 511 ? 71.628 29.190 -180.976 1.00 72.69 511 SER A C 1
ATOM 4026 O O . SER A 1 511 ? 71.505 28.279 -180.158 1.00 72.69 511 SER A O 1
ATOM 4028 N N . GLY A 1 512 ? 71.767 30.468 -180.627 1.00 66.69 512 GLY A N 1
ATOM 4029 C CA . GLY A 1 512 ? 71.828 30.911 -179.230 1.00 66.69 512 GLY A CA 1
ATOM 4030 C C . GLY A 1 512 ? 70.477 30.811 -178.506 1.00 66.69 512 GLY A C 1
ATOM 4031 O O . GLY A 1 512 ? 69.426 30.966 -179.128 1.00 66.69 512 GLY A O 1
ATOM 4032 N N . SER A 1 513 ? 70.501 30.579 -177.188 1.00 59.84 513 SER A N 1
ATOM 4033 C CA . SER A 1 513 ? 69.339 30.713 -176.289 1.00 59.84 513 SER A CA 1
ATOM 4034 C C . SER A 1 513 ? 69.687 31.589 -175.076 1.00 59.84 513 SER A C 1
ATOM 4036 O O . SER A 1 513 ? 70.864 31.725 -174.748 1.00 59.84 513 SER A O 1
ATOM 4038 N N . GLU A 1 514 ? 68.681 32.176 -174.408 1.00 52.22 514 GLU A N 1
ATOM 4039 C CA . GLU A 1 514 ? 68.849 33.149 -173.301 1.00 52.22 514 GLU A CA 1
ATOM 4040 C C . GLU A 1 514 ? 69.668 32.631 -172.100 1.00 52.22 514 GLU A C 1
ATOM 4042 O O . GLU A 1 514 ? 70.145 33.434 -171.306 1.00 52.22 514 GLU A O 1
ATOM 4047 N N . ASN A 1 515 ? 69.885 31.315 -171.990 1.00 53.50 515 ASN A N 1
ATOM 4048 C CA . ASN A 1 515 ? 70.604 30.681 -170.880 1.00 53.50 515 ASN A CA 1
ATOM 4049 C C . ASN A 1 515 ? 71.952 30.047 -171.290 1.00 53.50 515 ASN A C 1
ATOM 4051 O O . ASN A 1 515 ? 72.385 29.089 -170.652 1.00 53.50 515 ASN A O 1
ATOM 4055 N N . GLY A 1 516 ? 72.611 30.547 -172.346 1.00 52.41 516 GLY A N 1
ATOM 4056 C CA . GLY A 1 516 ? 74.015 30.201 -172.645 1.00 52.41 516 GLY A CA 1
ATOM 4057 C C . GLY A 1 516 ? 74.237 28.761 -173.119 1.00 52.41 516 GLY A C 1
ATOM 4058 O O . GLY A 1 516 ? 75.229 28.122 -172.787 1.00 52.41 516 GLY A O 1
ATOM 4059 N N . VAL A 1 517 ? 73.269 28.199 -173.851 1.00 55.62 517 VAL A N 1
ATOM 4060 C CA . VAL A 1 517 ? 73.421 26.886 -174.492 1.00 55.62 517 VAL A CA 1
ATOM 4061 C C . VAL A 1 517 ? 72.956 26.988 -175.934 1.00 55.62 517 VAL A C 1
ATOM 4063 O O . VAL A 1 517 ? 71.773 27.226 -176.208 1.00 55.62 517 VAL A O 1
ATOM 4066 N N . ALA A 1 518 ? 73.907 26.823 -176.852 1.00 58.53 518 ALA A N 1
ATOM 4067 C CA . ALA A 1 518 ? 73.663 26.876 -178.279 1.00 58.53 518 ALA A CA 1
ATOM 4068 C C . ALA A 1 518 ? 73.012 25.566 -178.754 1.00 58.53 518 ALA A C 1
ATOM 4070 O O . ALA A 1 518 ? 73.654 24.515 -178.793 1.00 58.53 518 ALA A O 1
ATOM 4071 N N . ALA A 1 519 ? 71.726 25.600 -179.101 1.00 63.03 519 ALA A N 1
ATOM 4072 C CA . ALA A 1 519 ? 71.067 24.442 -179.690 1.00 63.03 519 ALA A CA 1
ATOM 4073 C C . ALA A 1 519 ? 71.687 24.142 -181.064 1.00 63.03 519 ALA A C 1
ATOM 4075 O O . ALA A 1 519 ? 71.919 25.047 -181.871 1.00 63.03 519 ALA A O 1
ATOM 4076 N N . VAL A 1 520 ? 71.976 22.868 -181.334 1.00 67.88 520 VAL A N 1
ATOM 4077 C CA . VAL A 1 520 ? 72.532 22.442 -182.621 1.00 67.88 520 VAL A CA 1
ATOM 4078 C C . VAL A 1 520 ? 71.420 22.422 -183.661 1.00 67.88 520 VAL A C 1
ATOM 4080 O O . VAL A 1 520 ? 70.472 21.652 -183.546 1.00 67.88 520 VAL A O 1
ATOM 4083 N N . VAL A 1 521 ? 71.540 23.266 -184.684 1.00 63.91 521 VAL A N 1
ATOM 4084 C CA . VAL A 1 521 ? 70.540 23.401 -185.752 1.00 63.91 521 VAL A CA 1
ATOM 4085 C C . VAL A 1 521 ? 70.808 22.402 -186.873 1.00 63.91 521 VAL A C 1
ATOM 4087 O O . VAL A 1 521 ? 69.888 21.769 -187.385 1.00 63.91 521 VAL A O 1
ATOM 4090 N N . SER A 1 522 ? 72.072 22.239 -187.266 1.00 75.06 522 SER A N 1
ATOM 4091 C CA . SER A 1 522 ? 72.470 21.237 -188.259 1.00 75.06 522 SER A CA 1
ATOM 4092 C C . SER A 1 522 ? 73.964 20.949 -188.191 1.00 75.06 522 SER A C 1
ATOM 4094 O O . SER A 1 522 ? 74.749 21.857 -187.922 1.00 75.06 522 SER A O 1
ATOM 4096 N N . VAL A 1 523 ? 74.363 19.720 -188.516 1.00 78.25 523 VAL A N 1
ATOM 4097 C CA . VAL A 1 523 ? 75.770 19.311 -188.622 1.00 78.25 523 VAL A CA 1
ATOM 4098 C C . VAL A 1 523 ? 76.026 18.781 -190.028 1.00 78.25 523 VAL A C 1
ATOM 4100 O O . VAL A 1 523 ? 75.328 17.879 -190.487 1.00 78.25 523 VAL A O 1
ATOM 4103 N N . THR A 1 524 ? 77.034 19.320 -190.713 1.00 80.69 524 THR A N 1
ATOM 4104 C CA . THR A 1 524 ? 77.473 18.843 -192.031 1.00 80.69 524 THR A CA 1
ATOM 4105 C C . THR A 1 524 ? 78.913 18.356 -191.941 1.00 80.69 524 THR A C 1
ATOM 4107 O O . THR A 1 524 ? 79.843 19.148 -191.799 1.00 80.69 524 THR A O 1
ATOM 4110 N N . LEU A 1 525 ? 79.109 17.041 -192.042 1.00 81.19 525 LEU A N 1
ATOM 4111 C CA . LEU A 1 525 ? 80.429 16.409 -191.997 1.00 81.19 525 LEU A CA 1
ATOM 4112 C C . LEU A 1 525 ? 80.940 16.093 -193.407 1.00 81.19 525 LEU A C 1
ATOM 4114 O O . LEU A 1 525 ? 80.176 15.756 -194.315 1.00 81.19 525 LEU A O 1
ATOM 4118 N N . LYS A 1 526 ? 82.258 16.173 -193.604 1.00 81.56 526 LYS A N 1
ATOM 4119 C CA . LYS A 1 526 ? 82.903 15.716 -194.841 1.00 81.56 526 LYS A CA 1
ATOM 4120 C C . LYS A 1 526 ? 82.761 14.199 -194.972 1.00 81.56 526 LYS A C 1
ATOM 4122 O O . LYS A 1 526 ? 82.835 13.469 -193.988 1.00 81.56 526 LYS A O 1
ATOM 4127 N N . ARG A 1 527 ? 82.605 13.712 -196.208 1.00 73.69 527 ARG A N 1
ATOM 4128 C CA . ARG A 1 527 ? 82.388 12.286 -196.505 1.00 73.69 527 ARG A CA 1
ATOM 4129 C C . ARG A 1 527 ? 83.468 11.410 -195.844 1.00 73.69 527 ARG A C 1
ATOM 4131 O O . ARG A 1 527 ? 84.647 11.556 -196.156 1.00 73.69 527 ARG A O 1
ATOM 4138 N N . GLY A 1 528 ? 83.044 10.503 -194.960 1.00 73.25 528 GLY A N 1
ATOM 4139 C CA . GLY A 1 528 ? 83.920 9.579 -194.226 1.00 73.25 528 GLY A CA 1
ATOM 4140 C C . GLY A 1 528 ? 84.537 10.130 -192.931 1.00 73.25 528 GLY A C 1
ATOM 4141 O O . GLY A 1 528 ? 85.552 9.593 -192.492 1.00 73.25 528 GLY A O 1
ATOM 4142 N N . LYS A 1 529 ? 83.990 11.206 -192.348 1.00 81.00 529 LYS A N 1
ATOM 4143 C CA . LYS A 1 529 ? 84.386 11.748 -191.036 1.00 81.00 529 LYS A CA 1
ATOM 4144 C C . LYS A 1 529 ? 83.233 11.649 -190.033 1.00 81.00 529 LYS A C 1
ATOM 4146 O O . LYS A 1 529 ? 82.101 11.939 -190.410 1.00 81.00 529 LYS A O 1
ATOM 4151 N N . ASP A 1 530 ? 83.564 11.325 -188.783 1.00 79.56 530 ASP A N 1
ATOM 4152 C CA . ASP A 1 530 ? 82.638 11.236 -187.645 1.00 79.56 530 ASP A CA 1
ATOM 4153 C C . ASP A 1 530 ? 82.998 12.269 -186.566 1.00 79.56 530 ASP A C 1
ATOM 4155 O O . ASP A 1 530 ? 84.125 12.768 -186.529 1.00 79.56 530 ASP A O 1
ATOM 4159 N N . LEU A 1 531 ? 82.035 12.591 -185.698 1.00 79.94 531 LEU A N 1
ATOM 4160 C CA . LEU A 1 531 ? 82.208 13.516 -184.577 1.00 79.94 531 LEU A CA 1
ATOM 4161 C C . LEU A 1 531 ? 82.616 12.752 -183.308 1.00 79.94 531 LEU A C 1
ATOM 4163 O O . LEU A 1 531 ? 81.974 11.760 -182.963 1.00 79.94 531 LEU A O 1
ATOM 4167 N N . LEU A 1 532 ? 83.635 13.225 -182.591 1.00 77.94 532 LEU A N 1
ATOM 4168 C CA . LEU A 1 532 ? 84.136 12.610 -181.359 1.00 77.94 532 LEU A CA 1
ATOM 4169 C C . LEU A 1 532 ? 84.041 13.562 -180.155 1.00 77.94 532 LEU A C 1
ATOM 4171 O O . LEU A 1 532 ? 84.082 14.785 -180.318 1.00 77.94 532 LEU A O 1
ATOM 4175 N N . PRO A 1 533 ? 83.936 13.034 -178.917 1.00 75.75 533 PRO A N 1
ATOM 4176 C CA . PRO A 1 533 ? 84.130 13.849 -177.728 1.00 75.75 533 PRO A CA 1
ATOM 4177 C C . PRO A 1 533 ? 85.533 14.461 -177.748 1.00 75.75 533 PRO A C 1
ATOM 4179 O O . PRO A 1 533 ? 86.508 13.806 -178.110 1.00 75.75 533 PRO A O 1
ATOM 4182 N N . PHE A 1 534 ? 85.614 15.709 -177.318 1.00 72.25 534 PHE A N 1
ATOM 4183 C CA . PHE A 1 534 ? 86.782 16.580 -177.344 1.00 72.25 534 PHE A CA 1
ATOM 4184 C C . PHE A 1 534 ? 87.220 17.071 -178.727 1.00 72.25 534 PHE A C 1
ATOM 4186 O O . PHE A 1 534 ? 88.273 17.702 -178.843 1.00 72.25 534 PHE A O 1
ATOM 4193 N N . ASP A 1 535 ? 86.385 16.889 -179.755 1.00 80.00 535 ASP A N 1
ATOM 4194 C CA . ASP A 1 535 ? 86.506 17.682 -180.975 1.00 80.00 535 ASP A CA 1
ATOM 4195 C C . ASP A 1 535 ? 86.305 19.154 -180.650 1.00 80.00 535 ASP A C 1
ATOM 4197 O O . ASP A 1 535 ? 85.383 19.537 -179.922 1.00 80.00 535 ASP A O 1
ATOM 4201 N N . TYR A 1 536 ? 87.195 19.986 -181.174 1.00 82.62 536 TYR A N 1
ATOM 4202 C CA . TYR A 1 536 ? 87.193 21.393 -180.829 1.00 82.62 536 TYR A CA 1
ATOM 4203 C C . TYR A 1 536 ? 86.489 22.213 -181.906 1.00 82.62 536 TYR A C 1
ATOM 4205 O O . TYR A 1 536 ? 86.485 21.896 -183.102 1.00 82.62 536 TYR A O 1
ATOM 4213 N N . ILE A 1 537 ? 85.888 23.296 -181.438 1.00 81.94 537 ILE A N 1
ATOM 4214 C CA . ILE A 1 537 ? 85.029 24.174 -182.215 1.00 81.94 537 ILE A CA 1
ATOM 4215 C C . ILE A 1 537 ? 85.766 25.490 -182.407 1.00 81.94 537 ILE A C 1
ATOM 4217 O O . ILE A 1 537 ? 86.382 26.014 -181.473 1.00 81.94 537 ILE A O 1
ATOM 4221 N N . SER A 1 538 ? 85.711 26.027 -183.624 1.00 80.56 538 SER A N 1
ATOM 4222 C CA . SER A 1 538 ? 86.116 27.407 -183.864 1.00 80.56 538 SER A CA 1
ATOM 4223 C C . SER A 1 538 ? 85.132 28.130 -184.765 1.00 80.56 538 SER A C 1
ATOM 4225 O O . SER A 1 538 ? 84.707 27.592 -185.783 1.00 80.56 538 SER A O 1
ATOM 4227 N N . PHE A 1 539 ? 84.789 29.367 -184.420 1.00 79.31 539 PHE A N 1
ATOM 4228 C CA . PHE A 1 539 ? 83.896 30.200 -185.237 1.00 79.31 539 PHE A CA 1
ATOM 4229 C C . PHE A 1 539 ? 84.637 30.917 -186.371 1.00 79.31 539 PHE A C 1
ATOM 4231 O O . PHE A 1 539 ? 84.026 31.541 -187.233 1.00 79.31 539 PHE A O 1
ATOM 4238 N N . THR A 1 540 ? 85.963 30.778 -186.421 1.00 73.25 540 THR A N 1
ATOM 4239 C CA . THR A 1 540 ? 86.795 31.253 -187.529 1.00 73.25 540 THR A CA 1
ATOM 4240 C C . THR A 1 540 ? 87.372 30.054 -188.271 1.00 73.25 540 THR A C 1
ATOM 4242 O O . THR A 1 540 ? 87.876 29.121 -187.648 1.00 73.25 540 THR A O 1
ATOM 4245 N N . LYS A 1 541 ? 87.321 30.066 -189.608 1.00 72.94 541 LYS A N 1
ATOM 4246 C CA . LYS A 1 541 ? 87.905 28.995 -190.423 1.00 72.94 541 LYS A CA 1
ATOM 4247 C C . LYS A 1 541 ? 89.432 29.059 -190.318 1.00 72.94 541 LYS A C 1
ATOM 4249 O O . LYS A 1 541 ? 90.046 29.981 -190.850 1.00 72.94 541 LYS A O 1
ATOM 4254 N N . ARG A 1 542 ? 90.009 28.107 -189.588 1.00 60.62 542 ARG A N 1
ATOM 4255 C CA . ARG A 1 542 ? 91.451 27.907 -189.381 1.00 60.62 542 ARG A CA 1
ATOM 4256 C C . ARG A 1 542 ? 92.044 26.902 -190.353 1.00 60.62 542 ARG A C 1
ATOM 4258 O O . ARG A 1 542 ? 91.324 25.929 -190.700 1.00 60.62 542 ARG A O 1
#

pLDDT: mean 70.14, std 14.25, range [31.8, 96.25]

Secondary structure (DSSP, 8-state):
---------SS-TTHHHHHHHHHHHHGGG---------HHHHHHHHTS---HHHHHHHHHHHHHHHHHHHHHHHHHHHH-S-----TTHHHHHHHHHHHHHHHHHHHHHHHHHHHHHHHHHHHHHHHHHHHHHHHHHHHHHHHS---HHHHHHHHHHHHHHHHHHHHHHHHHHHHHHHHHHHHHHHHHHHHHTS-HHHHHHHHHHHHTT-HHHHHHHHHHHHHHHHHHHHHHHHHHHHHHHHHHHHHHHHHHHHHHHHHHHHHHHHHS-----HHHHHHHHHHHTS-----------SSPPPSTT--HHHHHHHHHHHHHHHHHHHHHTTS--SSTHHHHHHHHHHHHHHHHHHHHHHHHHHHHHHHHHHHHHHHHHHHHHHHHHHHHHHHHHHHHHHHHHHHHHHHHHHHHHHHHHHHHHHHHHHHHHTTSGGGSTTSHHHHTTTHHHHHHHHHHHHHTT-SEEEEE-SSTTS-EEEE-HHHHHHHTTTSEEEEEEEETTTEEEEEEEEE--TTS--EEEEEEEPTT----TT-EEESS--

Radius of gyration: 102.38 Å; chains: 1; bounding box: 144×69×305 Å

Sequence (542 aa):
MDNDYKVVAGEDTERNKVQLFLSNSLKSIRRDTPISYDLEYEFGRTKQNKDYFAISIIASVAILIIAVSGIVTAFINRSSRNVAVDITVFEDLNLKNVLDLAKKAEDNLDSVLQKRIARQSLFQDELANLELQYRSEIEVLGVQRLSNSERSAKRTLVDSTYAGLRNNLKSSYDSDMASLDLALEDAKKQVESFDKKRVEEAREQKKLLDNQQDVFELEKQRIKDGYGKEIETLRVRMEEIQNENARLKTDQIKTLVEEYQTHIAAIDPDWDDLTADAYINEIAAYPDASLPFRSIPELPPSVDGISAEDFSLMARGYEGLGYLLSRVAGIGFEHDVDDYVKAGLKIALVAGAAGERIIGTSFDALERTRNDLVSEQAAKARAEKELDQAQHALSEAQRMLKAAQETENRYLELKVSHEQLVNSHANLARKQELTQDALDIAYNALISYESMLVQAVRQNGHDGVVFSAANPLSPGIFVLPEIEETAFATGSATAYLYHPPKTLIGEILLSGSENGVAAVVSVTLKRGKDLLPFDYISFTKR